Protein AF-0000000087635641 (afdb_homodimer)

Radius of gyration: 26.28 Å; Cα contacts (8 Å, |Δi|>4): 1038; chains: 2; bounding box: 55×86×61 Å

pLDDT: mean 87.0, std 19.05, range [28.97, 98.88]

Nearest PDB structures (foldseek):
  3lpm-assembly1_B  TM=9.150E-01  e=3.404E-26  Listeria monocytogenes serotype 4b str. CLIP 80459
  7wm6-assembly2_D  TM=8.899E-01  e=1.181E-25  Mycoplasma capricolum subsp. capricolum
  7wm6-assembly1_A  TM=8.771E-01  e=9.778E-25  Mycoplasma capricolum subsp. capricolum
  7wm5-assembly1_A-2  TM=9.073E-01  e=2.182E-21  Mycoplasma capricolum subsp. capricolum
  7wm6-assembly1_B  TM=9.231E-01  e=1.169E-20  Mycoplasma capricolum subsp. capricolum

Solvent-accessible surface area (backbone atoms only — not comparable to full-atom values): 25665 Å² total; per-residue (Å²): 132,81,69,68,71,56,71,42,52,44,82,42,75,67,55,42,81,78,36,56,37,62,36,40,75,89,48,90,63,91,54,69,63,49,59,56,48,48,68,66,64,86,54,45,57,90,41,35,32,34,30,54,62,32,47,47,32,59,50,65,56,48,32,44,78,52,39,36,42,38,35,39,32,29,13,60,51,62,70,35,30,51,43,16,48,51,26,33,51,75,61,70,36,61,87,32,45,45,73,40,75,39,55,68,74,71,65,62,57,84,86,37,44,43,60,20,47,28,37,41,36,58,66,75,83,72,59,70,79,61,63,61,68,68,81,63,80,63,52,65,65,62,68,58,47,71,79,66,46,68,49,48,52,31,40,29,49,46,46,30,29,20,86,67,13,40,38,37,38,43,42,56,30,37,44,44,61,61,50,48,44,24,23,50,74,39,38,27,23,54,43,36,35,34,40,30,16,57,34,83,83,33,47,35,58,29,31,36,37,36,19,22,31,75,47,64,90,49,27,45,35,44,39,66,44,45,47,28,70,45,94,96,32,61,13,73,71,53,44,52,67,45,55,68,109,133,80,70,68,71,55,71,43,50,44,82,41,76,69,55,43,81,79,33,55,38,62,36,38,74,89,47,91,64,92,54,70,62,49,60,55,48,49,68,67,63,86,55,45,56,87,41,37,33,33,30,54,60,32,47,49,33,60,49,64,55,48,30,44,78,51,40,35,41,36,35,39,33,28,13,59,51,61,72,34,31,51,43,16,48,51,25,34,51,74,60,70,36,62,88,31,43,46,72,41,76,40,54,67,74,70,63,62,57,84,85,36,43,42,58,20,48,27,36,41,37,59,67,77,85,74,57,69,79,62,66,61,68,68,80,62,80,64,52,66,65,63,67,58,47,71,79,65,47,69,49,49,51,32,40,29,51,46,46,30,28,20,87,68,12,39,38,37,38,42,43,54,29,39,45,43,62,61,50,48,45,25,23,51,74,40,38,28,24,54,42,36,35,32,40,32,16,57,33,84,82,34,46,37,56,29,30,35,38,35,19,20,30,75,48,65,91,46,26,46,35,44,38,64,43,46,50,26,71,45,93,97,32,60,14,72,72,53,44,50,68,46,56,66,112

Structure (mmCIF, N/CA/C/O backbone):
data_AF-0000000087635641-model_v1
#
loop_
_entity.id
_entity.type
_entity.pdbx_description
1 polymer 'Putative methyltransferase'
#
loop_
_atom_site.group_PDB
_atom_site.id
_atom_site.type_symbol
_atom_site.label_atom_id
_atom_site.label_alt_id
_atom_site.label_comp_id
_atom_site.label_asym_id
_atom_site.label_entity_id
_atom_site.label_seq_id
_atom_site.pdbx_PDB_ins_code
_atom_site.Cartn_x
_atom_site.Cartn_y
_atom_site.Cartn_z
_atom_site.occupancy
_atom_site.B_iso_or_equiv
_atom_site.auth_seq_id
_atom_site.auth_comp_id
_atom_site.auth_asym_id
_atom_site.auth_atom_id
_atom_site.pdbx_PDB_model_num
ATOM 1 N N . MET A 1 1 ? -19.453 -45 -12.141 1 29.52 1 MET A N 1
ATOM 2 C CA . MET A 1 1 ? -18.719 -44.094 -11.273 1 29.52 1 MET A CA 1
ATOM 3 C C . MET A 1 1 ? -17.969 -43.031 -12.102 1 29.52 1 MET A C 1
ATOM 5 O O . MET A 1 1 ? -17.281 -42.188 -11.547 1 29.52 1 MET A O 1
ATOM 9 N N . LYS A 1 2 ? -17.531 -43.344 -13.336 1 42.38 2 LYS A N 1
ATOM 10 C CA . LYS A 1 2 ? -16.812 -42.688 -14.422 1 42.38 2 LYS A CA 1
ATOM 11 C C . LYS A 1 2 ? -17.531 -41.406 -14.859 1 42.38 2 LYS A C 1
ATOM 13 O O . LYS A 1 2 ? -16.922 -40.5 -15.43 1 42.38 2 LYS A O 1
ATOM 18 N N . ASN A 1 3 ? -18.781 -41.281 -14.875 1 43.06 3 ASN A N 1
ATOM 19 C CA . ASN A 1 3 ? -19.75 -40.438 -15.562 1 43.06 3 ASN A CA 1
ATOM 20 C C . ASN A 1 3 ? -19.938 -39.094 -14.844 1 43.06 3 ASN A C 1
ATOM 22 O O . ASN A 1 3 ? -20.578 -38.188 -15.375 1 43.06 3 ASN A O 1
ATOM 26 N N . SER A 1 4 ? -19.984 -39.156 -13.531 1 44.97 4 SER A N 1
ATOM 27 C CA . SER A 1 4 ? -20.297 -38 -12.688 1 44.97 4 SER A CA 1
ATOM 28 C C . SER A 1 4 ? -19.188 -36.969 -12.727 1 44.97 4 SER A C 1
ATOM 30 O O . SER A 1 4 ? -19.344 -35.844 -12.234 1 44.97 4 SER A O 1
ATOM 32 N N . GLU A 1 5 ? -17.938 -37.406 -12.82 1 50.47 5 GLU A N 1
ATOM 33 C CA . GLU A 1 5 ? -16.734 -36.562 -12.844 1 50.47 5 GLU A CA 1
ATOM 34 C C . GLU A 1 5 ? -16.859 -35.469 -13.914 1 50.47 5 GLU A C 1
ATOM 36 O O . GLU A 1 5 ? -16.391 -34.344 -13.727 1 50.47 5 GLU A O 1
ATOM 41 N N . THR A 1 6 ? -17.562 -35.812 -15.031 1 59.66 6 THR A N 1
ATOM 42 C CA . THR A 1 6 ? -17.656 -35.031 -16.25 1 59.66 6 THR A CA 1
ATOM 43 C C . THR A 1 6 ? -18.719 -33.938 -16.094 1 59.66 6 THR A C 1
ATOM 45 O O . THR A 1 6 ? -18.719 -32.938 -16.828 1 59.66 6 THR A O 1
ATOM 48 N N . LEU A 1 7 ? -19.547 -34.156 -15.078 1 60.75 7 LEU A N 1
ATOM 49 C CA . LEU A 1 7 ? -20.719 -33.281 -15.094 1 60.75 7 LEU A CA 1
ATOM 50 C C . LEU A 1 7 ? -20.344 -31.859 -14.773 1 60.75 7 LEU A C 1
ATOM 52 O O . LEU A 1 7 ? -20.969 -30.922 -15.281 1 60.75 7 LEU A O 1
ATOM 56 N N . TYR A 1 8 ? -19.297 -31.688 -14.117 1 76.75 8 TYR A N 1
ATOM 57 C CA . TYR A 1 8 ? -19.016 -30.297 -13.734 1 76.75 8 TYR A CA 1
ATOM 58 C C . TYR A 1 8 ? -17.781 -29.766 -14.461 1 76.75 8 TYR A C 1
ATOM 60 O O . TYR A 1 8 ? -17.281 -28.688 -14.133 1 76.75 8 TYR A O 1
ATOM 68 N N . GLU A 1 9 ? -17.375 -30.625 -15.445 1 83 9 GLU A N 1
ATOM 69 C CA . GLU A 1 9 ? -16.125 -30.188 -16.078 1 83 9 GLU A CA 1
ATOM 70 C C . GLU A 1 9 ? -16.391 -29.406 -17.359 1 83 9 GLU A C 1
ATOM 72 O O . GLU A 1 9 ? -17.312 -29.734 -18.109 1 83 9 GLU A O 1
ATOM 77 N N . ARG A 1 10 ? -15.766 -28.25 -17.469 1 83 10 ARG A N 1
ATOM 78 C CA . ARG A 1 10 ? -15.812 -27.391 -18.641 1 83 10 ARG A CA 1
ATOM 79 C C . ARG A 1 10 ? -14.414 -27.109 -19.188 1 83 10 ARG A C 1
ATOM 81 O O . ARG A 1 10 ? -13.484 -26.891 -18.406 1 83 10 ARG A O 1
ATOM 88 N N . LEU A 1 11 ? -14.266 -27.25 -20.516 1 84.69 11 LEU A N 1
ATOM 89 C CA . LEU A 1 11 ? -13 -26.906 -21.156 1 84.69 11 LEU A CA 1
ATOM 90 C C . LEU A 1 11 ? -12.984 -25.438 -21.594 1 84.69 11 LEU A C 1
ATOM 92 O O . LEU A 1 11 ? -13.812 -25.016 -22.406 1 84.69 11 LEU A O 1
ATOM 96 N N . ASP A 1 12 ? -12.055 -24.656 -21 1 83.5 12 ASP A N 1
ATOM 97 C CA . ASP A 1 12 ? -11.938 -23.234 -21.312 1 83.5 12 ASP A CA 1
ATOM 98 C C . ASP A 1 12 ? -10.656 -22.953 -22.109 1 83.5 12 ASP A C 1
ATOM 100 O O . ASP A 1 12 ? -9.656 -23.656 -21.938 1 83.5 12 ASP A O 1
ATOM 104 N N . ASP A 1 13 ? -10.758 -21.938 -23.031 1 81.12 13 ASP A N 1
ATOM 105 C CA . 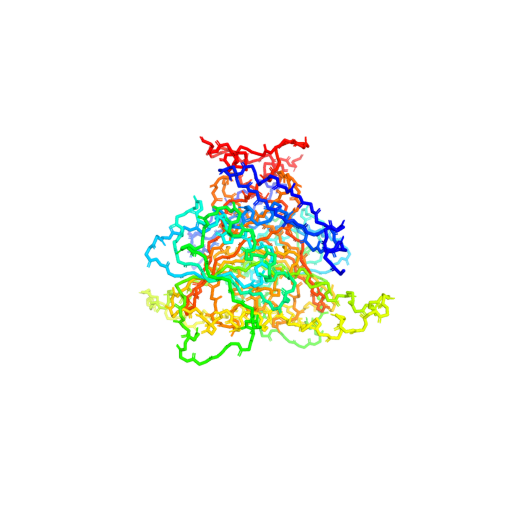ASP A 1 13 ? -9.594 -21.406 -23.719 1 81.12 13 ASP A CA 1
ATOM 106 C C . ASP A 1 13 ? -8.938 -20.281 -22.938 1 81.12 13 ASP A C 1
ATOM 108 O O . ASP A 1 13 ? -9.594 -19.297 -22.578 1 81.12 13 ASP A O 1
ATOM 112 N N . LEU A 1 14 ? -7.66 -20.438 -22.609 1 78.25 14 LEU A N 1
ATOM 113 C CA . LEU A 1 14 ? -6.934 -19.422 -21.875 1 78.25 14 LEU A CA 1
ATOM 114 C C . LEU A 1 14 ? -6.574 -18.25 -22.797 1 78.25 14 LEU A C 1
ATOM 116 O O . LEU A 1 14 ? -6.23 -17.156 -22.312 1 78.25 14 LEU A O 1
ATOM 120 N N . LEU A 1 15 ? -6.707 -18.391 -24.047 1 71.19 15 LEU A N 1
ATOM 121 C CA . LEU A 1 15 ? -6.457 -17.391 -25.078 1 71.19 15 LEU A CA 1
ATOM 122 C C . LEU A 1 15 ? -4.988 -17 -25.109 1 71.19 15 LEU A C 1
ATOM 124 O O . LEU A 1 15 ? -4.629 -15.977 -25.703 1 71.19 15 LEU A O 1
ATOM 128 N N . ILE A 1 16 ? -4.195 -17.703 -24.344 1 80.44 16 ILE A N 1
ATOM 129 C CA . ILE A 1 16 ? -2.758 -17.453 -24.328 1 80.44 16 ILE A CA 1
ATOM 130 C C . ILE A 1 16 ? -2.023 -18.672 -24.906 1 80.44 16 ILE A C 1
ATOM 132 O O . ILE A 1 16 ? -2.082 -19.766 -24.344 1 80.44 16 ILE A O 1
ATOM 136 N N . GLU A 1 17 ? -1.417 -18.531 -26 1 79.44 17 GLU A N 1
ATOM 137 C CA . GLU A 1 17 ? -0.626 -19.547 -26.703 1 79.44 17 GLU A CA 1
ATOM 138 C C . GLU A 1 17 ? -1.446 -20.797 -26.953 1 79.44 17 GLU A C 1
ATOM 140 O O . GLU A 1 17 ? -0.938 -21.922 -26.828 1 79.44 17 GLU A O 1
ATOM 145 N N . GLY A 1 18 ? -2.736 -20.656 -27.078 1 80.38 18 GLY A N 1
ATOM 146 C CA . GLY A 1 18 ? -3.602 -21.766 -27.438 1 80.38 18 GLY A CA 1
ATOM 147 C C . GLY A 1 18 ? -3.82 -22.75 -26.297 1 80.38 18 GLY A C 1
ATOM 148 O O . GLY A 1 18 ? -4.258 -23.875 -26.531 1 80.38 18 GLY A O 1
ATOM 149 N N . MET A 1 19 ? -3.578 -22.375 -25.172 1 87.75 19 MET A N 1
ATOM 150 C CA . MET A 1 19 ? -3.709 -23.281 -24.047 1 87.75 19 MET A CA 1
ATOM 151 C C . MET A 1 19 ? -5.176 -23.469 -23.672 1 87.75 19 MET A C 1
ATOM 153 O O . MET A 1 19 ? -5.992 -22.578 -23.859 1 87.75 19 MET A O 1
ATOM 157 N N . GLN A 1 20 ? -5.418 -24.641 -23.188 1 89.31 20 GLN A N 1
ATOM 158 C CA . GLN A 1 20 ? -6.758 -25 -22.734 1 89.31 20 GLN A CA 1
ATOM 159 C C . GLN A 1 20 ? -6.738 -25.484 -21.297 1 89.31 20 GLN A C 1
ATOM 161 O O . GLN A 1 20 ? -5.711 -25.953 -20.797 1 89.31 20 GLN A O 1
ATOM 166 N N . LEU A 1 21 ? -7.867 -25.297 -20.656 1 90.06 21 LEU A N 1
ATOM 167 C CA . LEU A 1 21 ? -7.922 -25.609 -19.234 1 90.06 21 LEU A CA 1
ATOM 168 C C . LEU A 1 21 ? -9.234 -26.312 -18.891 1 90.06 21 LEU A C 1
ATOM 170 O O . LEU A 1 21 ? -10.312 -25.75 -19.125 1 90.06 21 LEU A O 1
ATOM 174 N N . TRP A 1 22 ? -9.094 -27.5 -18.406 1 88.44 22 TRP A N 1
ATOM 175 C CA . TRP A 1 22 ? -10.25 -28.125 -17.766 1 88.44 22 TRP A CA 1
ATOM 176 C C . TRP A 1 22 ? -10.57 -27.438 -16.438 1 88.44 22 TRP A C 1
ATOM 178 O O . TRP A 1 22 ? -9.68 -27.188 -15.633 1 88.44 22 TRP A O 1
ATOM 188 N N . GLN A 1 23 ? -11.789 -27.031 -16.312 1 85.94 23 GLN A N 1
ATOM 189 C CA . GLN A 1 23 ? -12.234 -26.422 -15.07 1 85.94 23 GLN A CA 1
ATOM 190 C C . GLN A 1 23 ? -13.453 -27.156 -14.516 1 85.94 23 GLN A C 1
ATOM 192 O O . GLN A 1 23 ? -14.125 -27.906 -15.234 1 85.94 23 GLN A O 1
ATOM 197 N N . ARG A 1 24 ? -13.578 -27.031 -13.289 1 77.06 24 ARG A N 1
ATOM 198 C CA . ARG A 1 24 ? -14.789 -27.516 -12.625 1 77.06 24 ARG A CA 1
ATOM 199 C C . ARG A 1 24 ? -15.664 -26.344 -12.188 1 77.06 24 ARG A C 1
ATOM 201 O O . ARG A 1 24 ? -15.227 -25.484 -11.422 1 77.06 24 ARG A O 1
ATOM 208 N N . THR A 1 25 ? -16.891 -26.359 -12.57 1 74.25 25 THR A N 1
ATOM 209 C CA . THR A 1 25 ? -17.781 -25.219 -12.32 1 74.25 25 THR A CA 1
ATOM 210 C C . THR A 1 25 ? -18.203 -25.172 -10.859 1 74.25 25 THR A C 1
ATOM 212 O O . THR A 1 25 ? -18.703 -24.141 -10.383 1 74.25 25 THR A O 1
ATOM 215 N N . ASP A 1 26 ? -17.969 -26.281 -10.125 1 71.56 26 ASP A N 1
ATOM 216 C CA . ASP A 1 26 ? -18.328 -26.312 -8.711 1 71.56 26 ASP A CA 1
ATOM 217 C C . ASP A 1 26 ? -17.141 -25.906 -7.84 1 71.56 26 ASP A C 1
ATOM 219 O O . ASP A 1 26 ? -17.219 -25.969 -6.609 1 71.56 26 ASP A O 1
ATOM 223 N N . GLN A 1 27 ? -16.031 -25.641 -8.578 1 69.81 27 GLN A N 1
ATOM 224 C CA . GLN A 1 27 ? -14.836 -25.172 -7.895 1 69.81 27 GLN A CA 1
ATOM 225 C C . GLN A 1 27 ? -14.406 -23.797 -8.398 1 69.81 27 GLN A C 1
ATOM 227 O O . GLN A 1 27 ? -15.062 -23.219 -9.266 1 69.81 27 GLN A O 1
ATOM 232 N N . PHE A 1 28 ? -13.414 -23.219 -7.793 1 63.78 28 PHE A N 1
ATOM 233 C CA . PHE A 1 28 ? -12.922 -21.922 -8.219 1 63.78 28 PHE A CA 1
ATOM 234 C C . PHE A 1 28 ? -12.359 -21.984 -9.633 1 63.78 28 PHE A C 1
ATOM 236 O O . PHE A 1 28 ? -11.523 -22.844 -9.938 1 63.78 28 PHE A O 1
ATOM 243 N N . CYS A 1 29 ? -12.961 -21.156 -10.5 1 71.12 29 CYS A N 1
ATOM 244 C CA . CYS A 1 29 ? -12.531 -21.094 -11.891 1 71.12 29 CYS A CA 1
ATOM 245 C C . CYS A 1 29 ? -11.492 -19.984 -12.086 1 71.12 29 CYS A C 1
ATOM 247 O O . CYS A 1 29 ? -11.414 -19.062 -11.281 1 71.12 29 CYS A O 1
ATOM 249 N N . PHE A 1 30 ? -10.719 -20.25 -13.094 1 68.88 30 PHE A N 1
ATOM 250 C CA . PHE A 1 30 ? -9.656 -19.328 -13.461 1 68.88 30 PHE A CA 1
ATOM 251 C C . PHE A 1 30 ? -10.219 -17.922 -13.719 1 68.88 30 PHE A C 1
ATOM 253 O O . PHE A 1 30 ? -11.312 -17.781 -14.266 1 68.88 30 PHE A O 1
ATOM 260 N N . SER A 1 31 ? -9.492 -16.953 -13.234 1 78.19 31 SER A N 1
ATOM 261 C CA . SER A 1 31 ? -9.836 -15.547 -13.414 1 78.19 31 SER A CA 1
ATOM 262 C C . SER A 1 31 ? -8.664 -14.766 -14 1 78.19 31 SER A C 1
ATOM 264 O O . SER A 1 31 ? -7.574 -15.312 -14.18 1 78.19 31 SER A O 1
ATOM 266 N N . ILE A 1 32 ? -8.891 -13.633 -14.398 1 86.56 32 ILE A N 1
ATOM 267 C CA . ILE A 1 32 ? -7.879 -12.734 -14.945 1 86.56 32 ILE A CA 1
ATOM 268 C C . ILE A 1 32 ? -6.766 -12.523 -13.922 1 86.56 32 ILE A C 1
ATOM 270 O O . ILE A 1 32 ? -5.664 -12.086 -14.273 1 86.56 32 ILE A O 1
ATOM 274 N N . ASP A 1 33 ? -6.996 -12.898 -12.664 1 91.56 33 ASP A N 1
ATOM 275 C CA . ASP A 1 33 ? -6.004 -12.734 -11.602 1 91.56 33 ASP A CA 1
ATOM 276 C C . ASP A 1 33 ? -4.742 -13.539 -11.906 1 91.56 33 ASP A C 1
ATOM 278 O O . ASP A 1 33 ? -3.627 -13.055 -11.711 1 91.56 33 ASP A O 1
ATOM 282 N N . ALA A 1 34 ? -4.973 -14.734 -12.391 1 92.44 34 ALA A N 1
ATOM 283 C CA . ALA A 1 34 ? -3.844 -15.609 -12.711 1 92.44 34 ALA A CA 1
ATOM 284 C C . ALA A 1 34 ? -3.002 -15.023 -13.836 1 92.44 34 ALA A C 1
ATOM 286 O O . ALA A 1 34 ? -1.771 -15.078 -13.797 1 92.44 34 ALA A O 1
ATOM 287 N N . VAL A 1 35 ? -3.693 -14.461 -14.828 1 92.69 35 VAL A N 1
ATOM 288 C CA . VAL A 1 35 ? -3 -13.883 -15.977 1 92.69 35 VAL A CA 1
ATOM 289 C C . VAL A 1 35 ? -2.191 -12.664 -15.531 1 92.69 35 VAL A C 1
ATOM 291 O O . VAL A 1 35 ? -1.021 -12.523 -15.891 1 92.69 35 VAL A O 1
ATOM 294 N N . ILE A 1 36 ? -2.816 -11.844 -14.695 1 95.75 36 ILE A N 1
ATOM 295 C CA . ILE A 1 36 ? -2.166 -10.641 -14.172 1 95.75 36 ILE A CA 1
ATOM 296 C C . ILE A 1 36 ? -0.928 -11.039 -13.367 1 95.75 36 ILE A C 1
ATOM 298 O O . ILE A 1 36 ? 0.158 -10.492 -13.586 1 95.75 36 ILE A O 1
ATOM 302 N N . LEU A 1 37 ? -1.091 -12.008 -12.516 1 97.44 37 LEU A N 1
ATOM 303 C CA . LEU A 1 37 ? -0 -12.422 -11.641 1 97.44 37 LEU A CA 1
ATOM 304 C C . LEU A 1 37 ? 1.14 -13.031 -12.445 1 97.44 37 LEU A C 1
ATOM 306 O O . LEU A 1 37 ? 2.312 -12.773 -12.164 1 97.44 37 LEU A O 1
ATOM 310 N N . ALA A 1 38 ? 0.863 -13.812 -13.461 1 96.31 38 ALA A N 1
ATOM 311 C CA . ALA A 1 38 ? 1.873 -14.492 -14.258 1 96.31 38 ALA A CA 1
ATOM 312 C C . ALA A 1 38 ? 2.75 -13.492 -15.008 1 96.31 38 ALA A C 1
ATOM 314 O O . ALA A 1 38 ? 3.891 -13.805 -15.359 1 96.31 38 ALA A O 1
ATOM 315 N N . HIS A 1 39 ? 2.271 -12.297 -15.289 1 96.31 39 HIS A N 1
ATOM 316 C CA . HIS A 1 39 ? 2.992 -11.305 -16.078 1 96.31 39 HIS A CA 1
ATOM 317 C C . HIS A 1 39 ? 3.766 -10.344 -15.188 1 96.31 39 HIS A C 1
ATOM 319 O O . HIS A 1 39 ? 4.453 -9.445 -15.68 1 96.31 39 HIS A O 1
ATOM 325 N N . PHE A 1 40 ? 3.682 -10.523 -13.922 1 98 40 PHE A N 1
ATOM 326 C CA . PHE A 1 40 ? 4.305 -9.625 -12.953 1 98 40 PHE A CA 1
ATOM 327 C C . PHE A 1 40 ? 5.762 -10.008 -12.727 1 98 40 PHE A C 1
ATOM 329 O O . PHE A 1 40 ? 6.648 -9.148 -12.781 1 98 40 PHE A O 1
ATOM 336 N N . PRO A 1 41 ? 6.09 -11.312 -12.539 1 98.06 41 PRO A N 1
ATOM 337 C CA . PRO A 1 41 ? 7.488 -11.719 -12.359 1 98.06 41 PRO A CA 1
ATOM 338 C C . PRO A 1 41 ? 8.25 -11.789 -13.68 1 98.06 41 PRO A C 1
ATOM 340 O O . PRO A 1 41 ? 7.637 -11.867 -14.75 1 98.06 41 PRO A O 1
ATOM 343 N N . LYS A 1 42 ? 9.578 -11.727 -13.539 1 96.44 42 LYS A N 1
ATOM 344 C CA . LYS A 1 42 ? 10.477 -12.133 -14.617 1 96.44 42 LYS A CA 1
ATOM 345 C C . LYS A 1 42 ? 11.047 -13.531 -14.352 1 96.44 42 LYS A C 1
ATOM 347 O O . LYS A 1 42 ? 12 -13.68 -13.594 1 96.44 42 LYS A O 1
ATOM 352 N N . PHE A 1 43 ? 10.531 -14.484 -15.125 1 97.5 43 PHE A N 1
ATOM 353 C CA . PHE A 1 43 ? 10.953 -15.867 -14.914 1 97.5 43 PHE A CA 1
ATOM 354 C C . PHE A 1 43 ? 12.203 -16.172 -15.719 1 97.5 43 PHE A C 1
ATOM 356 O O . PHE A 1 43 ? 12.43 -15.586 -16.781 1 97.5 43 PHE A O 1
ATOM 363 N N . HIS A 1 44 ? 12.969 -17.062 -15.164 1 96.94 44 HIS A N 1
ATOM 364 C CA . HIS A 1 44 ? 14.188 -17.531 -15.812 1 96.94 44 HIS A CA 1
ATOM 365 C C . HIS A 1 44 ? 14.172 -19.047 -15.977 1 96.94 44 HIS A C 1
ATOM 367 O O . HIS A 1 44 ? 13.75 -19.766 -15.07 1 96.94 44 HIS A O 1
ATOM 373 N N . GLU A 1 45 ? 14.672 -19.516 -17.109 1 96.69 45 GLU A N 1
ATOM 374 C CA . GLU A 1 45 ? 14.562 -20.922 -17.469 1 96.69 45 GLU A CA 1
ATOM 375 C C . GLU A 1 45 ? 15.406 -21.797 -16.547 1 96.69 45 GLU A C 1
ATOM 377 O O . GLU A 1 45 ? 15.109 -22.969 -16.359 1 96.69 45 GLU A O 1
ATOM 382 N N . LYS A 1 46 ? 16.391 -21.141 -15.906 1 97.62 46 LYS A N 1
ATOM 383 C CA . LYS A 1 46 ? 17.328 -21.938 -15.117 1 97.62 46 LYS A CA 1
ATOM 384 C C . LYS A 1 46 ? 16.938 -21.938 -13.641 1 97.62 46 LYS A C 1
ATOM 386 O O . LYS A 1 46 ? 17.594 -22.562 -12.812 1 97.62 46 LYS A O 1
ATOM 391 N N . ARG A 1 47 ? 15.898 -21.25 -13.352 1 98.31 47 ARG A N 1
ATOM 392 C CA . ARG A 1 47 ? 15.484 -21.141 -11.953 1 98.31 47 ARG A CA 1
ATOM 393 C C . ARG A 1 47 ? 14.32 -22.078 -11.656 1 98.31 47 ARG A C 1
ATOM 395 O O . ARG A 1 47 ? 13.594 -22.484 -12.562 1 98.31 47 ARG A O 1
ATOM 402 N N . THR A 1 48 ? 14.258 -22.406 -10.352 1 98.81 48 THR A N 1
ATOM 403 C CA . THR A 1 48 ? 13.195 -23.281 -9.891 1 98.81 48 THR A CA 1
ATOM 404 C C . THR A 1 48 ? 12.07 -22.484 -9.234 1 98.81 48 THR A C 1
ATOM 406 O O . THR A 1 48 ? 12.336 -21.547 -8.469 1 98.81 48 THR A O 1
ATOM 409 N N . TYR A 1 49 ? 10.836 -22.891 -9.57 1 98.88 49 TYR A N 1
ATOM 410 C CA . TYR A 1 49 ? 9.688 -22.141 -9.07 1 98.88 49 TYR A CA 1
ATOM 411 C C . TYR A 1 49 ? 8.664 -23.078 -8.438 1 98.88 49 TYR A C 1
ATOM 413 O O . TYR A 1 49 ? 8.633 -24.266 -8.742 1 98.88 49 TYR A O 1
ATOM 421 N N . ALA A 1 50 ? 7.844 -22.562 -7.547 1 98.81 50 ALA A N 1
ATOM 422 C CA . ALA A 1 50 ? 6.68 -23.266 -7.016 1 98.81 50 ALA A CA 1
ATOM 423 C C . 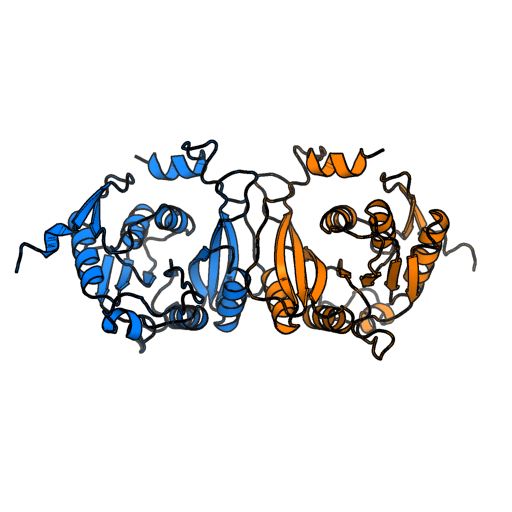ALA A 1 50 ? 5.426 -22.406 -7.109 1 98.81 50 ALA A C 1
ATOM 425 O O . ALA A 1 50 ? 5.5 -21.172 -7.004 1 98.81 50 ALA A O 1
ATOM 426 N N . ASP A 1 51 ? 4.344 -23.031 -7.406 1 98.56 51 ASP A N 1
ATOM 427 C CA . ASP A 1 51 ? 3 -22.484 -7.266 1 98.56 51 ASP A CA 1
ATOM 428 C C . ASP A 1 51 ? 2.27 -23.109 -6.082 1 98.56 51 ASP A C 1
ATOM 430 O O . ASP A 1 51 ? 1.93 -24.297 -6.117 1 98.56 51 ASP A O 1
ATOM 434 N N . LEU A 1 52 ? 2.012 -22.297 -5.039 1 97.31 52 LEU A N 1
ATOM 435 C CA . LEU A 1 52 ? 1.349 -22.812 -3.844 1 97.31 52 LEU A CA 1
ATOM 436 C C . LEU A 1 52 ? -0.166 -22.688 -3.969 1 97.31 52 LEU A C 1
ATOM 438 O O . LEU A 1 52 ? -0.696 -21.578 -4.086 1 97.31 52 LEU A O 1
ATOM 442 N N . GLY A 1 53 ? -0.861 -23.781 -3.867 1 94.31 53 GLY A N 1
ATOM 443 C CA . GLY A 1 53 ? -2.289 -23.781 -4.145 1 94.31 53 GLY A CA 1
ATOM 444 C C . GLY A 1 53 ? -2.611 -23.594 -5.617 1 94.31 53 GLY A C 1
ATOM 445 O O . GLY A 1 53 ? -3.326 -22.672 -5.992 1 94.31 53 GLY A O 1
ATOM 446 N N . THR A 1 54 ? -2.18 -24.609 -6.387 1 95.31 54 THR A N 1
ATOM 447 C CA . THR A 1 54 ? -2.166 -24.422 -7.832 1 95.31 54 THR A CA 1
ATOM 448 C C . THR A 1 54 ? -3.572 -24.547 -8.406 1 95.31 54 THR A C 1
ATOM 450 O O . THR A 1 54 ? -3.842 -24.078 -9.516 1 95.31 54 THR A O 1
ATOM 453 N N . GLY A 1 55 ? -4.516 -25.203 -7.668 1 91.38 55 GLY A N 1
ATOM 454 C CA . GLY A 1 55 ? -5.852 -25.422 -8.195 1 91.38 55 GLY A CA 1
ATOM 455 C C . GLY A 1 55 ? -5.859 -26.219 -9.484 1 91.38 55 GLY A C 1
ATOM 456 O O . GLY A 1 55 ? -5.371 -27.359 -9.523 1 91.38 55 GLY A O 1
ATOM 457 N N . THR A 1 56 ? -6.246 -25.625 -10.57 1 91.38 56 THR A N 1
ATOM 458 C CA . THR A 1 56 ? -6.359 -26.312 -11.852 1 91.38 56 THR A CA 1
ATOM 459 C C . THR A 1 56 ? -5.012 -26.344 -12.562 1 91.38 56 THR A C 1
ATOM 461 O O . THR A 1 56 ? -4.875 -26.984 -13.609 1 91.38 56 THR A O 1
ATOM 464 N N . GLY A 1 57 ? -4.008 -25.672 -12.078 1 95.06 57 GLY A N 1
ATOM 465 C CA . GLY A 1 57 ? -2.697 -25.625 -12.711 1 95.06 57 GLY A CA 1
ATOM 466 C C . GLY A 1 57 ? -2.545 -24.5 -13.703 1 95.06 57 GLY A C 1
ATOM 467 O O . GLY A 1 57 ? -1.615 -24.5 -14.516 1 95.06 57 GLY A O 1
ATOM 468 N N . VAL A 1 58 ? -3.428 -23.516 -13.602 1 93.44 58 VAL A N 1
ATOM 469 C CA . VAL A 1 58 ? -3.438 -22.453 -14.602 1 93.44 58 VAL A CA 1
ATOM 470 C C . VAL A 1 58 ? -2.172 -21.609 -14.477 1 93.44 58 VAL A C 1
ATOM 472 O O . VAL A 1 58 ? -1.549 -21.266 -15.477 1 93.44 58 VAL A O 1
ATOM 475 N N . LEU A 1 59 ? -1.725 -21.328 -13.281 1 96.31 59 LEU A N 1
ATOM 476 C CA . LEU A 1 59 ? -0.586 -20.438 -13.094 1 96.31 59 LEU A CA 1
ATOM 477 C C . LEU A 1 59 ? 0.701 -21.094 -13.594 1 96.31 59 LEU A C 1
ATOM 479 O O . LEU A 1 59 ? 1.452 -20.484 -14.359 1 96.31 59 LEU A O 1
ATOM 483 N N . PRO A 1 60 ? 0.976 -22.312 -13.211 1 97.81 60 PRO A N 1
ATOM 484 C CA . PRO A 1 60 ? 2.15 -22.984 -13.773 1 97.81 60 PRO A CA 1
ATOM 485 C C . PRO A 1 60 ? 2.146 -23 -15.305 1 97.81 60 PRO A C 1
ATOM 487 O O . PRO A 1 60 ? 3.186 -22.766 -15.93 1 97.81 60 PRO A O 1
ATOM 490 N N . LEU A 1 61 ? 0.989 -23.266 -15.883 1 96.19 61 LEU A N 1
ATOM 491 C CA . LEU A 1 61 ? 0.893 -23.266 -17.328 1 96.19 61 LEU A CA 1
ATOM 492 C C . LEU A 1 61 ? 1.255 -21.891 -17.906 1 96.19 61 LEU A C 1
ATOM 494 O O . LEU A 1 61 ? 2.033 -21.797 -18.859 1 96.19 61 LEU A O 1
ATOM 498 N N . LEU A 1 62 ? 0.738 -20.859 -17.328 1 94.81 62 LEU A N 1
ATOM 499 C CA . LEU A 1 62 ? 1.04 -19.5 -17.781 1 94.81 62 LEU A CA 1
ATOM 500 C C . LEU A 1 62 ? 2.518 -19.188 -17.578 1 94.81 62 LEU A C 1
ATOM 502 O O . LEU A 1 62 ? 3.133 -18.516 -18.422 1 94.81 62 LEU A O 1
ATOM 506 N N . MET A 1 63 ? 3.062 -19.688 -16.484 1 97.5 63 MET A N 1
ATOM 507 C CA . MET A 1 63 ? 4.473 -19.453 -16.188 1 97.5 63 MET A CA 1
ATOM 508 C C . MET A 1 63 ? 5.363 -20 -17.297 1 97.5 63 MET A C 1
ATOM 510 O O . MET A 1 63 ? 6.383 -19.406 -17.625 1 97.5 63 MET A O 1
ATOM 514 N N . THR A 1 64 ? 4.988 -21.094 -17.828 1 96.94 64 THR A N 1
ATOM 515 C CA . THR A 1 64 ? 5.797 -21.688 -18.891 1 96.94 64 THR A CA 1
ATOM 516 C C . THR A 1 64 ? 5.836 -20.781 -20.125 1 96.94 64 THR A C 1
ATOM 518 O O . THR A 1 64 ? 6.844 -20.734 -20.828 1 96.94 64 THR A O 1
ATOM 521 N N . THR A 1 65 ? 4.758 -20.062 -20.375 1 93.5 65 THR A N 1
ATOM 522 C CA . THR A 1 65 ? 4.711 -19.141 -21.516 1 93.5 65 THR A CA 1
ATOM 523 C C . THR A 1 65 ? 5.566 -17.906 -21.25 1 93.5 65 THR A C 1
ATOM 525 O O . THR A 1 65 ? 5.871 -17.156 -22.172 1 93.5 65 THR A O 1
ATOM 528 N N . ARG A 1 66 ? 5.961 -17.781 -20 1 95.25 66 ARG A N 1
ATOM 529 C CA . ARG A 1 66 ? 6.727 -16.609 -19.594 1 95.25 66 ARG A CA 1
ATOM 530 C C . ARG A 1 66 ? 8.195 -16.969 -19.375 1 95.25 66 ARG A C 1
ATOM 532 O O . ARG A 1 66 ? 8.977 -16.141 -18.906 1 95.25 66 ARG A O 1
ATOM 539 N N . GLY A 1 67 ? 8.562 -18.266 -19.562 1 95.81 67 GLY A N 1
ATOM 540 C CA . GLY A 1 67 ? 9.977 -18.594 -19.578 1 95.81 67 GLY A CA 1
ATOM 541 C C . GLY A 1 67 ? 10.375 -19.562 -18.484 1 95.81 67 GLY A C 1
ATOM 542 O O . GLY A 1 67 ? 11.5 -20.078 -18.484 1 95.81 67 GLY A O 1
ATOM 543 N N . ALA A 1 68 ? 9.508 -19.906 -17.609 1 97.94 68 ALA A N 1
ATOM 544 C CA . ALA A 1 68 ? 9.82 -20.859 -16.547 1 97.94 68 ALA A CA 1
ATOM 545 C C . ALA A 1 68 ? 9.867 -22.281 -17.109 1 97.94 68 ALA A C 1
ATOM 547 O O . ALA A 1 68 ? 9.039 -22.672 -17.938 1 97.94 68 ALA A O 1
ATOM 548 N N . LYS A 1 69 ? 10.82 -23.078 -16.547 1 98.31 69 LYS A N 1
ATOM 549 C CA . LYS A 1 69 ? 10.961 -24.422 -17.094 1 98.31 69 LYS A CA 1
ATOM 550 C C . LYS A 1 69 ? 11 -25.469 -15.992 1 98.31 69 LYS A C 1
ATOM 552 O O . LYS A 1 69 ? 10.984 -26.672 -16.266 1 98.31 69 LYS A O 1
ATOM 557 N N . GLN A 1 70 ? 11.125 -25 -14.805 1 98.69 70 GLN A N 1
ATOM 558 C CA . GLN A 1 70 ? 11.133 -25.891 -13.648 1 98.69 70 GLN A CA 1
ATOM 559 C C . GLN A 1 70 ? 10.133 -25.438 -12.594 1 98.69 70 GLN A C 1
ATOM 561 O O . GLN A 1 70 ? 10.445 -24.594 -11.742 1 98.69 70 GLN A O 1
ATOM 566 N N . ILE A 1 71 ? 8.961 -26.062 -12.664 1 98.88 71 ILE A N 1
ATOM 567 C CA . ILE A 1 71 ? 7.871 -25.578 -11.82 1 98.88 71 ILE A CA 1
ATOM 568 C C . ILE A 1 71 ? 7.297 -26.734 -11.008 1 98.88 71 ILE A C 1
ATOM 570 O O . ILE A 1 71 ? 6.984 -27.797 -11.555 1 98.88 71 ILE A O 1
ATOM 574 N N . THR A 1 72 ? 7.234 -26.578 -9.727 1 98.88 72 THR A N 1
ATOM 575 C CA . THR A 1 72 ? 6.492 -27.469 -8.844 1 98.88 72 THR A CA 1
ATOM 576 C C . THR A 1 72 ? 5.152 -26.859 -8.453 1 98.88 72 THR A C 1
ATOM 578 O O . THR A 1 72 ? 5.105 -25.797 -7.848 1 98.88 72 THR A O 1
ATOM 581 N N . ALA A 1 73 ? 4.098 -27.531 -8.859 1 98.69 73 ALA A N 1
ATOM 582 C CA . ALA A 1 73 ? 2.746 -27.094 -8.547 1 98.69 73 ALA A CA 1
ATOM 583 C C . ALA A 1 73 ? 2.164 -27.875 -7.375 1 98.69 73 ALA A C 1
ATOM 585 O O . ALA A 1 73 ? 1.92 -29.078 -7.496 1 98.69 73 ALA A O 1
ATOM 586 N N . ILE A 1 74 ? 1.838 -27.203 -6.293 1 98 74 ILE A N 1
ATOM 587 C CA . ILE A 1 74 ? 1.439 -27.906 -5.082 1 98 74 ILE A CA 1
ATOM 588 C C . ILE A 1 74 ? -0.044 -27.672 -4.809 1 98 74 ILE A C 1
ATOM 590 O O . ILE A 1 74 ? -0.51 -26.531 -4.824 1 98 74 ILE A O 1
ATOM 594 N N . GLU A 1 75 ? -0.765 -28.719 -4.59 1 95.19 75 GLU A N 1
ATOM 595 C CA . GLU A 1 75 ? -2.203 -28.641 -4.344 1 95.19 75 GLU A CA 1
ATOM 596 C C . GLU A 1 75 ? -2.633 -29.688 -3.309 1 95.19 75 GLU A C 1
ATOM 598 O O . GLU A 1 75 ? -2.305 -30.859 -3.434 1 95.19 75 GLU A O 1
ATOM 603 N N . VAL A 1 76 ? -3.354 -29.156 -2.33 1 93.56 76 VAL A N 1
ATOM 604 C CA . VAL A 1 76 ? -3.717 -30.016 -1.208 1 93.56 76 VAL A CA 1
ATOM 605 C C . VAL A 1 76 ? -4.953 -30.828 -1.565 1 93.56 76 VAL A C 1
ATOM 607 O O . VAL A 1 76 ? -5.105 -31.969 -1.109 1 93.56 76 VAL A O 1
ATOM 610 N N . ASN A 1 77 ? -5.914 -30.281 -2.293 1 90.06 77 ASN A N 1
ATOM 611 C CA . ASN A 1 77 ? -7.129 -30.969 -2.705 1 90.06 77 ASN A CA 1
ATOM 612 C C . ASN A 1 77 ? -6.848 -32 -3.787 1 90.06 77 ASN A C 1
ATOM 614 O O . ASN A 1 77 ? -6.434 -31.656 -4.895 1 90.06 77 ASN A O 1
ATOM 618 N N . PRO A 1 78 ? -7.109 -33.219 -3.516 1 93.88 78 PRO A N 1
ATOM 619 C CA . PRO A 1 78 ? -6.754 -34.281 -4.473 1 93.88 78 PRO A CA 1
ATOM 620 C C . PRO A 1 78 ? -7.496 -34.156 -5.801 1 93.88 78 PRO A C 1
ATOM 622 O O . PRO A 1 78 ? -6.938 -34.469 -6.855 1 93.88 78 PRO A O 1
ATOM 625 N N . LEU A 1 79 ? -8.711 -33.719 -5.668 1 89.38 79 LEU A N 1
ATOM 626 C CA . LEU A 1 79 ? -9.492 -33.562 -6.887 1 89.38 79 LEU A CA 1
ATOM 627 C C . LEU A 1 79 ? -8.883 -32.469 -7.773 1 89.38 79 LEU A C 1
ATOM 629 O O . LEU A 1 79 ? -8.75 -32.656 -8.984 1 89.38 79 LEU A O 1
ATOM 633 N N . MET A 1 80 ? -8.453 -31.453 -7.199 1 90.81 80 MET A N 1
ATOM 634 C CA . MET A 1 80 ? -7.852 -30.344 -7.941 1 90.81 80 MET A CA 1
ATOM 635 C C . MET A 1 80 ? -6.449 -30.703 -8.414 1 90.81 80 MET A C 1
ATOM 637 O O . MET A 1 80 ? -6.039 -30.312 -9.516 1 90.81 80 MET A O 1
ATOM 641 N N . ALA A 1 81 ? -5.738 -31.422 -7.613 1 95.5 81 ALA A N 1
ATOM 642 C CA . ALA A 1 81 ? -4.41 -31.875 -8.016 1 95.5 81 ALA A CA 1
ATOM 643 C C . ALA A 1 81 ? -4.492 -32.75 -9.266 1 95.5 81 ALA A C 1
ATOM 645 O O . ALA A 1 81 ? -3.691 -32.594 -10.195 1 95.5 81 ALA A O 1
ATOM 646 N N . GLU A 1 82 ? -5.441 -33.625 -9.242 1 95.56 82 GLU A N 1
ATOM 647 C CA . GLU A 1 82 ? -5.633 -34.5 -10.398 1 95.56 82 GLU A CA 1
ATOM 648 C C . GLU A 1 82 ? -5.996 -33.688 -11.641 1 95.56 82 GLU A C 1
ATOM 650 O O . GLU A 1 82 ? -5.496 -33.938 -12.734 1 95.56 82 GLU A O 1
ATOM 655 N N . LEU A 1 83 ? -6.895 -32.75 -11.414 1 93.19 83 LEU A N 1
ATOM 656 C CA . LEU A 1 83 ? -7.281 -31.859 -12.516 1 93.19 83 LEU A CA 1
ATOM 657 C C . LEU A 1 83 ? -6.07 -31.109 -13.047 1 93.19 83 LEU A C 1
ATOM 659 O O . LEU A 1 83 ? -5.93 -30.922 -14.258 1 93.19 83 LEU A O 1
ATOM 663 N N . ALA A 1 84 ? -5.215 -30.672 -12.188 1 96.12 84 ALA A N 1
ATOM 664 C CA . ALA A 1 84 ? -3.998 -29.969 -12.586 1 96.12 84 ALA A CA 1
ATOM 665 C C . ALA A 1 84 ? -3.098 -30.859 -13.43 1 96.12 84 ALA A C 1
ATOM 667 O O . ALA A 1 84 ? -2.553 -30.422 -14.445 1 96.12 84 ALA A O 1
ATOM 668 N N . VAL A 1 85 ? -2.982 -32.094 -13.039 1 98 85 VAL A N 1
ATOM 669 C CA . VAL A 1 85 ? -2.184 -33.062 -13.797 1 98 85 VAL A CA 1
ATOM 670 C C . VAL A 1 85 ? -2.758 -33.219 -15.203 1 98 85 VAL A C 1
ATOM 672 O O . VAL A 1 85 ? -2.016 -33.188 -16.188 1 98 85 VAL A O 1
ATOM 675 N N . ARG A 1 86 ? -4.043 -33.312 -15.281 1 96.69 86 ARG A N 1
ATOM 676 C CA . ARG A 1 86 ? -4.711 -33.469 -16.578 1 96.69 86 ARG A CA 1
ATOM 677 C C . ARG A 1 86 ? -4.48 -32.25 -17.453 1 96.69 86 ARG A C 1
ATOM 679 O O . ARG A 1 86 ? -4.25 -32.375 -18.656 1 96.69 86 ARG A O 1
ATOM 686 N N . ASN A 1 87 ? -4.559 -31.109 -16.844 1 95.31 87 ASN A N 1
ATOM 687 C CA . ASN A 1 87 ? -4.363 -29.875 -17.594 1 95.31 87 ASN A CA 1
ATOM 688 C C . ASN A 1 87 ? -2.924 -29.734 -18.078 1 95.31 87 ASN A C 1
ATOM 690 O O . ASN A 1 87 ? -2.686 -29.281 -19.203 1 95.31 87 ASN A O 1
ATOM 694 N N . VAL A 1 88 ? -1.972 -30.125 -17.25 1 97.75 88 VAL A N 1
ATOM 695 C CA . VAL A 1 88 ? -0.565 -30.094 -17.641 1 97.75 88 VAL A CA 1
ATOM 696 C C . VAL A 1 88 ? -0.339 -31.016 -18.828 1 97.75 88 VAL A C 1
ATOM 698 O O . VAL A 1 88 ? 0.33 -30.641 -19.797 1 97.75 88 VAL A O 1
ATOM 701 N N . LYS A 1 89 ? -0.925 -32.188 -18.781 1 97.75 89 LYS A N 1
ATOM 702 C CA . LYS A 1 89 ? -0.809 -33.156 -19.859 1 97.75 89 LYS A CA 1
ATOM 703 C C . LYS A 1 89 ? -1.492 -32.656 -21.125 1 97.75 89 LYS A C 1
ATOM 705 O O . LYS A 1 89 ? -0.934 -32.781 -22.219 1 97.75 89 LYS A O 1
ATOM 710 N N . LEU A 1 90 ? -2.699 -32.125 -20.922 1 95.19 90 LEU A N 1
ATOM 711 C CA . LEU A 1 90 ? -3.484 -31.594 -22.031 1 95.19 90 LEU A CA 1
ATOM 712 C C . LEU A 1 90 ? -2.678 -30.594 -22.844 1 95.19 90 LEU A C 1
ATOM 714 O O . LEU A 1 90 ? -2.812 -30.516 -24.062 1 95.19 90 LEU A O 1
ATOM 718 N N . ASN A 1 91 ? -1.812 -29.891 -22.188 1 96.25 91 ASN A N 1
ATOM 719 C CA . ASN A 1 91 ? -1.049 -28.828 -22.844 1 96.25 91 ASN A CA 1
ATOM 720 C C . ASN A 1 91 ? 0.391 -29.25 -23.109 1 96.25 91 ASN A C 1
ATOM 722 O O . ASN A 1 91 ? 1.237 -28.422 -23.453 1 96.25 91 ASN A O 1
ATOM 726 N N . GLN A 1 92 ? 0.735 -30.531 -22.828 1 96.75 92 GLN A N 1
ATOM 727 C CA . GLN A 1 92 ? 2.027 -31.141 -23.125 1 96.75 92 GLN A CA 1
ATOM 728 C C . GLN A 1 92 ? 3.152 -30.438 -22.375 1 96.75 92 GLN A C 1
ATOM 730 O O . GLN A 1 92 ? 4.184 -30.109 -22.953 1 96.75 92 GLN A O 1
ATOM 735 N N . LYS A 1 93 ? 2.926 -30.141 -21.078 1 97.81 93 LYS A N 1
ATOM 736 C CA . LYS A 1 93 ? 3.91 -29.438 -20.266 1 97.81 93 LYS A CA 1
ATOM 737 C C . LYS A 1 93 ? 4.41 -30.312 -19.125 1 97.81 93 LYS A C 1
ATOM 739 O O . LYS A 1 93 ? 4.883 -29.812 -18.109 1 97.81 93 LYS A O 1
ATOM 744 N N . GLU A 1 94 ? 4.398 -31.641 -19.281 1 97.81 94 GLU A N 1
ATOM 745 C CA . GLU A 1 94 ? 4.758 -32.594 -18.234 1 97.81 94 GLU A CA 1
ATOM 746 C C . GLU A 1 94 ? 6.25 -32.5 -17.906 1 97.81 94 GLU A C 1
ATOM 748 O O . GLU A 1 94 ? 6.668 -32.844 -16.797 1 97.81 94 GLU A O 1
ATOM 753 N N . SER A 1 95 ? 7.023 -32.094 -18.859 1 98.19 95 SER A N 1
ATOM 754 C CA . SER A 1 95 ? 8.461 -32 -18.641 1 98.19 95 SER A CA 1
ATOM 755 C C . SER A 1 95 ? 8.828 -30.766 -17.859 1 98.19 95 SER A C 1
ATOM 757 O O . SER A 1 95 ? 9.938 -30.656 -17.312 1 98.19 95 SER A O 1
ATOM 759 N N . LEU A 1 96 ? 7.934 -29.797 -17.766 1 98.5 96 LEU A N 1
ATOM 760 C CA . LEU A 1 96 ? 8.234 -28.5 -17.172 1 98.5 96 LEU A CA 1
ATOM 761 C C . LEU A 1 96 ? 7.539 -28.344 -15.82 1 98.5 96 LEU A C 1
ATOM 763 O O . LEU A 1 96 ? 8 -27.594 -14.961 1 98.5 96 LEU A O 1
ATOM 767 N N . ILE A 1 97 ? 6.434 -29 -15.633 1 98.75 97 ILE A N 1
ATOM 768 C CA . ILE A 1 97 ? 5.594 -28.812 -14.453 1 98.75 97 ILE A CA 1
ATOM 769 C C . ILE A 1 97 ? 5.414 -30.141 -13.727 1 98.75 97 ILE A C 1
ATOM 771 O O . ILE A 1 97 ? 4.957 -31.125 -14.312 1 98.75 97 ILE A O 1
ATOM 775 N N . ASP A 1 98 ? 5.762 -30.188 -12.516 1 98.75 98 ASP A N 1
ATOM 776 C CA . ASP A 1 98 ? 5.492 -31.312 -11.633 1 98.75 98 ASP A CA 1
ATOM 777 C C . ASP A 1 98 ? 4.383 -30.984 -10.641 1 98.75 98 ASP A C 1
ATOM 779 O O . ASP A 1 98 ? 4.516 -30.062 -9.836 1 98.75 98 ASP A O 1
ATOM 783 N N . VAL A 1 99 ? 3.297 -31.719 -10.672 1 98.75 99 VAL A N 1
ATOM 784 C CA . VAL A 1 99 ? 2.197 -31.5 -9.742 1 98.75 99 VAL A CA 1
ATOM 785 C C . VAL A 1 99 ? 2.375 -32.375 -8.516 1 98.75 99 VAL A C 1
ATOM 787 O O . VAL A 1 99 ? 2.582 -33.594 -8.641 1 98.75 99 VAL A O 1
ATOM 790 N N . VAL A 1 100 ? 2.307 -31.781 -7.383 1 98.31 100 VAL A N 1
ATOM 791 C CA . VAL A 1 100 ? 2.477 -32.5 -6.121 1 98.31 100 VAL A CA 1
ATOM 792 C C . VAL A 1 100 ? 1.239 -32.312 -5.25 1 98.31 100 VAL A C 1
ATOM 794 O O . VAL A 1 100 ? 0.858 -31.188 -4.934 1 98.31 100 VAL A O 1
ATOM 797 N N . GLU A 1 101 ? 0.566 -33.406 -4.902 1 97.69 101 GLU A N 1
ATOM 798 C CA . GLU A 1 101 ? -0.529 -33.344 -3.939 1 97.69 101 GLU A CA 1
ATOM 799 C C . GLU A 1 101 ? -0.002 -33.281 -2.51 1 97.69 101 GLU A C 1
ATOM 801 O O . GLU A 1 101 ? 0.482 -34.281 -1.968 1 97.69 101 GLU A O 1
ATOM 806 N N . ALA A 1 102 ? -0.071 -32.094 -1.929 1 96.69 102 ALA A N 1
ATOM 807 C CA . ALA A 1 102 ? 0.447 -31.891 -0.578 1 96.69 102 ALA A CA 1
ATOM 808 C C . ALA A 1 102 ? -0.101 -30.609 0.037 1 96.69 102 ALA A C 1
ATOM 810 O O . ALA A 1 102 ? -0.604 -29.734 -0.676 1 96.69 102 ALA A O 1
ATOM 811 N N . ASP A 1 103 ? -0.058 -30.562 1.303 1 95.5 103 ASP A N 1
ATOM 812 C CA . ASP A 1 103 ? -0.281 -29.328 2.059 1 95.5 103 ASP A CA 1
ATOM 813 C C . ASP A 1 103 ? 1.016 -28.547 2.219 1 95.5 103 ASP A C 1
ATOM 815 O O . ASP A 1 103 ? 1.866 -28.891 3.039 1 95.5 103 ASP A O 1
ATOM 819 N N . TYR A 1 104 ? 1.093 -27.469 1.428 1 95.44 104 TYR A N 1
ATOM 820 C CA . TYR A 1 104 ? 2.359 -26.75 1.412 1 95.44 104 TYR A CA 1
ATOM 821 C C . TYR A 1 104 ? 2.668 -26.156 2.783 1 95.44 104 TYR A C 1
ATOM 823 O O . TYR A 1 104 ? 3.816 -25.812 3.074 1 95.44 104 TYR A O 1
ATOM 831 N N . CYS A 1 105 ? 1.714 -25.938 3.658 1 94.19 105 CYS A N 1
ATOM 832 C CA . CYS A 1 105 ? 1.954 -25.375 4.984 1 94.19 105 CYS A CA 1
ATOM 833 C C . CYS A 1 105 ? 2.658 -26.391 5.883 1 94.19 105 CYS A C 1
ATOM 835 O O . CYS A 1 105 ? 3.23 -26.016 6.91 1 94.19 105 CYS A O 1
ATOM 837 N N . THR A 1 106 ? 2.631 -27.625 5.496 1 94.31 106 THR A N 1
ATOM 838 C CA . THR A 1 106 ? 3.195 -28.656 6.352 1 94.31 106 THR A CA 1
ATOM 839 C C . THR A 1 106 ? 4.488 -29.203 5.75 1 94.31 106 THR A C 1
ATOM 841 O O . THR A 1 106 ? 5.176 -30.016 6.379 1 94.31 106 THR A O 1
ATOM 844 N N . LEU A 1 107 ? 4.785 -28.797 4.562 1 95.06 107 LEU A N 1
ATOM 845 C CA . LEU A 1 107 ? 5.996 -29.297 3.916 1 95.06 107 LEU A CA 1
ATOM 846 C C . LEU A 1 107 ? 7.238 -28.844 4.684 1 95.06 107 LEU A C 1
ATOM 848 O O . LEU A 1 107 ? 7.402 -27.656 4.969 1 95.06 107 LEU A O 1
ATOM 852 N N . ARG A 1 108 ? 8.023 -29.812 4.949 1 93.44 108 ARG A N 1
ATOM 853 C CA . ARG A 1 108 ? 9.25 -29.594 5.699 1 93.44 108 ARG A CA 1
ATOM 854 C C . ARG A 1 108 ? 10.344 -30.562 5.242 1 93.44 108 ARG A C 1
ATOM 856 O O . ARG A 1 108 ? 10.094 -31.453 4.438 1 93.44 108 ARG A O 1
ATOM 863 N N . GLY A 1 109 ? 11.539 -30.281 5.824 1 92.56 109 GLY A N 1
ATOM 864 C CA . GLY A 1 109 ? 12.648 -31.172 5.527 1 92.56 109 GLY A CA 1
ATOM 865 C C . GLY A 1 109 ? 13.57 -30.641 4.445 1 92.56 109 GLY A C 1
ATOM 866 O O . GLY A 1 109 ? 13.281 -29.625 3.822 1 92.56 109 GLY A O 1
ATOM 867 N N . SER A 1 110 ? 14.641 -31.328 4.176 1 92.88 110 SER A N 1
ATOM 868 C CA . SER A 1 110 ? 15.719 -30.859 3.299 1 92.88 110 SER A CA 1
ATOM 869 C C . SER A 1 110 ? 15.258 -30.797 1.848 1 92.88 110 SER A C 1
ATOM 871 O O . SER A 1 110 ? 15.773 -30 1.06 1 92.88 110 SER A O 1
ATOM 873 N N . ASP A 1 111 ? 14.219 -31.578 1.545 1 94.44 111 ASP A N 1
ATOM 874 C CA . ASP A 1 111 ? 13.75 -31.641 0.163 1 94.44 111 ASP A CA 1
ATOM 875 C C . ASP A 1 111 ? 12.914 -30.422 -0.195 1 94.44 111 ASP A C 1
ATOM 877 O O . ASP A 1 111 ? 12.703 -30.125 -1.374 1 94.44 111 ASP A O 1
ATOM 881 N N . TRP A 1 112 ? 12.477 -29.75 0.882 1 97.38 112 TRP A N 1
ATOM 882 C CA . TRP A 1 112 ? 11.5 -28.688 0.609 1 97.38 112 TRP A CA 1
ATOM 883 C C . TRP A 1 112 ? 12.016 -27.344 1.084 1 97.38 112 TRP A C 1
ATOM 885 O O . TRP A 1 112 ? 11.758 -26.312 0.449 1 97.38 112 TRP A O 1
ATOM 895 N N . THR A 1 113 ? 12.75 -27.328 2.168 1 97.38 113 THR A N 1
ATOM 896 C CA . THR A 1 113 ? 13.188 -26.078 2.781 1 97.38 113 THR A CA 1
ATOM 897 C C . THR A 1 113 ? 14.203 -25.375 1.891 1 97.38 113 THR A C 1
ATOM 899 O O . THR A 1 113 ? 15.227 -25.953 1.519 1 97.38 113 THR A O 1
ATOM 902 N N . GLY A 1 114 ? 13.883 -24.172 1.563 1 98 114 GLY A N 1
ATOM 903 C CA . GLY A 1 114 ? 14.781 -23.406 0.727 1 98 114 GLY A CA 1
ATOM 904 C C . GLY A 1 114 ? 15.008 -24.016 -0.64 1 98 114 GLY A C 1
ATOM 905 O O . GLY A 1 114 ? 16.125 -23.984 -1.164 1 98 114 GLY A O 1
ATOM 906 N N . ARG A 1 115 ? 14.047 -24.547 -1.21 1 97.94 115 ARG A N 1
ATOM 907 C CA . ARG A 1 115 ? 14.188 -25.312 -2.443 1 97.94 115 ARG A CA 1
ATOM 908 C C . ARG A 1 115 ? 14.031 -24.422 -3.666 1 97.94 115 ARG A C 1
ATOM 910 O O . ARG A 1 115 ? 14.688 -24.625 -4.688 1 97.94 115 ARG A O 1
ATOM 917 N N . PHE A 1 116 ? 13.227 -23.438 -3.584 1 98.81 116 PHE A N 1
ATOM 918 C CA . PHE A 1 116 ? 12.781 -22.75 -4.789 1 98.81 116 PHE A CA 1
ATOM 919 C C . PHE A 1 116 ? 13.445 -21.375 -4.895 1 98.81 116 PHE A C 1
ATOM 921 O O . PHE A 1 116 ? 13.594 -20.688 -3.889 1 98.81 116 PHE A O 1
ATOM 928 N N . ASP A 1 117 ? 13.797 -20.969 -6.109 1 98.81 117 ASP A N 1
ATOM 929 C CA . ASP A 1 117 ? 14.266 -19.609 -6.375 1 98.81 117 ASP A CA 1
ATOM 930 C C . ASP A 1 117 ? 13.125 -18.609 -6.266 1 98.81 117 ASP A C 1
ATOM 932 O O . ASP A 1 117 ? 13.344 -17.453 -5.906 1 98.81 117 ASP A O 1
ATOM 936 N N . GLY A 1 118 ? 11.961 -19.047 -6.605 1 98.81 118 GLY A N 1
ATOM 937 C CA . GLY A 1 118 ? 10.789 -18.188 -6.566 1 98.81 118 GLY A CA 1
ATOM 938 C C . GLY A 1 118 ? 9.5 -18.953 -6.293 1 98.81 118 GLY A C 1
ATOM 939 O O . GLY A 1 118 ? 9.375 -20.125 -6.656 1 98.81 118 GLY A O 1
ATOM 940 N N . ILE A 1 119 ? 8.555 -18.266 -5.668 1 98.88 119 ILE A N 1
ATOM 941 C CA . ILE A 1 119 ? 7.25 -18.844 -5.359 1 98.88 119 ILE A CA 1
ATOM 942 C C . ILE A 1 119 ? 6.148 -17.875 -5.777 1 98.88 119 ILE A C 1
ATOM 944 O O . ILE A 1 119 ? 6.27 -16.672 -5.574 1 98.88 119 ILE A O 1
ATOM 948 N N . ILE A 1 120 ? 5.137 -18.375 -6.387 1 98.56 120 ILE A N 1
ATOM 949 C CA . ILE A 1 120 ? 3.988 -17.562 -6.793 1 98.56 120 ILE A CA 1
ATOM 950 C C . ILE A 1 120 ? 2.744 -18.031 -6.039 1 98.56 120 ILE A C 1
ATOM 952 O O . ILE A 1 120 ? 2.531 -19.234 -5.863 1 98.56 120 ILE A O 1
ATOM 956 N N . ILE A 1 121 ? 1.983 -17.062 -5.531 1 96.69 121 ILE A N 1
ATOM 957 C CA . ILE A 1 121 ? 0.847 -17.391 -4.68 1 96.69 121 ILE A CA 1
ATOM 958 C C . ILE A 1 121 ? -0.364 -16.562 -5.086 1 96.69 121 ILE A C 1
ATOM 960 O O . ILE A 1 121 ? -0.277 -15.328 -5.176 1 96.69 121 ILE A O 1
ATOM 964 N N . ASN A 1 122 ? -1.449 -17.109 -5.367 1 93 122 ASN A N 1
ATOM 965 C CA . ASN A 1 122 ? -2.791 -16.547 -5.48 1 93 122 ASN A CA 1
ATOM 966 C C . ASN A 1 122 ? -3.748 -17.172 -4.469 1 93 122 ASN A C 1
ATOM 968 O O . ASN A 1 122 ? -4.527 -18.062 -4.812 1 93 122 ASN A O 1
ATOM 972 N N . PRO A 1 123 ? -3.615 -16.688 -3.227 1 83.12 123 PRO A N 1
ATOM 973 C CA . PRO A 1 123 ? -4.359 -17.359 -2.156 1 83.12 123 PRO A CA 1
ATOM 974 C C . PRO A 1 123 ? -5.875 -17.266 -2.344 1 83.12 123 PRO A C 1
ATOM 976 O O . PRO A 1 123 ? -6.359 -16.344 -3.014 1 83.12 123 PRO A O 1
ATOM 979 N N . PRO A 1 124 ? -6.508 -18.281 -1.837 1 68.62 124 PRO A N 1
ATOM 980 C CA . PRO A 1 124 ? -7.969 -18.188 -1.892 1 68.62 124 PRO A CA 1
ATOM 981 C C . PRO A 1 124 ? -8.523 -17.031 -1.051 1 68.62 124 PRO A C 1
ATOM 983 O O . PRO A 1 124 ? -7.887 -16.609 -0.081 1 68.62 124 PRO A O 1
ATOM 986 N N . TYR A 1 125 ? -9.289 -16.125 -1.534 1 56.53 125 TYR A N 1
ATOM 987 C CA . TYR A 1 125 ? -9.828 -14.984 -0.79 1 56.53 125 TYR A CA 1
ATOM 988 C C . TYR A 1 125 ? -10.492 -15.453 0.501 1 56.53 125 TYR A C 1
ATOM 990 O O . TYR A 1 125 ? -11.375 -16.312 0.477 1 56.53 125 TYR A O 1
ATOM 998 N N . PHE A 1 126 ? -9.688 -15.531 1.567 1 47.59 126 PHE A N 1
ATOM 999 C CA . PHE A 1 126 ? -10.188 -15.945 2.875 1 47.59 126 PHE A CA 1
ATOM 1000 C C . PHE A 1 126 ? -11.305 -15.031 3.348 1 47.59 126 PHE A C 1
ATOM 1002 O O . PHE A 1 126 ? -11.172 -13.805 3.305 1 47.59 126 PHE A O 1
ATOM 1009 N N . ASN A 1 127 ? -12.523 -15.07 3.016 1 41.03 127 ASN A N 1
ATOM 1010 C CA . ASN A 1 127 ? -13.531 -14.312 3.756 1 41.03 127 ASN A CA 1
ATOM 1011 C C . ASN A 1 127 ? -13.43 -14.562 5.258 1 41.03 127 ASN A C 1
ATOM 1013 O O . ASN A 1 127 ? -13.711 -15.664 5.73 1 41.03 1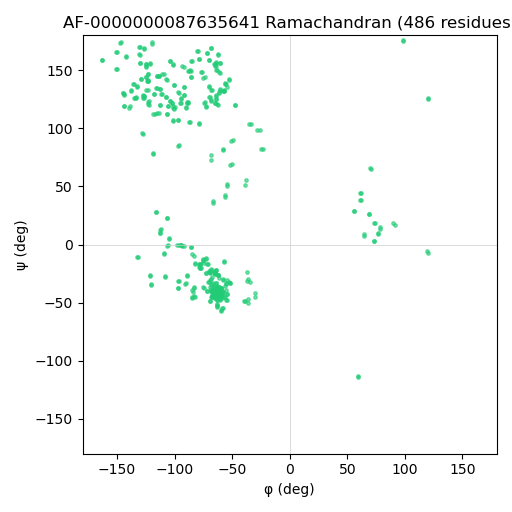27 ASN A O 1
ATOM 1017 N N . GLU A 1 128 ? -12.477 -14.141 5.898 1 39.62 128 GLU A N 1
ATOM 1018 C CA . GLU A 1 128 ? -12.547 -14.336 7.34 1 39.62 128 GLU A CA 1
ATOM 1019 C C . GLU A 1 128 ? -13.961 -14.102 7.859 1 39.62 128 GLU A C 1
ATOM 1021 O O . GLU A 1 128 ? -14.359 -14.68 8.875 1 39.62 128 GLU A O 1
ATOM 1026 N N . GLN A 1 129 ? -14.602 -12.984 7.477 1 36.5 129 GLN A N 1
ATOM 1027 C CA . GLN A 1 129 ? -15.906 -12.766 8.086 1 36.5 129 GLN A CA 1
ATOM 1028 C C . GLN A 1 129 ? -16.875 -13.891 7.727 1 36.5 129 GLN A C 1
ATOM 1030 O O . GLN A 1 129 ? -18.016 -13.898 8.18 1 36.5 129 GLN A O 1
ATOM 1035 N N . GLN A 1 130 ? -16.703 -14.477 6.617 1 34.84 130 GLN A N 1
ATOM 1036 C CA . GLN A 1 130 ? -17.719 -15.523 6.52 1 34.84 130 GLN A CA 1
ATOM 1037 C C . GLN A 1 130 ? -17.484 -16.609 7.566 1 34.84 130 GLN A C 1
ATOM 1039 O O . GLN A 1 130 ? -16.766 -17.578 7.316 1 34.84 130 GLN A O 1
ATOM 1044 N N . GLY A 1 131 ? -17.078 -16.344 8.641 1 33 131 GLY A N 1
ATOM 1045 C CA . GLY A 1 131 ? -17.391 -17.219 9.766 1 33 131 GLY A CA 1
ATOM 1046 C C . GLY A 1 131 ? -18.797 -17.797 9.703 1 33 131 GLY A C 1
ATOM 1047 O O . GLY A 1 131 ? -19.312 -18.297 10.703 1 33 131 GLY A O 1
ATOM 1048 N N . LYS A 1 132 ? -19.719 -17.156 9.016 1 33.56 132 LYS A N 1
ATOM 1049 C CA . LYS A 1 132 ? -20.938 -17.953 9.125 1 33.56 132 LYS A CA 1
ATOM 1050 C C . LYS A 1 132 ? -20.703 -19.391 8.688 1 33.56 132 LYS A C 1
ATOM 1052 O O . LYS A 1 132 ? -19.891 -19.641 7.789 1 33.56 132 LYS A O 1
ATOM 1057 N N . GLN A 1 133 ? -21.203 -20.297 9.438 1 31.55 133 GLN A N 1
ATOM 1058 C CA . GLN A 1 133 ? -21.297 -21.734 9.234 1 31.55 133 GLN A CA 1
ATOM 1059 C C . GLN A 1 133 ? -21.484 -22.062 7.758 1 31.55 133 GLN A C 1
ATOM 1061 O O . GLN A 1 133 ? -22.328 -21.469 7.078 1 31.55 133 GLN A O 1
ATOM 1066 N N . PRO A 1 134 ? -20.547 -22.5 7.043 1 32.81 134 PRO A N 1
ATOM 1067 C CA . PRO A 1 134 ? -21.016 -23.047 5.762 1 32.81 134 PRO A CA 1
ATOM 1068 C C . PRO A 1 134 ? -22.453 -23.547 5.816 1 32.81 134 PRO A C 1
ATOM 1070 O O . PRO A 1 134 ? -22.828 -24.234 6.77 1 32.81 134 PRO A O 1
ATOM 1073 N N . LYS A 1 135 ? -23.375 -22.781 5.383 1 34.31 135 LYS A N 1
ATOM 1074 C CA . LYS A 1 135 ? -24.703 -23.391 5.352 1 34.31 135 LYS A CA 1
ATOM 1075 C C . LYS A 1 135 ? -24.625 -24.859 4.965 1 34.31 135 LYS A C 1
ATOM 1077 O O . LYS A 1 135 ? -25.656 -25.562 4.957 1 34.31 135 LYS A O 1
ATOM 1082 N N . THR A 1 136 ? -23.891 -25.172 3.828 1 32.69 136 THR A N 1
ATOM 1083 C CA . THR A 1 136 ? -24.078 -26.578 3.506 1 32.69 136 THR A CA 1
ATOM 1084 C C . THR A 1 136 ? -23.438 -27.469 4.578 1 32.69 136 THR A C 1
ATOM 1086 O O . THR A 1 136 ? -22.469 -27.078 5.223 1 32.69 136 THR A O 1
ATOM 1089 N N . ASP A 1 137 ? -24.109 -28.469 5.051 1 35.38 137 ASP A N 1
ATOM 1090 C CA . ASP A 1 137 ? -23.875 -29.656 5.871 1 35.38 137 ASP A CA 1
ATOM 1091 C C . ASP A 1 137 ? -22.484 -30.234 5.598 1 35.38 137 ASP A C 1
ATOM 1093 O O . ASP A 1 137 ? -22.109 -31.25 6.184 1 35.38 137 ASP A O 1
ATOM 1097 N N . ASP A 1 138 ? -21.969 -30.109 4.332 1 32.97 138 ASP A N 1
ATOM 1098 C CA . ASP A 1 138 ? -20.734 -30.875 4.215 1 32.97 138 ASP A CA 1
ATOM 1099 C C . ASP A 1 138 ? -19.625 -30.266 5.055 1 32.97 138 ASP A C 1
ATOM 1101 O O . ASP A 1 138 ? -19.016 -29.266 4.664 1 32.97 138 ASP A O 1
ATOM 1105 N N . VAL A 1 139 ? -19.625 -30.344 6.344 1 37.22 139 VAL A N 1
ATOM 1106 C CA . VAL A 1 139 ? -18.734 -30.156 7.496 1 37.22 139 VAL A CA 1
ATOM 1107 C C . VAL A 1 139 ? -17.297 -30.469 7.102 1 37.22 139 VAL A C 1
ATOM 1109 O O . VAL A 1 139 ? -16.359 -29.938 7.699 1 37.22 139 VAL A O 1
ATOM 1112 N N . SER A 1 140 ? -17.062 -31.547 6.316 1 35.5 140 SER A N 1
ATOM 1113 C CA . SER A 1 140 ? -15.719 -32.031 5.996 1 35.5 140 SER A CA 1
ATOM 1114 C C . SER A 1 140 ? -14.906 -30.938 5.297 1 35.5 140 SER A C 1
ATOM 1116 O O . SER A 1 140 ? -13.711 -30.781 5.57 1 35.5 140 SER A O 1
ATOM 1118 N N . LEU A 1 141 ? -15.453 -30.406 4.195 1 36.41 141 LEU A N 1
ATOM 1119 C CA . LEU A 1 141 ? -14.703 -29.391 3.461 1 36.41 141 LEU A CA 1
ATOM 1120 C C . LEU A 1 141 ? -14.586 -28.109 4.277 1 36.41 141 LEU A C 1
ATOM 1122 O O . LEU A 1 141 ? -13.641 -27.344 4.102 1 36.41 141 LEU A O 1
ATOM 1126 N N . ALA A 1 142 ? -15.625 -27.766 5.09 1 38.22 142 ALA A N 1
ATOM 1127 C CA . ALA A 1 142 ? -15.68 -26.609 5.992 1 38.22 142 ALA A CA 1
ATOM 1128 C C . ALA A 1 142 ? -14.617 -26.719 7.082 1 38.22 142 ALA A C 1
ATOM 1130 O O . ALA A 1 142 ? -13.992 -25.719 7.445 1 38.22 142 ALA A O 1
ATOM 1131 N N . ARG A 1 143 ? -14.602 -27.875 7.793 1 37.44 143 ARG A N 1
ATOM 1132 C CA . ARG A 1 143 ? -13.672 -28.219 8.867 1 37.44 143 ARG A CA 1
ATOM 1133 C C . ARG A 1 143 ? -12.234 -28.219 8.367 1 37.44 143 ARG A C 1
ATOM 1135 O O . ARG A 1 143 ? -11.312 -27.875 9.109 1 37.44 143 ARG A O 1
ATOM 1142 N N . HIS A 1 144 ? -11.953 -29.094 7.219 1 37.31 144 HIS A N 1
ATOM 1143 C CA . HIS A 1 144 ? -10.586 -29.172 6.707 1 37.31 144 HIS A CA 1
ATOM 1144 C C . HIS A 1 144 ? -10.172 -27.859 6.043 1 37.31 144 HIS A C 1
ATOM 1146 O O . HIS A 1 144 ? -9.133 -27.797 5.383 1 37.31 144 HIS A O 1
ATOM 1152 N N . GLU A 1 145 ? -11.016 -27.203 5.52 1 42.78 145 GLU A N 1
ATOM 1153 C CA . GLU A 1 145 ? -10.586 -25.938 4.934 1 42.78 145 GLU A CA 1
ATOM 1154 C C . GLU A 1 145 ? -9.531 -25.266 5.805 1 42.78 145 GLU A C 1
ATOM 1156 O O . GLU A 1 145 ? -9.836 -24.797 6.902 1 42.78 145 GLU A O 1
ATOM 1161 N N . MET A 1 146 ? -8.484 -26.094 6.023 1 47.81 146 MET A N 1
ATOM 1162 C CA . MET A 1 146 ? -7.301 -25.641 6.746 1 47.81 146 MET A CA 1
ATOM 1163 C C . MET A 1 146 ? -7.184 -24.125 6.68 1 47.81 146 MET A C 1
ATOM 1165 O O . MET A 1 146 ? -7.16 -23.547 5.594 1 47.81 146 MET A O 1
ATOM 1169 N N . CYS A 1 147 ? -7.914 -23.391 7.555 1 61.75 147 CYS A N 1
ATOM 1170 C CA . CYS A 1 147 ? -8.047 -21.953 7.727 1 61.75 147 CYS A CA 1
ATOM 1171 C C . CYS A 1 147 ? -6.684 -21.297 7.914 1 61.75 147 CYS A C 1
ATOM 1173 O O . CYS A 1 147 ? -6.285 -21 9.039 1 61.75 147 CYS A O 1
ATOM 1175 N N . TYR A 1 148 ? -5.777 -21.625 6.996 1 80.81 148 TYR A N 1
ATOM 1176 C CA . TYR A 1 148 ? -4.512 -20.906 7.098 1 80.81 148 TYR A CA 1
ATOM 1177 C C . TYR A 1 148 ? -4.73 -19.406 6.996 1 80.81 148 TYR A C 1
ATOM 1179 O O . TYR A 1 148 ? -5.57 -18.953 6.219 1 80.81 148 TYR A O 1
ATOM 1187 N N . THR A 1 149 ? -4.109 -18.812 7.906 1 87.88 149 THR A N 1
ATOM 1188 C CA . THR A 1 149 ? -4.09 -17.359 7.859 1 87.88 149 THR A CA 1
ATOM 1189 C C . THR A 1 149 ? -3.049 -16.859 6.859 1 87.88 149 THR A C 1
ATOM 1191 O O . THR A 1 149 ? -2.248 -17.641 6.352 1 87.88 149 THR A O 1
ATOM 1194 N N . LEU A 1 150 ? -3.154 -15.68 6.574 1 92.31 150 LEU A N 1
ATOM 1195 C CA . LEU A 1 150 ? -2.139 -15.055 5.738 1 92.31 150 LEU A CA 1
ATOM 1196 C C . LEU A 1 150 ? -0.749 -15.242 6.336 1 92.31 150 LEU A C 1
ATOM 1198 O O . LEU A 1 150 ? 0.223 -15.453 5.609 1 92.31 150 LEU A O 1
ATOM 1202 N N . THR A 1 151 ? -0.682 -15.242 7.629 1 93.25 151 THR A N 1
ATOM 1203 C CA . THR A 1 151 ? 0.581 -15.422 8.336 1 93.25 151 THR A CA 1
ATOM 1204 C C . THR A 1 151 ? 1.127 -16.828 8.117 1 93.25 151 THR A C 1
ATOM 1206 O O . THR A 1 151 ? 2.326 -17.016 7.898 1 93.25 151 THR A O 1
ATOM 1209 N N . ASP A 1 152 ? 0.239 -17.781 8.133 1 94.19 152 ASP A N 1
ATOM 1210 C CA . ASP A 1 152 ? 0.645 -19.172 7.906 1 94.19 152 ASP A CA 1
ATOM 1211 C C . ASP A 1 152 ? 1.192 -19.359 6.492 1 94.19 152 ASP A C 1
ATOM 1213 O O . ASP A 1 152 ? 2.217 -20.016 6.301 1 94.19 152 ASP A O 1
ATOM 1217 N N . ILE A 1 153 ? 0.493 -18.797 5.594 1 95.5 153 ILE A N 1
ATOM 1218 C CA . ILE A 1 153 ? 0.881 -18.922 4.195 1 95.5 153 ILE A CA 1
ATOM 1219 C C . ILE A 1 153 ? 2.225 -18.25 3.961 1 95.5 153 ILE A C 1
ATOM 1221 O O . ILE A 1 153 ? 3.111 -18.797 3.312 1 95.5 153 ILE A O 1
ATOM 1225 N N . ALA A 1 154 ? 2.371 -17.062 4.52 1 97.25 154 ALA A N 1
ATOM 1226 C CA . ALA A 1 154 ? 3.631 -16.328 4.406 1 97.25 154 ALA A CA 1
ATOM 1227 C C . ALA A 1 154 ? 4.781 -17.125 5.031 1 97.25 154 ALA A C 1
ATOM 1229 O O . ALA A 1 154 ? 5.875 -17.188 4.465 1 97.25 154 ALA A O 1
ATOM 1230 N N . ALA A 1 155 ? 4.531 -17.734 6.121 1 97.38 155 ALA A N 1
ATOM 1231 C CA . ALA A 1 155 ? 5.551 -18.547 6.797 1 97.38 155 ALA A CA 1
ATOM 1232 C C . ALA A 1 155 ? 5.945 -19.75 5.953 1 97.38 155 ALA A C 1
ATOM 1234 O O . ALA A 1 155 ? 7.125 -20.094 5.863 1 97.38 155 ALA A O 1
ATOM 1235 N N . ALA A 1 156 ? 4.945 -20.359 5.398 1 97.38 156 ALA A N 1
ATOM 1236 C CA . ALA A 1 156 ? 5.219 -21.516 4.539 1 97.38 156 ALA A CA 1
ATOM 1237 C C . ALA A 1 156 ? 6.062 -21.109 3.334 1 97.38 156 ALA A C 1
ATOM 1239 O O . ALA A 1 156 ? 7.043 -21.781 3.002 1 97.38 156 ALA A O 1
ATOM 1240 N N . ALA A 1 157 ? 5.676 -20 2.699 1 98.31 157 ALA A N 1
ATOM 1241 C CA . ALA A 1 157 ? 6.438 -19.484 1.558 1 98.31 157 ALA A CA 1
ATOM 1242 C C . ALA A 1 157 ? 7.879 -19.188 1.949 1 98.31 157 ALA A C 1
ATOM 1244 O O . ALA A 1 157 ? 8.812 -19.547 1.225 1 98.31 157 ALA A O 1
ATOM 1245 N N . ALA A 1 158 ? 8.023 -18.578 3.104 1 98.62 158 ALA A N 1
ATOM 1246 C CA . ALA A 1 1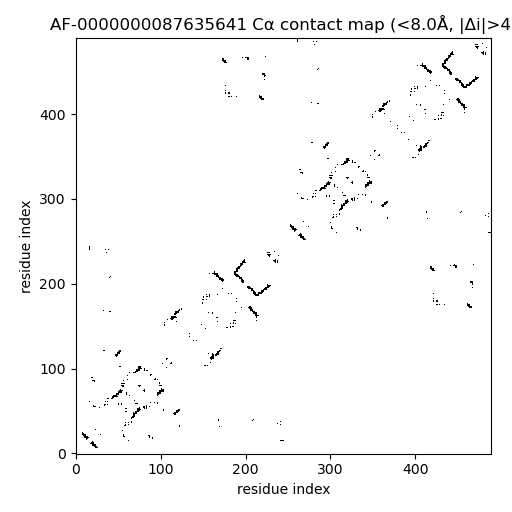58 ? 9.352 -18.234 3.592 1 98.62 158 ALA A CA 1
ATOM 1247 C C . ALA A 1 158 ? 10.195 -19.5 3.82 1 98.62 158 ALA A C 1
ATOM 1249 O O . ALA A 1 158 ? 11.398 -19.5 3.557 1 98.62 158 ALA A O 1
ATOM 1250 N N . ARG A 1 159 ? 9.602 -20.5 4.309 1 98.31 159 ARG A N 1
ATOM 1251 C CA . ARG A 1 159 ? 10.297 -21.766 4.566 1 98.31 159 ARG A CA 1
ATOM 1252 C C . ARG A 1 159 ? 10.75 -22.406 3.268 1 98.31 159 ARG A C 1
ATOM 1254 O O . ARG A 1 159 ? 11.859 -22.953 3.195 1 98.31 159 ARG A O 1
ATOM 1261 N N . LEU A 1 160 ? 9.977 -22.312 2.236 1 98.69 160 LEU A N 1
ATOM 1262 C CA . LEU A 1 160 ? 10.18 -23.094 1.017 1 98.69 160 LEU A CA 1
ATOM 1263 C C . LEU A 1 160 ? 11.102 -22.359 0.048 1 98.69 160 LEU A C 1
ATOM 1265 O O . LEU A 1 160 ? 11.766 -22.984 -0.777 1 98.69 160 LEU A O 1
ATOM 1269 N N . VAL A 1 161 ? 11.117 -21.016 0.156 1 98.81 161 VAL A N 1
ATOM 1270 C CA . VAL A 1 161 ? 11.898 -20.219 -0.798 1 98.81 161 VAL A CA 1
ATOM 1271 C C . VAL A 1 161 ? 13.344 -20.109 -0.311 1 98.81 161 VAL A C 1
ATOM 1273 O O . VAL A 1 161 ? 13.594 -20.078 0.895 1 98.81 161 VAL A O 1
ATOM 1276 N N . LYS A 1 162 ? 14.297 -20 -1.229 1 98.5 162 LYS A N 1
ATOM 1277 C CA . LYS A 1 162 ? 15.711 -19.781 -0.906 1 98.5 162 LYS A CA 1
ATOM 1278 C C . LYS A 1 162 ? 15.922 -18.422 -0.258 1 98.5 162 LYS A C 1
ATOM 1280 O O . LYS A 1 162 ? 15.117 -17.5 -0.448 1 98.5 162 LYS A O 1
ATOM 1285 N N . PHE A 1 163 ? 17.016 -18.391 0.493 1 97.94 163 PHE A N 1
ATOM 1286 C CA . PHE A 1 163 ? 17.422 -17.062 0.936 1 97.94 163 PHE A CA 1
ATOM 1287 C C . PHE A 1 163 ? 17.641 -16.141 -0.256 1 97.94 163 PHE A C 1
ATOM 1289 O O . PHE A 1 163 ? 18.219 -16.547 -1.264 1 97.94 163 PHE A O 1
ATOM 1296 N N . ARG A 1 164 ? 17.094 -14.977 -0.192 1 98.06 164 ARG A N 1
ATOM 1297 C CA . ARG A 1 164 ? 17.125 -13.953 -1.236 1 98.06 164 ARG A CA 1
ATOM 1298 C C . ARG A 1 164 ? 16.219 -14.336 -2.402 1 98.06 164 ARG A C 1
ATOM 1300 O O . ARG A 1 164 ? 16.203 -13.672 -3.438 1 98.06 164 ARG A O 1
ATOM 1307 N N . GLY A 1 165 ? 15.531 -15.477 -2.207 1 98.69 165 GLY A N 1
ATOM 1308 C CA . GLY A 1 165 ? 14.523 -15.82 -3.201 1 98.69 165 GLY A CA 1
ATOM 1309 C C . GLY A 1 165 ? 13.336 -14.883 -3.201 1 98.69 165 GLY A C 1
ATOM 1310 O O . GLY A 1 165 ? 13.188 -14.062 -2.295 1 98.69 165 GLY A O 1
ATOM 1311 N N . GLN A 1 166 ? 12.5 -15.008 -4.227 1 98.75 166 GLN A N 1
ATOM 1312 C CA . GLN A 1 166 ? 11.383 -14.078 -4.395 1 98.75 166 GLN A CA 1
ATOM 1313 C C . GLN A 1 166 ? 10.047 -14.797 -4.254 1 98.75 166 GLN A C 1
ATOM 1315 O O . GLN A 1 166 ? 9.914 -15.961 -4.633 1 98.75 166 GLN A O 1
ATOM 1320 N N . VAL A 1 167 ? 9.117 -14.086 -3.697 1 98.81 167 VAL A N 1
ATOM 1321 C CA . VAL A 1 167 ? 7.746 -14.57 -3.596 1 98.81 167 VAL A CA 1
ATOM 1322 C C . VAL A 1 167 ? 6.789 -13.531 -4.176 1 98.81 167 VAL A C 1
ATOM 1324 O O . VAL A 1 167 ? 6.844 -12.352 -3.807 1 98.81 167 VAL A O 1
ATOM 1327 N N . TRP A 1 168 ? 5.914 -13.922 -5.102 1 98.81 168 TRP A N 1
ATOM 1328 C CA . TRP A 1 168 ? 4.965 -13.031 -5.754 1 98.81 168 TRP A CA 1
ATOM 1329 C C . TRP A 1 168 ? 3.531 -13.367 -5.352 1 98.81 168 TRP A C 1
ATOM 1331 O O . TRP A 1 168 ? 3.146 -14.539 -5.328 1 98.81 168 TRP A O 1
ATOM 1341 N N . TRP A 1 169 ? 2.809 -12.312 -5.035 1 97.44 169 TRP A N 1
ATOM 1342 C CA . TRP A 1 169 ? 1.428 -12.43 -4.578 1 97.44 169 TRP A CA 1
ATOM 1343 C C . TRP A 1 169 ? 0.495 -11.586 -5.441 1 97.44 169 TRP A C 1
ATOM 1345 O O . TRP A 1 169 ? 0.873 -10.508 -5.902 1 97.44 169 TRP A O 1
ATOM 1355 N N . ILE A 1 170 ? -0.687 -12.102 -5.645 1 97.44 170 ILE A N 1
ATOM 1356 C CA . ILE A 1 170 ? -1.834 -11.258 -5.957 1 97.44 170 ILE A CA 1
ATOM 1357 C C . ILE A 1 170 ? -2.893 -11.398 -4.863 1 97.44 170 ILE A C 1
ATOM 1359 O O . ILE A 1 170 ? -3.199 -12.516 -4.43 1 97.44 170 ILE A O 1
ATOM 1363 N N . TYR A 1 171 ? -3.365 -10.336 -4.344 1 95.69 171 TYR A N 1
ATOM 1364 C CA . TYR A 1 171 ? -4.273 -10.359 -3.203 1 95.69 171 TYR A CA 1
ATOM 1365 C C . TYR A 1 171 ? -5.215 -9.164 -3.227 1 95.69 171 TYR A C 1
ATOM 1367 O O . TYR A 1 171 ? -5.066 -8.266 -4.059 1 95.69 171 TYR A O 1
ATOM 1375 N N . SER A 1 172 ? -6.262 -9.289 -2.396 1 95.44 172 SER A N 1
ATOM 1376 C CA . SER A 1 172 ? -7.191 -8.172 -2.271 1 95.44 172 SER A CA 1
ATOM 1377 C C . SER A 1 172 ? -6.492 -6.926 -1.747 1 95.44 172 SER A C 1
ATOM 1379 O O . SER A 1 172 ? -5.816 -6.973 -0.715 1 95.44 172 SER A O 1
ATOM 1381 N N . ALA A 1 173 ? -6.734 -5.816 -2.459 1 97.31 173 ALA A N 1
ATOM 1382 C CA . ALA A 1 173 ? -6.168 -4.547 -2.006 1 97.31 173 ALA A CA 1
ATOM 1383 C C . ALA A 1 173 ? -6.715 -4.164 -0.633 1 97.31 173 ALA A C 1
ATOM 1385 O O . ALA A 1 173 ? -6.035 -3.492 0.147 1 97.31 173 ALA A O 1
ATOM 1386 N N . GLU A 1 174 ? -7.863 -4.629 -0.327 1 96.31 174 GLU A N 1
ATOM 1387 C CA . GLU A 1 174 ? -8.508 -4.32 0.948 1 96.31 174 GLU A CA 1
ATOM 1388 C C . GLU A 1 174 ? -7.719 -4.902 2.117 1 96.31 174 GLU A C 1
ATOM 1390 O O . GLU A 1 174 ? -7.801 -4.398 3.24 1 96.31 174 GLU A O 1
ATOM 1395 N N . ARG A 1 175 ? -6.953 -5.918 1.851 1 96.06 175 ARG A N 1
ATOM 1396 C CA . ARG A 1 175 ? -6.227 -6.613 2.91 1 96.06 175 ARG A CA 1
ATOM 1397 C C . ARG A 1 175 ? -4.738 -6.289 2.855 1 96.06 175 ARG A C 1
ATOM 1399 O O . ARG A 1 175 ? -3.916 -7.039 3.387 1 96.06 175 ARG A O 1
ATOM 1406 N N . LEU A 1 176 ? -4.434 -5.18 2.25 1 97.31 176 LEU A N 1
ATOM 1407 C CA . LEU A 1 176 ? -3.041 -4.781 2.053 1 97.31 176 LEU A CA 1
ATOM 1408 C C . LEU A 1 176 ? -2.289 -4.758 3.379 1 97.31 176 LEU A C 1
ATOM 1410 O O . LEU A 1 176 ? -1.182 -5.289 3.479 1 97.31 176 LEU A O 1
ATOM 1414 N N . VAL A 1 177 ? -2.811 -4.164 4.391 1 97.12 177 VAL A N 1
ATOM 1415 C CA . VAL A 1 177 ? -2.129 -4.012 5.672 1 97.12 177 VAL A CA 1
ATOM 1416 C C . VAL A 1 177 ? -1.842 -5.387 6.27 1 97.12 177 VAL A C 1
ATOM 1418 O O . VAL A 1 177 ? -0.731 -5.645 6.738 1 97.12 177 VAL A O 1
ATOM 1421 N N . ASP A 1 178 ? -2.85 -6.305 6.219 1 96 178 ASP A N 1
ATOM 1422 C CA . ASP A 1 178 ? -2.66 -7.676 6.684 1 96 178 ASP A CA 1
ATOM 1423 C C . ASP A 1 178 ? -1.498 -8.352 5.957 1 96 178 ASP A C 1
ATOM 1425 O O . ASP A 1 178 ? -0.671 -9.016 6.582 1 96 178 ASP A O 1
ATOM 1429 N N . LEU A 1 179 ? -1.502 -8.164 4.691 1 96.88 179 LEU A N 1
ATOM 1430 C CA . LEU A 1 179 ? -0.475 -8.797 3.875 1 96.88 179 LEU A CA 1
ATOM 1431 C C . LEU A 1 179 ? 0.907 -8.25 4.219 1 96.88 179 LEU A C 1
ATOM 1433 O O . LEU A 1 179 ? 1.854 -9.016 4.402 1 96.88 179 LEU A O 1
ATOM 1437 N N . MET A 1 180 ? 1.045 -6.902 4.332 1 97.75 180 MET A N 1
ATOM 1438 C CA . MET A 1 180 ? 2.33 -6.285 4.645 1 97.75 180 MET A CA 1
ATOM 1439 C C . MET A 1 180 ? 2.854 -6.766 5.992 1 97.75 180 MET A C 1
ATOM 1441 O O . MET A 1 180 ? 4.027 -7.117 6.117 1 97.75 180 MET A O 1
ATOM 1445 N N . VAL A 1 181 ? 2.021 -6.82 6.91 1 96.38 181 VAL A N 1
ATOM 1446 C CA . VAL A 1 181 ? 2.402 -7.215 8.266 1 96.38 181 VAL A CA 1
ATOM 1447 C C . VAL A 1 181 ? 2.816 -8.688 8.273 1 96.38 181 VAL A C 1
ATOM 1449 O O . VAL A 1 181 ? 3.836 -9.047 8.867 1 96.38 181 VAL A O 1
ATOM 1452 N N . ALA A 1 182 ? 2.041 -9.539 7.598 1 96.38 182 ALA A N 1
ATOM 1453 C CA . ALA A 1 182 ? 2.344 -10.969 7.535 1 96.38 182 ALA A CA 1
ATOM 1454 C C . ALA A 1 182 ? 3.688 -11.219 6.855 1 96.38 182 ALA A C 1
ATOM 1456 O O . ALA A 1 182 ? 4.484 -12.039 7.316 1 96.38 182 ALA A O 1
ATOM 1457 N N . LEU A 1 183 ? 3.932 -10.5 5.785 1 98.19 183 LEU A N 1
ATOM 1458 C CA . LEU A 1 183 ? 5.164 -10.695 5.027 1 98.19 183 LEU A CA 1
ATOM 1459 C C . LEU A 1 183 ? 6.375 -10.242 5.836 1 98.19 183 LEU A C 1
ATOM 1461 O O . LEU A 1 183 ? 7.387 -10.945 5.891 1 98.19 183 LEU A O 1
ATOM 1465 N N . ARG A 1 184 ? 6.227 -9.086 6.438 1 96.75 184 ARG A N 1
ATOM 1466 C CA . ARG A 1 184 ? 7.312 -8.609 7.281 1 96.75 184 ARG A CA 1
ATOM 1467 C C . ARG A 1 184 ? 7.602 -9.594 8.414 1 96.75 184 ARG A C 1
ATOM 1469 O O . ARG A 1 184 ? 8.766 -9.875 8.711 1 96.75 184 ARG A O 1
ATOM 1476 N N . HIS A 1 185 ? 6.605 -10.086 8.992 1 96.5 185 HIS A N 1
ATOM 1477 C CA . HIS A 1 185 ? 6.75 -11.039 10.086 1 96.5 185 HIS A CA 1
ATOM 1478 C C . HIS A 1 185 ? 7.48 -12.297 9.625 1 96.5 185 HIS A C 1
ATOM 1480 O O . HIS A 1 185 ? 8.281 -12.867 10.375 1 96.5 185 HIS A O 1
ATOM 1486 N N . ALA A 1 186 ? 7.238 -12.727 8.414 1 97.88 186 ALA A N 1
ATOM 1487 C CA . ALA A 1 186 ? 7.832 -13.945 7.871 1 97.88 186 ALA A CA 1
ATOM 1488 C C . ALA A 1 186 ? 9.211 -13.664 7.277 1 97.88 186 ALA A C 1
ATOM 1490 O O . ALA A 1 186 ? 9.844 -14.562 6.711 1 97.88 186 ALA A O 1
ATOM 1491 N N . LYS A 1 187 ? 9.633 -12.367 7.305 1 97.94 187 LYS A N 1
ATOM 1492 C CA . LYS A 1 187 ? 10.914 -11.922 6.766 1 97.94 187 LYS A CA 1
ATOM 1493 C C . LYS A 1 187 ? 10.938 -12.031 5.242 1 97.94 187 LYS A C 1
ATOM 1495 O O . LYS A 1 187 ? 11.969 -12.352 4.652 1 97.94 187 LYS A O 1
ATOM 1500 N N . LEU A 1 188 ? 9.805 -11.969 4.652 1 98.62 188 LEU A N 1
ATOM 1501 C CA . LEU A 1 188 ? 9.625 -11.758 3.221 1 98.62 188 LEU A CA 1
ATOM 1502 C C . LEU A 1 188 ? 9.367 -10.289 2.912 1 98.62 188 LEU A C 1
ATOM 1504 O O . LEU A 1 188 ? 8.219 -9.883 2.73 1 98.62 188 LEU A O 1
ATOM 1508 N N . GLU A 1 189 ? 10.344 -9.531 2.768 1 98.62 189 GLU A N 1
ATOM 1509 C CA . GLU A 1 189 ? 10.211 -8.086 2.686 1 98.62 189 GLU A CA 1
ATOM 1510 C C . GLU A 1 189 ? 9.648 -7.656 1.333 1 98.62 189 GLU A C 1
ATOM 1512 O O . GLU A 1 189 ? 10.234 -7.953 0.289 1 98.62 189 GLU A O 1
ATOM 1517 N N . PRO A 1 190 ? 8.523 -6.949 1.352 1 98.75 190 PRO A N 1
ATOM 1518 C CA . PRO A 1 190 ? 8.016 -6.43 0.078 1 98.75 190 PRO A CA 1
ATOM 1519 C C . PRO A 1 190 ? 8.992 -5.473 -0.6 1 98.75 190 PRO A C 1
ATOM 1521 O O . PRO A 1 190 ? 9.547 -4.586 0.054 1 98.75 190 PRO A O 1
ATOM 1524 N N . LYS A 1 191 ? 9.203 -5.68 -1.893 1 98.69 191 LYS A N 1
ATOM 1525 C CA . LYS A 1 191 ? 10.18 -4.875 -2.627 1 98.69 191 LYS A CA 1
ATOM 1526 C C . LYS A 1 191 ? 9.516 -4.145 -3.793 1 98.69 191 LYS A C 1
ATOM 1528 O O . LYS A 1 191 ? 10.031 -3.129 -4.266 1 98.69 191 LYS A O 1
ATOM 1533 N N . ARG A 1 192 ? 8.469 -4.703 -4.273 1 98.69 192 ARG A N 1
ATOM 1534 C CA . ARG A 1 192 ? 7.758 -4.148 -5.422 1 98.69 192 ARG A CA 1
ATOM 1535 C C . ARG A 1 192 ? 6.254 -4.363 -5.289 1 98.69 192 ARG A C 1
ATOM 1537 O O . ARG A 1 192 ? 5.801 -5.457 -4.949 1 98.69 192 ARG A O 1
ATOM 1544 N N . LEU A 1 193 ? 5.512 -3.256 -5.488 1 98.69 193 LEU A N 1
ATOM 1545 C CA . LEU A 1 193 ? 4.055 -3.293 -5.477 1 98.69 193 LEU A CA 1
ATOM 1546 C C . LEU A 1 193 ? 3.488 -2.756 -6.789 1 98.69 193 LEU A C 1
ATOM 1548 O O . LEU A 1 193 ? 4.051 -1.832 -7.379 1 98.69 193 LEU A O 1
ATOM 1552 N N . ARG A 1 194 ? 2.383 -3.305 -7.191 1 98.69 194 ARG A N 1
ATOM 1553 C CA . ARG A 1 194 ? 1.587 -2.746 -8.281 1 98.69 194 ARG A CA 1
ATOM 1554 C C . ARG A 1 194 ? 0.096 -2.936 -8.023 1 98.69 194 ARG A C 1
ATOM 1556 O O . ARG A 1 194 ? -0.378 -4.066 -7.887 1 98.69 194 ARG A O 1
ATOM 1563 N N . PHE A 1 195 ? -0.603 -1.859 -7.93 1 98.62 195 PHE A N 1
ATOM 1564 C CA . PHE A 1 195 ? -2.033 -1.91 -7.656 1 98.62 195 PHE A CA 1
ATOM 1565 C C . PHE A 1 195 ? -2.824 -2.088 -8.945 1 98.62 195 PHE A C 1
ATOM 1567 O O . PHE A 1 195 ? -2.455 -1.543 -9.992 1 98.62 195 PHE A O 1
ATOM 1574 N N . VAL A 1 196 ? -3.893 -2.84 -8.844 1 98.12 196 VAL A N 1
ATOM 1575 C CA . VAL A 1 196 ? -4.73 -3.164 -9.992 1 98.12 196 VAL A CA 1
ATOM 1576 C C . VAL A 1 196 ? -6.098 -2.494 -9.844 1 98.12 196 VAL A C 1
ATOM 1578 O O . VAL A 1 196 ? -6.812 -2.742 -8.867 1 98.12 196 VAL A O 1
ATOM 1581 N N . HIS A 1 197 ? -6.402 -1.659 -10.789 1 97.69 197 HIS A N 1
ATOM 1582 C CA . HIS A 1 197 ? -7.684 -0.963 -10.867 1 97.69 197 HIS A CA 1
ATOM 1583 C C . HIS A 1 197 ? -8.492 -1.421 -12.078 1 97.69 197 HIS A C 1
ATOM 1585 O O . HIS A 1 197 ? -7.918 -1.74 -13.117 1 97.69 197 HIS A O 1
ATOM 1591 N N . SER A 1 198 ? -9.836 -1.465 -11.914 1 95.94 198 SER A N 1
ATOM 1592 C CA . SER A 1 198 ? -10.656 -1.756 -13.086 1 95.94 198 SER A CA 1
ATOM 1593 C C . SER A 1 198 ? -10.508 -0.668 -14.141 1 95.94 198 SER A C 1
ATOM 1595 O O . SER A 1 198 ? -10.273 -0.965 -15.312 1 95.94 198 SER A O 1
ATOM 1597 N N . PHE A 1 199 ? -10.719 0.578 -13.641 1 94.44 199 PHE A N 1
ATOM 1598 C CA . PHE A 1 199 ? -10.625 1.76 -14.492 1 94.44 199 PHE A CA 1
ATOM 1599 C C . PHE A 1 199 ? -9.734 2.818 -13.852 1 94.44 199 PHE A C 1
ATOM 1601 O O . PHE A 1 199 ? -9.359 2.695 -12.68 1 94.44 199 PHE A O 1
ATOM 1608 N N . LEU A 1 200 ? -9.414 3.846 -14.609 1 90.69 200 LEU A N 1
ATOM 1609 C CA . LEU A 1 200 ? -8.5 4.906 -14.195 1 90.69 200 LEU A CA 1
ATOM 1610 C C . LEU A 1 200 ? -8.992 5.574 -12.914 1 90.69 200 LEU A C 1
ATOM 1612 O O . LEU A 1 200 ? -8.195 5.938 -12.055 1 90.69 200 LEU A O 1
ATOM 1616 N N . ASP A 1 201 ? -10.266 5.656 -12.641 1 92.44 201 ASP A N 1
ATOM 1617 C CA . ASP A 1 201 ? -10.805 6.457 -11.555 1 92.44 201 ASP A CA 1
ATOM 1618 C C . ASP A 1 201 ? -11.398 5.57 -10.461 1 92.44 201 ASP A C 1
ATOM 1620 O O . ASP A 1 201 ? -12.133 6.047 -9.594 1 92.44 201 ASP A O 1
ATOM 1624 N N . THR A 1 202 ? -11.102 4.293 -10.523 1 95.88 202 THR A N 1
ATOM 1625 C CA . THR A 1 202 ? -11.688 3.387 -9.539 1 95.88 202 THR A CA 1
ATOM 1626 C C . THR A 1 202 ? -10.656 2.994 -8.484 1 95.88 202 THR A C 1
ATOM 1628 O O . THR A 1 202 ? -9.453 3.08 -8.727 1 95.88 202 THR A O 1
ATOM 1631 N N . LYS A 1 203 ? -11.117 2.586 -7.359 1 97.69 203 LYS A N 1
ATOM 1632 C CA . LYS A 1 203 ? -10.258 2.059 -6.301 1 97.69 203 LYS A CA 1
ATOM 1633 C C . LYS A 1 203 ? -9.57 0.77 -6.742 1 97.69 203 LYS A C 1
ATOM 1635 O O . LYS A 1 203 ? -10.031 0.1 -7.668 1 97.69 203 LYS A O 1
ATOM 1640 N N . ALA A 1 204 ? -8.484 0.507 -6.094 1 98.25 204 ALA A N 1
ATOM 1641 C CA . ALA A 1 204 ? -7.785 -0.743 -6.387 1 98.25 204 ALA A CA 1
ATOM 1642 C C . ALA A 1 204 ? -8.578 -1.943 -5.875 1 98.25 204 ALA A C 1
ATOM 1644 O O . ALA A 1 204 ? -9.117 -1.912 -4.77 1 98.25 204 ALA A O 1
ATOM 1645 N N . LYS A 1 205 ? -8.664 -2.918 -6.656 1 96.56 205 LYS A N 1
ATOM 1646 C CA . LYS A 1 205 ? -9.305 -4.16 -6.246 1 96.56 205 LYS A CA 1
ATOM 1647 C C . LYS A 1 205 ? -8.281 -5.184 -5.77 1 96.56 205 LYS A C 1
ATOM 1649 O O . LYS A 1 205 ? -8.531 -5.934 -4.824 1 96.56 205 LYS A O 1
ATOM 1654 N N . LEU A 1 206 ? -7.16 -5.156 -6.484 1 97.31 206 LEU A N 1
ATOM 1655 C CA . LEU A 1 206 ? -6.094 -6.113 -6.203 1 97.31 206 LEU A CA 1
ATOM 1656 C C . LEU A 1 206 ? -4.754 -5.406 -6.051 1 97.31 206 LEU A C 1
ATOM 1658 O O . LEU A 1 206 ? -4.613 -4.242 -6.434 1 97.31 206 LEU A O 1
ATOM 1662 N N . VAL A 1 207 ? -3.85 -6.129 -5.473 1 98.5 207 VAL A N 1
ATOM 1663 C CA . VAL A 1 207 ? -2.471 -5.664 -5.387 1 98.5 207 VAL A CA 1
ATOM 1664 C C . VAL A 1 207 ? -1.515 -6.816 -5.684 1 98.5 207 VAL A C 1
ATOM 1666 O O . VAL A 1 207 ? -1.729 -7.941 -5.227 1 98.5 207 VAL A O 1
ATOM 1669 N N . LEU A 1 208 ? -0.554 -6.547 -6.531 1 98.75 208 LEU A N 1
ATOM 1670 C CA . LEU A 1 208 ? 0.577 -7.438 -6.773 1 98.75 208 LEU A CA 1
ATOM 1671 C C . LEU A 1 208 ? 1.746 -7.086 -5.855 1 98.75 208 LEU A C 1
ATOM 1673 O O . LEU A 1 208 ? 2.096 -5.914 -5.711 1 98.75 208 LEU A O 1
ATOM 1677 N N . VAL A 1 209 ? 2.359 -8.117 -5.273 1 98.75 209 VAL A N 1
ATOM 1678 C CA . VAL A 1 209 ? 3.471 -7.887 -4.355 1 98.75 209 VAL A CA 1
ATOM 1679 C C . VAL A 1 209 ? 4.625 -8.828 -4.691 1 98.75 209 VAL A C 1
ATOM 1681 O O . VAL A 1 209 ? 4.422 -10.031 -4.855 1 98.75 209 VAL A O 1
ATOM 1684 N N . GLU A 1 210 ? 5.758 -8.281 -4.883 1 98.88 210 GLU A N 1
ATOM 1685 C CA . GLU A 1 210 ? 7.008 -9.039 -4.918 1 98.88 210 GLU A CA 1
ATOM 1686 C C . GLU A 1 210 ? 7.773 -8.891 -3.605 1 98.88 210 GLU A C 1
ATOM 1688 O O . GLU A 1 210 ? 8.07 -7.773 -3.176 1 98.88 210 GLU A O 1
ATOM 1693 N N . SER A 1 211 ? 8.031 -9.945 -2.984 1 98.81 211 SER A N 1
ATOM 1694 C CA . SER A 1 211 ? 8.781 -9.914 -1.735 1 98.81 211 SER A CA 1
ATOM 1695 C C . SER A 1 211 ? 10.047 -10.758 -1.835 1 98.81 211 SER A C 1
ATOM 1697 O O . SER A 1 211 ? 10.125 -11.68 -2.652 1 98.81 211 SER A O 1
ATOM 1699 N N . THR A 1 212 ? 11.039 -10.438 -1.008 1 98.75 212 THR A N 1
ATOM 1700 C CA . THR A 1 212 ? 12.328 -11.109 -0.989 1 98.75 212 THR A CA 1
ATOM 1701 C C . THR A 1 212 ? 12.664 -11.594 0.419 1 98.75 212 THR A C 1
ATOM 1703 O O . THR A 1 212 ? 12.578 -10.828 1.382 1 98.75 212 THR A O 1
ATOM 1706 N N . LYS A 1 213 ? 12.992 -12.836 0.498 1 98.69 213 LYS A N 1
ATOM 1707 C CA . LYS A 1 213 ? 13.406 -13.359 1.797 1 98.69 213 LYS A CA 1
ATOM 1708 C C . LYS A 1 213 ? 14.703 -12.703 2.266 1 98.69 213 LYS A C 1
ATOM 1710 O O . LYS A 1 213 ? 15.711 -12.734 1.554 1 98.69 213 LYS A O 1
ATOM 1715 N N . GLY A 1 214 ? 14.617 -12.102 3.402 1 97.69 214 GLY A N 1
ATOM 1716 C CA . GLY A 1 214 ? 15.781 -11.445 3.959 1 97.69 214 GLY A CA 1
ATOM 1717 C C . GLY A 1 214 ? 16.062 -10.094 3.322 1 97.69 214 GLY A C 1
ATOM 1718 O O . GLY A 1 214 ? 17.172 -9.562 3.461 1 97.69 214 GLY A O 1
ATOM 1719 N N . GLY A 1 215 ? 15.18 -9.547 2.604 1 96.25 215 GLY A N 1
ATOM 1720 C CA . GLY A 1 215 ? 15.375 -8.258 1.969 1 96.25 215 GLY A CA 1
ATOM 1721 C C . GLY A 1 215 ? 15.406 -7.105 2.957 1 96.25 215 GLY A C 1
ATOM 1722 O O . GLY A 1 215 ? 14.867 -7.211 4.062 1 96.25 215 GLY A O 1
ATOM 1723 N N . GLN A 1 216 ? 15.984 -6.008 2.566 1 95.19 216 GLN A N 1
ATOM 1724 C CA . GLN A 1 216 ? 16 -4.789 3.369 1 95.19 216 GLN A CA 1
ATOM 1725 C C . GLN A 1 216 ? 14.734 -3.965 3.137 1 95.19 216 GLN A C 1
ATOM 1727 O O . GLN A 1 216 ? 14.109 -4.059 2.078 1 95.19 216 GLN A O 1
ATOM 1732 N N . PRO A 1 217 ? 14.453 -3.143 4.098 1 94.44 217 PRO A N 1
ATOM 1733 C CA . PRO A 1 217 ? 13.266 -2.305 3.904 1 94.44 217 PRO A CA 1
ATOM 1734 C C . PRO A 1 217 ? 13.367 -1.402 2.678 1 94.44 217 PRO A C 1
ATOM 1736 O O . PRO A 1 217 ? 14.477 -1.014 2.287 1 94.44 217 PRO A O 1
ATOM 1739 N N . GLY A 1 218 ? 12.242 -1.019 2.191 1 96 218 GLY A N 1
ATOM 1740 C CA . GLY A 1 218 ? 12.141 -0.221 0.979 1 96 218 GLY A CA 1
ATOM 1741 C C . GLY A 1 218 ? 11.336 -0.898 -0.116 1 96 218 GLY A C 1
ATOM 1742 O O . GLY A 1 218 ? 11.602 -2.053 -0.462 1 96 218 GLY A O 1
ATOM 1743 N N . VAL A 1 219 ? 10.336 -0.262 -0.617 1 97.69 219 VAL A N 1
ATOM 1744 C CA . VAL A 1 219 ? 9.477 -0.883 -1.618 1 97.69 219 VAL A CA 1
ATOM 1745 C C . VAL A 1 219 ? 9.211 0.104 -2.752 1 97.69 219 VAL A C 1
ATOM 1747 O O . VAL A 1 219 ? 9.047 1.303 -2.512 1 97.69 219 VAL A O 1
ATOM 1750 N N . ILE A 1 220 ? 9.25 -0.371 -3.9 1 98.06 220 ILE A N 1
ATOM 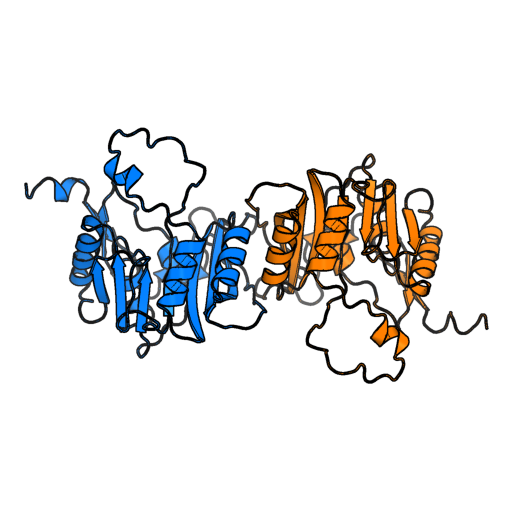1751 C CA . ILE A 1 220 ? 8.867 0.414 -5.07 1 98.06 220 ILE A CA 1
ATOM 1752 C C . ILE A 1 220 ? 7.406 0.154 -5.414 1 98.06 220 ILE A C 1
ATOM 1754 O O . ILE A 1 220 ? 7 -0.996 -5.598 1 98.06 220 ILE A O 1
ATOM 1758 N N . THR A 1 221 ? 6.594 1.193 -5.43 1 98.38 221 THR A N 1
ATOM 1759 C CA . THR A 1 221 ? 5.219 1.093 -5.91 1 98.38 221 THR A CA 1
ATOM 1760 C C . THR A 1 221 ? 5.121 1.539 -7.363 1 98.38 221 THR A C 1
ATOM 1762 O O . THR A 1 221 ? 5.195 2.732 -7.66 1 98.38 221 THR A O 1
ATOM 1765 N N . GLU A 1 222 ? 4.934 0.604 -8.242 1 98.38 222 GLU A N 1
ATOM 1766 C CA . GLU A 1 222 ? 4.906 0.861 -9.68 1 98.38 222 GLU A CA 1
ATOM 1767 C C . GLU A 1 222 ? 3.633 1.601 -10.078 1 98.38 222 GLU A C 1
ATOM 1769 O O . GLU A 1 222 ? 2.688 1.695 -9.297 1 98.38 222 GLU A O 1
ATOM 1774 N N . ALA A 1 223 ? 3.701 2.146 -11.312 1 97.5 223 ALA A N 1
ATOM 1775 C CA . ALA A 1 223 ? 2.469 2.678 -11.891 1 97.5 223 ALA A CA 1
ATOM 1776 C C . ALA A 1 223 ? 1.355 1.636 -11.859 1 97.5 223 ALA A C 1
ATOM 1778 O O . ALA A 1 223 ? 1.604 0.446 -12.07 1 97.5 223 ALA A O 1
ATOM 1779 N N . PRO A 1 224 ? 0.137 2.053 -11.609 1 97.44 224 PRO A N 1
ATOM 1780 C CA . PRO A 1 224 ? -0.971 1.103 -11.492 1 97.44 224 PRO A CA 1
ATOM 1781 C C . PRO A 1 224 ? -1.26 0.37 -12.805 1 97.44 224 PRO A C 1
ATOM 1783 O O . PRO A 1 224 ? -0.876 0.843 -13.875 1 97.44 224 PRO A O 1
ATOM 1786 N N . LEU A 1 225 ? -1.795 -0.785 -12.656 1 97.38 225 LEU A N 1
ATOM 1787 C CA . LEU A 1 225 ? -2.371 -1.522 -13.773 1 97.38 225 LEU A CA 1
ATOM 1788 C C . LEU A 1 225 ? -3.869 -1.266 -13.883 1 97.38 225 LEU A C 1
ATOM 1790 O O . LEU A 1 225 ? -4.594 -1.377 -12.891 1 97.38 225 LEU A O 1
ATOM 1794 N N . TYR A 1 226 ? -4.336 -0.847 -15.008 1 96.81 226 TYR A N 1
ATOM 1795 C CA . TYR A 1 226 ? -5.758 -0.715 -15.305 1 96.81 226 TYR A CA 1
ATOM 1796 C C . TYR A 1 226 ? -6.234 -1.847 -16.203 1 96.81 226 TYR A C 1
ATOM 1798 O O . TYR A 1 226 ? -5.699 -2.045 -17.297 1 96.81 226 TYR A O 1
ATOM 1806 N N . ILE A 1 227 ? -7.195 -2.574 -15.797 1 94.94 227 ILE A N 1
ATOM 1807 C CA . ILE A 1 227 ? -7.648 -3.738 -16.547 1 94.94 227 ILE A CA 1
ATOM 1808 C C . ILE A 1 227 ? -8.383 -3.285 -17.812 1 94.94 227 ILE A C 1
ATOM 1810 O O . ILE A 1 227 ? -8.164 -3.836 -18.891 1 94.94 227 ILE A O 1
ATOM 1814 N N . TYR A 1 228 ? -9.211 -2.197 -17.656 1 94.25 228 TYR A N 1
ATOM 1815 C CA . TYR A 1 228 ? -10.078 -1.795 -18.75 1 94.25 228 TYR A CA 1
ATOM 1816 C C . TYR A 1 228 ? -9.82 -0.345 -19.141 1 94.25 228 TYR A C 1
ATOM 1818 O O . TYR A 1 228 ? -9.602 0.51 -18.281 1 94.25 228 TYR A O 1
ATOM 1826 N N . LYS A 1 229 ? -9.852 -0.084 -20.391 1 92.25 229 LYS A N 1
ATOM 1827 C CA . LYS A 1 229 ? -9.875 1.279 -20.922 1 92.25 229 LYS A CA 1
ATOM 1828 C C . LYS A 1 229 ? -11.289 1.854 -20.906 1 92.25 229 LYS A C 1
ATOM 1830 O O . LYS A 1 229 ? -11.492 3.014 -20.531 1 92.25 229 LYS A O 1
ATOM 1835 N N . GLN A 1 230 ? -12.203 1.062 -21.328 1 91.38 230 GLN A N 1
ATOM 1836 C CA . GLN A 1 230 ? -13.648 1.268 -21.281 1 91.38 230 GLN A CA 1
ATOM 1837 C C . GLN A 1 230 ? -14.375 -0.036 -20.984 1 91.38 230 GLN A C 1
ATOM 1839 O O . GLN A 1 230 ? -13.773 -1.11 -20.984 1 91.38 230 GLN A O 1
ATOM 1844 N N . PRO A 1 231 ? -15.609 0.098 -20.562 1 88.5 231 PRO A N 1
ATOM 1845 C CA . PRO A 1 231 ? -16.312 -1.138 -20.219 1 88.5 231 PRO A CA 1
ATOM 1846 C C . PRO A 1 231 ? -16.172 -2.219 -21.297 1 88.5 231 PRO A C 1
ATOM 1848 O O . PRO A 1 231 ? -16.438 -1.965 -22.469 1 88.5 231 PRO A O 1
ATOM 1851 N N . ASN A 1 232 ? -15.625 -3.34 -20.938 1 88.44 232 ASN A N 1
ATOM 1852 C CA . ASN A 1 232 ? -15.492 -4.547 -21.734 1 88.44 232 ASN A CA 1
ATOM 1853 C C . ASN A 1 232 ? -14.375 -4.41 -22.766 1 88.44 232 ASN A C 1
ATOM 1855 O O . ASN A 1 232 ? -14.336 -5.145 -23.75 1 88.44 232 ASN A O 1
ATOM 1859 N N . VAL A 1 233 ? -13.641 -3.385 -22.625 1 91.31 233 VAL A N 1
ATOM 1860 C CA . VAL A 1 233 ? -12.469 -3.211 -23.469 1 91.31 233 VAL A CA 1
ATOM 1861 C C . VAL A 1 233 ? -11.211 -3.176 -22.609 1 91.31 233 VAL A C 1
ATOM 1863 O O . VAL A 1 233 ? -11 -2.234 -21.844 1 91.31 233 VAL A O 1
ATOM 1866 N N . TYR A 1 234 ? -10.422 -4.219 -22.781 1 91.44 234 TYR A N 1
ATOM 1867 C CA . TYR A 1 234 ? -9.188 -4.305 -22 1 91.44 234 TYR A CA 1
ATOM 1868 C C . TYR A 1 234 ? -8.266 -3.129 -22.312 1 91.44 234 TYR A C 1
ATOM 1870 O O . TYR A 1 234 ? -8.281 -2.59 -23.422 1 91.44 234 TYR A O 1
ATOM 1878 N N . SER A 1 235 ? -7.527 -2.719 -21.359 1 94.19 235 SER A N 1
ATOM 1879 C CA . SER A 1 235 ? -6.465 -1.748 -21.594 1 94.19 235 SER A CA 1
ATOM 1880 C C . SER A 1 235 ? -5.418 -2.303 -22.547 1 94.19 235 SER A C 1
ATOM 1882 O O . SER A 1 235 ? -5.363 -3.51 -22.797 1 94.19 235 SER A O 1
ATOM 1884 N N . GLU A 1 236 ? -4.609 -1.41 -23.094 1 92.44 236 GLU A N 1
ATOM 1885 C CA . GLU A 1 236 ? -3.566 -1.818 -24.031 1 92.44 236 GLU A CA 1
ATOM 1886 C C . GLU A 1 236 ? -2.613 -2.822 -23.391 1 92.44 236 GLU A C 1
ATOM 1888 O O . GLU A 1 236 ? -2.225 -3.807 -24.016 1 92.44 236 GLU A O 1
ATOM 1893 N N . GLU A 1 237 ? -2.258 -2.615 -22.188 1 93.5 237 GLU A N 1
ATOM 1894 C CA . GLU A 1 237 ? -1.341 -3.51 -21.484 1 93.5 237 GLU A CA 1
ATOM 1895 C C . GLU A 1 237 ? -1.943 -4.902 -21.328 1 93.5 237 GLU A C 1
ATOM 1897 O O . GLU A 1 237 ? -1.308 -5.902 -21.672 1 93.5 237 GLU A O 1
ATOM 1902 N N . VAL A 1 238 ? -3.168 -5.012 -20.891 1 92.19 238 VAL A N 1
ATOM 1903 C CA . VAL A 1 238 ? -3.82 -6.297 -20.672 1 92.19 238 VAL A CA 1
ATOM 1904 C C . VAL A 1 238 ? -4.059 -7 -22 1 92.19 238 VAL A C 1
ATOM 1906 O O . VAL A 1 238 ? -3.822 -8.203 -22.125 1 92.19 238 VAL A O 1
ATOM 1909 N N . ARG A 1 239 ? -4.445 -6.234 -22.953 1 90.25 239 ARG A N 1
ATOM 1910 C CA . ARG A 1 239 ? -4.676 -6.789 -24.281 1 90.25 239 ARG A CA 1
ATOM 1911 C C . ARG A 1 239 ? -3.406 -7.418 -24.844 1 90.25 239 ARG A C 1
ATOM 1913 O O . ARG A 1 239 ? -3.463 -8.453 -25.5 1 90.25 239 ARG A O 1
ATOM 1920 N N . SER A 1 240 ? -2.293 -6.801 -24.562 1 91.62 240 SER A N 1
ATOM 1921 C CA . SER A 1 240 ? -1.02 -7.262 -25.109 1 91.62 240 SER A CA 1
ATOM 1922 C C . SER A 1 240 ? -0.648 -8.633 -24.562 1 91.62 240 SER A C 1
ATOM 1924 O O . SER A 1 240 ? 0.128 -9.367 -25.172 1 91.62 240 SER A O 1
ATOM 1926 N N . TRP A 1 241 ? -1.15 -9.008 -23.391 1 89.38 241 TRP A N 1
ATOM 1927 C CA . TRP A 1 241 ? -0.852 -10.297 -22.781 1 89.38 241 TRP A CA 1
ATOM 1928 C C . TRP A 1 241 ? -1.559 -11.43 -23.516 1 89.38 241 TRP A C 1
ATOM 1930 O O . TRP A 1 241 ? -1.103 -12.57 -23.5 1 89.38 241 TRP A O 1
ATOM 1940 N N . TYR A 1 242 ? -2.646 -11.078 -24.188 1 83.62 242 TYR A N 1
ATOM 1941 C CA . TYR A 1 242 ? -3.455 -12.086 -24.859 1 83.62 242 TYR A CA 1
ATOM 1942 C C . TYR A 1 242 ? -3.086 -12.18 -26.328 1 83.62 242 TYR A C 1
ATOM 1944 O O . TYR A 1 242 ? -3.363 -13.188 -26.984 1 83.62 242 TYR A O 1
ATOM 1952 N N . GLU A 1 243 ? -2.658 -11.023 -26.938 1 72.25 243 GLU A N 1
ATOM 1953 C CA . GLU A 1 243 ? -2.354 -11 -28.375 1 72.25 243 GLU A CA 1
ATOM 1954 C C . GLU A 1 243 ? -0.99 -11.617 -28.656 1 72.25 243 GLU A C 1
ATOM 1956 O O . GLU A 1 243 ? -0.663 -11.906 -29.812 1 72.25 243 GLU A O 1
ATOM 1961 N N . ARG A 1 244 ? -0.054 -11.766 -27.781 1 57.53 244 ARG A N 1
ATOM 1962 C CA . ARG A 1 244 ? 1.244 -12.32 -28.141 1 57.53 244 ARG A CA 1
ATOM 1963 C C . ARG A 1 244 ? 1.087 -13.695 -28.781 1 57.53 244 ARG A C 1
ATOM 1965 O O . ARG A 1 244 ? 0.862 -14.688 -28.094 1 57.53 244 ARG A O 1
ATOM 1972 N N . ASN A 1 245 ? 0.076 -13.852 -29.656 1 42.22 245 ASN A N 1
ATOM 1973 C CA . ASN A 1 245 ? 0.12 -14.969 -30.609 1 42.22 245 ASN A CA 1
ATOM 1974 C C . ASN A 1 245 ? 1.299 -14.844 -31.562 1 42.22 245 ASN A C 1
ATOM 1976 O O . ASN A 1 245 ? 1.613 -13.75 -32.031 1 42.22 245 ASN A O 1
ATOM 1980 N N . MET B 1 1 ? 21.5 42.531 17 1 28.97 1 MET B N 1
ATOM 1981 C CA . MET B 1 1 ? 21.062 41.125 17.141 1 28.97 1 MET B CA 1
ATOM 1982 C C . MET B 1 1 ? 19.828 40.875 16.297 1 28.97 1 MET B C 1
ATOM 1984 O O . MET B 1 1 ? 19.234 39.781 16.391 1 28.97 1 MET B O 1
ATOM 1988 N N . LYS B 1 2 ? 18.969 41.844 15.984 1 42.5 2 LYS B N 1
ATOM 1989 C CA . LYS B 1 2 ? 17.719 42.062 15.234 1 42.5 2 LYS B CA 1
ATOM 1990 C C . LYS B 1 2 ? 17.875 41.594 13.789 1 42.5 2 LYS B C 1
ATOM 1992 O O . LYS B 1 2 ? 16.875 41.281 13.133 1 42.5 2 LYS B O 1
ATOM 1997 N N . ASN B 1 3 ? 18.906 41.75 13.102 1 42.72 3 ASN B N 1
ATOM 1998 C CA . ASN B 1 3 ? 19.266 41.844 11.688 1 42.72 3 ASN B CA 1
ATOM 1999 C C . ASN B 1 3 ? 19.469 40.438 11.07 1 42.72 3 ASN B C 1
ATOM 2001 O O . ASN B 1 3 ? 19.609 40.312 9.852 1 42.72 3 ASN B O 1
ATOM 2005 N N . SER B 1 4 ? 20.078 39.562 11.836 1 44.59 4 SER B N 1
ATOM 2006 C CA . SER B 1 4 ? 20.484 38.25 11.359 1 44.59 4 SER B CA 1
ATOM 2007 C C . SER B 1 4 ? 19.266 37.375 11.086 1 44.59 4 SER B C 1
ATOM 2009 O O . SER B 1 4 ? 19.391 36.312 10.477 1 44.59 4 SER B O 1
ATOM 2011 N N . GLU B 1 5 ? 18.219 37.469 11.883 1 50.62 5 GLU B N 1
ATOM 2012 C CA . GLU B 1 5 ? 16.984 36.688 11.789 1 50.62 5 GLU B CA 1
ATOM 2013 C C . GLU B 1 5 ? 16.406 36.75 10.383 1 50.62 5 GLU B C 1
ATOM 2015 O O . GLU B 1 5 ? 15.828 35.781 9.898 1 50.62 5 GLU B O 1
ATOM 2020 N N . THR B 1 6 ? 16.625 37.938 9.719 1 59.62 6 THR B N 1
ATOM 2021 C CA . THR B 1 6 ? 16.016 38.281 8.438 1 59.62 6 THR B CA 1
ATOM 2022 C C . THR B 1 6 ? 16.797 37.656 7.285 1 59.62 6 THR B C 1
ATOM 2024 O O . THR B 1 6 ? 16.281 37.531 6.176 1 59.62 6 THR B O 1
ATOM 2027 N N . LEU B 1 7 ? 18 37.25 7.637 1 61.28 7 LEU B N 1
ATOM 2028 C CA . LEU B 1 7 ? 18.844 36.938 6.496 1 61.28 7 LEU B CA 1
ATOM 2029 C C . LEU B 1 7 ? 18.359 35.656 5.797 1 61.28 7 LEU B C 1
ATOM 2031 O O . LEU B 1 7 ? 18.5 35.531 4.578 1 61.28 7 LEU B O 1
ATOM 2035 N N . TYR B 1 8 ? 17.688 34.875 6.492 1 77.31 8 TYR B N 1
ATOM 2036 C CA . TYR B 1 8 ? 17.328 33.625 5.828 1 77.31 8 TYR B CA 1
ATOM 2037 C C . TYR B 1 8 ? 15.828 33.531 5.586 1 77.31 8 TYR B C 1
ATOM 2039 O O . TYR B 1 8 ? 15.312 32.5 5.191 1 77.31 8 TYR B O 1
ATOM 2047 N N . GLU B 1 9 ? 15.203 34.719 5.84 1 83.31 9 GLU B N 1
ATOM 2048 C CA . GLU B 1 9 ? 13.75 34.625 5.734 1 83.31 9 GLU B CA 1
ATOM 2049 C C . GLU B 1 9 ? 13.273 35.094 4.352 1 83.31 9 GLU B C 1
ATOM 2051 O O . GLU B 1 9 ? 13.812 36.031 3.777 1 83.31 9 GLU B O 1
ATOM 2056 N N . ARG B 1 10 ? 12.43 34.281 3.746 1 83.44 10 ARG B N 1
ATOM 2057 C CA . ARG B 1 10 ? 11.789 34.562 2.465 1 83.44 10 ARG B CA 1
ATOM 2058 C C . ARG B 1 10 ? 10.273 34.469 2.582 1 83.44 10 ARG B C 1
ATOM 2060 O O . ARG B 1 10 ? 9.742 33.594 3.254 1 83.44 10 ARG B O 1
ATOM 2067 N N . LEU B 1 11 ? 9.586 35.5 2.025 1 84.88 11 LEU B N 1
ATOM 2068 C CA . LEU B 1 11 ? 8.133 35.469 1.986 1 84.88 11 LEU B CA 1
ATOM 2069 C C . LEU B 1 11 ? 7.633 34.812 0.705 1 84.88 11 LEU B C 1
ATOM 2071 O O . LEU B 1 11 ? 7.918 35.281 -0.396 1 84.88 11 LEU B O 1
ATOM 2075 N N . ASP B 1 12 ? 6.902 33.688 0.871 1 83.69 12 ASP B N 1
ATOM 2076 C CA . ASP B 1 12 ? 6.375 32.938 -0.272 1 83.69 12 ASP B CA 1
ATOM 2077 C C . ASP B 1 12 ? 4.855 33.062 -0.344 1 83.69 12 ASP B C 1
ATOM 2079 O O . ASP B 1 12 ? 4.188 33.188 0.685 1 83.69 12 ASP B O 1
ATOM 2083 N N . ASP B 1 13 ? 4.34 33.062 -1.621 1 81.75 13 ASP B N 1
ATOM 2084 C CA . ASP B 1 13 ? 2.902 32.969 -1.87 1 81.75 13 ASP B CA 1
ATOM 2085 C C . ASP B 1 13 ? 2.445 31.531 -1.961 1 81.75 13 ASP B C 1
ATOM 2087 O O . ASP B 1 13 ? 2.973 30.75 -2.764 1 81.75 13 ASP B O 1
ATOM 2091 N N . LEU B 1 14 ? 1.502 31.141 -1.119 1 78.31 14 LEU B N 1
ATOM 2092 C CA . LEU B 1 14 ? 0.977 29.781 -1.143 1 78.31 14 LEU B CA 1
ATOM 2093 C C . LEU B 1 14 ? 0.035 29.578 -2.326 1 78.31 14 LEU B C 1
ATOM 2095 O O . LEU B 1 14 ? -0.272 28.453 -2.695 1 78.31 14 LEU B O 1
ATOM 2099 N N . LEU B 1 15 ? -0.369 30.609 -2.943 1 71.38 15 LEU B N 1
ATOM 2100 C CA . LEU B 1 15 ? -1.238 30.641 -4.117 1 71.38 15 LEU B CA 1
ATOM 2101 C C . LEU B 1 15 ? -2.623 30.094 -3.779 1 71.38 15 LEU B C 1
ATOM 2103 O O . LEU B 1 15 ? -3.396 29.766 -4.68 1 71.38 15 LEU B O 1
ATOM 2107 N N . ILE B 1 16 ? -2.842 29.875 -2.506 1 80.81 16 ILE B N 1
ATOM 2108 C CA . ILE B 1 16 ? -4.145 29.406 -2.051 1 80.81 16 ILE B CA 1
ATOM 2109 C C . ILE B 1 16 ? -4.801 30.469 -1.175 1 80.81 16 ILE B C 1
ATOM 2111 O O . ILE B 1 16 ? -4.281 30.797 -0.107 1 80.81 16 ILE B O 1
ATOM 2115 N N . GLU B 1 17 ? -5.836 31.031 -1.596 1 80.25 17 GLU B N 1
ATOM 2116 C CA . GLU B 1 17 ? -6.629 32.031 -0.903 1 80.25 17 GLU B CA 1
ATOM 2117 C C . GLU B 1 17 ? -5.77 33.219 -0.492 1 80.25 17 GLU B C 1
ATOM 2119 O O . GLU B 1 17 ? -5.934 33.781 0.604 1 80.25 17 GLU B O 1
ATOM 2124 N N . GLY B 1 18 ? -4.723 33.5 -1.242 1 80.62 18 GLY B N 1
ATOM 2125 C CA . GLY B 1 18 ? -3.898 34.656 -1.018 1 80.62 18 GLY B CA 1
ATOM 2126 C C . GLY B 1 18 ? -3.012 34.531 0.209 1 80.62 18 GLY B C 1
ATOM 2127 O O . GLY B 1 18 ? -2.494 35.531 0.707 1 80.62 18 GLY B O 1
ATOM 2128 N N . MET B 1 19 ? -2.809 33.438 0.655 1 87.94 19 MET B N 1
ATOM 2129 C CA . MET B 1 19 ? -2.014 33.25 1.865 1 87.94 19 MET B CA 1
ATOM 2130 C C . MET B 1 19 ? -0.525 33.406 1.567 1 87.94 19 MET B C 1
ATOM 2132 O O . MET B 1 19 ? -0.076 33.125 0.458 1 87.94 19 MET B O 1
ATOM 2136 N N . GLN B 1 20 ? 0.121 33.875 2.557 1 89.5 20 GLN B N 1
ATOM 2137 C CA . GLN B 1 20 ? 1.565 34.062 2.475 1 89.5 20 GLN B CA 1
ATOM 2138 C C . GLN B 1 20 ? 2.281 33.344 3.611 1 89.5 20 GLN B C 1
ATOM 2140 O O . GLN B 1 20 ? 1.688 33.094 4.66 1 89.5 20 GLN B O 1
ATOM 2145 N N . LEU B 1 21 ? 3.512 33 3.328 1 90.19 21 LEU B N 1
ATOM 2146 C CA . LEU B 1 21 ? 4.246 32.188 4.301 1 90.19 21 LEU B CA 1
ATOM 2147 C C . LEU B 1 21 ? 5.691 32.656 4.414 1 90.19 21 LEU B C 1
ATOM 2149 O O . LEU B 1 21 ? 6.422 32.688 3.422 1 90.19 21 LEU B O 1
ATOM 2153 N N . TRP B 1 22 ? 6.016 33.094 5.605 1 88.62 22 TRP B N 1
ATOM 2154 C CA . TRP B 1 22 ? 7.434 33.281 5.895 1 88.62 22 TRP B CA 1
ATOM 2155 C C . TRP B 1 22 ? 8.156 31.938 5.973 1 88.62 22 TRP B C 1
ATOM 2157 O O . TRP B 1 22 ? 7.676 31.016 6.617 1 88.62 22 TRP B O 1
ATOM 2167 N N . GLN B 1 23 ? 9.188 31.844 5.227 1 86.06 23 GLN B N 1
ATOM 2168 C CA . GLN B 1 23 ? 10.008 30.625 5.27 1 86.06 23 GLN B CA 1
ATOM 2169 C C . GLN B 1 23 ? 11.469 30.969 5.57 1 86.06 23 GLN B C 1
ATOM 2171 O O . GLN B 1 23 ? 11.891 32.125 5.422 1 86.06 23 GLN B O 1
ATOM 2176 N N . ARG B 1 24 ? 12.086 30.031 6.09 1 77.44 24 ARG B N 1
ATOM 2177 C CA . ARG B 1 24 ? 13.531 30.125 6.266 1 77.44 24 ARG B CA 1
ATOM 2178 C C . ARG B 1 24 ? 14.258 29.203 5.285 1 77.44 24 ARG B C 1
ATOM 2180 O O . ARG B 1 24 ? 14.039 27.984 5.277 1 77.44 24 ARG B O 1
ATOM 2187 N N . THR B 1 25 ? 15.164 29.734 4.559 1 74.75 25 THR B N 1
ATOM 2188 C CA . THR B 1 25 ? 15.828 28.984 3.494 1 74.75 25 THR B CA 1
ATOM 2189 C C . THR B 1 25 ? 16.812 27.984 4.07 1 74.75 25 THR B C 1
ATOM 2191 O O . THR B 1 25 ? 17.266 27.062 3.373 1 74.75 25 THR B O 1
ATOM 2194 N N . ASP B 1 26 ? 17.172 28.156 5.363 1 72.25 26 ASP B N 1
ATOM 2195 C CA . ASP B 1 26 ? 18.109 27.234 6 1 72.25 26 ASP B CA 1
ATOM 2196 C C . ASP B 1 26 ? 17.359 26.094 6.699 1 72.25 26 ASP B C 1
ATOM 2198 O O . ASP B 1 26 ? 17.984 25.266 7.379 1 72.25 26 ASP B O 1
ATOM 2202 N N . GLN B 1 27 ? 16.031 26.219 6.59 1 70.12 27 GLN B N 1
ATOM 2203 C CA . GLN B 1 27 ? 15.172 25.172 7.148 1 70.12 27 GLN B CA 1
ATOM 2204 C C . GLN B 1 27 ? 14.312 24.531 6.066 1 70.12 27 GLN B C 1
ATOM 2206 O O . GLN B 1 27 ? 14.391 24.906 4.895 1 70.12 27 GLN B O 1
ATOM 2211 N N . PHE B 1 28 ? 13.617 23.5 6.414 1 64.25 28 PHE B N 1
ATOM 2212 C CA . PHE B 1 28 ? 12.742 22.828 5.461 1 64.25 28 PHE B CA 1
ATOM 2213 C C . PHE B 1 28 ? 11.633 23.766 4.984 1 64.25 28 PHE B C 1
ATOM 2215 O O . PHE B 1 28 ? 10.938 24.375 5.797 1 64.25 28 PHE B O 1
ATOM 2222 N N . CYS B 1 29 ? 11.633 23.969 3.662 1 71.12 29 CYS B N 1
ATOM 2223 C CA . CYS B 1 29 ? 10.625 24.828 3.047 1 71.12 29 CYS B CA 1
ATOM 2224 C C . CYS B 1 29 ? 9.414 24.031 2.605 1 71.12 29 CYS B C 1
ATOM 2226 O O . CYS B 1 29 ? 9.508 22.812 2.4 1 71.12 29 CYS B O 1
ATOM 2228 N N . PHE B 1 30 ? 8.328 24.75 2.594 1 69 30 PHE B N 1
ATOM 2229 C CA . PHE B 1 30 ? 7.051 24.172 2.193 1 69 30 PHE B CA 1
ATOM 2230 C C . PHE B 1 30 ? 7.145 23.578 0.797 1 69 30 PHE B C 1
ATOM 2232 O O . PHE B 1 30 ? 7.828 24.109 -0.075 1 69 30 PHE B O 1
ATOM 2239 N N . SER B 1 31 ? 6.523 22.422 0.659 1 78.06 31 SER B N 1
ATOM 2240 C CA . SER B 1 31 ? 6.457 21.703 -0.608 1 78.06 31 SER B CA 1
ATOM 2241 C C . SER B 1 31 ? 5.016 21.375 -0.979 1 78.06 31 SER B C 1
ATOM 2243 O O . SER B 1 31 ? 4.094 21.641 -0.203 1 78.06 31 SER B O 1
ATOM 2245 N N . ILE B 1 32 ? 4.801 20.953 -2.102 1 86.44 32 ILE B N 1
ATOM 2246 C CA . ILE B 1 32 ? 3.496 20.547 -2.605 1 86.44 32 ILE B CA 1
ATOM 2247 C C . ILE B 1 32 ? 2.92 19.453 -1.719 1 86.44 32 ILE B C 1
ATOM 2249 O O . ILE B 1 32 ? 1.713 19.188 -1.741 1 86.44 32 ILE B O 1
ATOM 2253 N N . ASP B 1 33 ? 3.748 18.844 -0.872 1 91.5 33 ASP B N 1
ATOM 2254 C CA . ASP B 1 33 ? 3.307 17.766 0.014 1 91.5 33 ASP B CA 1
ATOM 2255 C C . ASP B 1 33 ? 2.232 18.25 0.981 1 91.5 33 ASP B C 1
ATOM 2257 O O . ASP B 1 33 ? 1.239 17.562 1.217 1 91.5 33 ASP B O 1
ATOM 2261 N N . ALA B 1 34 ? 2.469 19.453 1.475 1 92.44 34 ALA B N 1
ATOM 2262 C CA . ALA B 1 34 ? 1.517 20.031 2.422 1 92.44 34 ALA B CA 1
ATOM 2263 C C . ALA B 1 34 ? 0.167 20.281 1.758 1 92.44 34 ALA B C 1
ATOM 2265 O O . ALA B 1 34 ? -0.883 20.031 2.354 1 92.44 34 ALA B O 1
ATOM 2266 N N . VAL B 1 35 ? 0.224 20.75 0.514 1 92.69 35 VAL B N 1
ATOM 2267 C CA . VAL B 1 35 ? -1.002 21.062 -0.22 1 92.69 35 VAL B CA 1
ATOM 2268 C C . VAL B 1 35 ? -1.763 19.766 -0.503 1 92.69 35 VAL B C 1
ATOM 2270 O O . VAL B 1 35 ? -2.975 19.688 -0.287 1 92.69 35 VAL B O 1
ATOM 2273 N N . ILE B 1 36 ? -1.023 18.75 -0.914 1 95.69 36 ILE B N 1
ATOM 2274 C CA . ILE B 1 36 ? -1.612 17.438 -1.212 1 95.69 36 ILE B CA 1
ATOM 2275 C C . ILE B 1 36 ? -2.27 16.875 0.044 1 95.69 36 ILE B C 1
ATOM 2277 O O . ILE B 1 36 ? -3.428 16.453 0.009 1 95.69 36 ILE B O 1
ATOM 2281 N N . LEU B 1 37 ? -1.55 16.922 1.137 1 97.44 37 LEU B N 1
ATOM 2282 C CA . LEU B 1 37 ? -2.041 16.359 2.385 1 97.44 37 LEU B CA 1
ATOM 2283 C C . LEU B 1 37 ? -3.268 17.109 2.885 1 97.44 37 LEU B C 1
ATOM 2285 O O . LEU B 1 37 ? -4.227 16.5 3.363 1 97.44 37 LEU B O 1
ATOM 2289 N N . ALA B 1 38 ? -3.305 18.422 2.771 1 96.38 38 ALA B N 1
ATOM 2290 C CA . ALA B 1 38 ? -4.402 19.25 3.27 1 96.38 38 ALA B CA 1
ATOM 2291 C C . ALA B 1 38 ? -5.699 18.938 2.529 1 96.38 38 ALA B C 1
ATOM 2293 O O . ALA B 1 38 ? -6.789 19.156 3.059 1 96.38 38 ALA B O 1
ATOM 2294 N N . HIS B 1 39 ? -5.645 18.438 1.307 1 96.31 39 HIS B N 1
ATOM 2295 C CA . HIS B 1 39 ? -6.824 18.203 0.481 1 96.31 39 HIS B CA 1
ATOM 2296 C C . HIS B 1 39 ? -7.312 16.766 0.612 1 96.31 39 HIS B C 1
ATOM 2298 O O . HIS B 1 39 ? -8.312 16.391 0.004 1 96.31 39 HIS B O 1
ATOM 2304 N N . PHE B 1 40 ? -6.652 15.984 1.388 1 98 40 PHE B N 1
ATOM 2305 C CA . PHE B 1 40 ? -6.965 14.57 1.535 1 98 40 PHE B CA 1
ATOM 2306 C C . PHE B 1 40 ? -8.062 14.359 2.568 1 98 40 PHE B C 1
ATOM 2308 O O . PHE B 1 40 ? -9.039 13.648 2.309 1 98 40 PHE B O 1
ATOM 2315 N N . PRO B 1 41 ? -8 15.023 3.75 1 98.06 41 PRO B N 1
ATOM 2316 C CA . PRO B 1 41 ? -9.07 14.883 4.742 1 98.06 41 PRO B CA 1
ATOM 2317 C C . PRO B 1 41 ? -10.297 15.727 4.414 1 98.06 41 PRO B C 1
ATOM 2319 O O . PRO B 1 41 ? -10.211 16.672 3.623 1 98.06 41 PRO B O 1
ATOM 2322 N N . LYS B 1 42 ? -11.414 15.312 5.016 1 96.38 42 LYS B N 1
ATOM 2323 C CA . LYS B 1 42 ? -12.586 16.172 5.117 1 96.38 42 LYS B CA 1
ATOM 2324 C C . LYS B 1 42 ? -12.688 16.797 6.508 1 96.38 42 LYS B C 1
ATOM 2326 O O . LYS B 1 42 ? -13.164 16.156 7.445 1 96.38 42 LYS B O 1
ATOM 2331 N N . PHE B 1 43 ? -12.398 18.094 6.555 1 97.44 43 PHE B N 1
ATOM 2332 C CA . PHE B 1 43 ? -12.391 18.766 7.848 1 97.44 43 PHE B CA 1
ATOM 2333 C C . PHE B 1 43 ? -13.781 19.297 8.18 1 97.44 43 PHE B C 1
ATOM 2335 O O . PHE B 1 43 ? -14.562 19.625 7.285 1 97.44 43 PHE B O 1
ATOM 2342 N N . HIS B 1 44 ? -14.031 19.328 9.445 1 96.88 44 HIS B N 1
ATOM 2343 C CA . HIS B 1 44 ? -15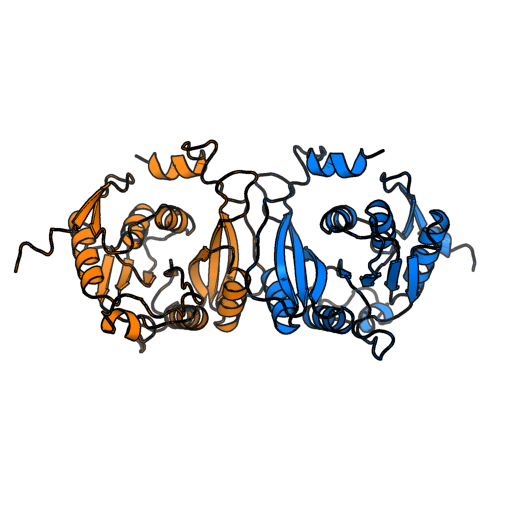.281 19.859 9.969 1 96.88 44 HIS B CA 1
ATOM 2344 C C . HIS B 1 44 ? -15.031 20.984 10.961 1 96.88 44 HIS B C 1
ATOM 2346 O O . HIS B 1 44 ? -14.117 20.906 11.789 1 96.88 44 HIS B O 1
ATOM 2352 N N . GLU B 1 45 ? -15.867 22 10.898 1 96.62 45 GLU B N 1
ATOM 2353 C CA . GLU B 1 45 ? -15.641 23.219 11.672 1 96.62 45 GLU B CA 1
ATOM 2354 C C . GLU B 1 45 ? -15.789 22.969 13.164 1 96.62 45 GLU B C 1
ATOM 2356 O O . GLU B 1 45 ? -15.203 23.672 13.984 1 96.62 45 GLU B O 1
ATOM 2361 N N . LYS B 1 46 ? -16.516 21.891 13.484 1 97.56 46 LYS B N 1
ATOM 2362 C CA . LYS B 1 46 ? -16.828 21.656 14.891 1 97.56 46 LYS B CA 1
ATOM 2363 C C . LYS B 1 46 ? -15.836 20.672 15.516 1 97.56 46 LYS B C 1
ATOM 2365 O O . LYS B 1 46 ? -15.93 20.359 16.703 1 97.56 46 LYS B O 1
ATOM 2370 N N . ARG B 1 47 ? -14.938 20.219 14.734 1 98.31 47 ARG B N 1
ATOM 2371 C CA . ARG B 1 47 ? -13.992 19.219 15.219 1 98.31 47 ARG B CA 1
ATOM 2372 C C . ARG B 1 47 ? -12.648 19.859 15.547 1 98.31 47 ARG B C 1
ATOM 2374 O O . ARG B 1 47 ? -12.32 20.922 15.023 1 98.31 47 ARG B O 1
ATOM 2381 N N . THR B 1 48 ? -11.969 19.156 16.453 1 98.75 48 THR B N 1
ATOM 2382 C CA . THR B 1 48 ? -10.656 19.625 16.875 1 98.75 48 THR B CA 1
ATOM 2383 C C . THR B 1 48 ? -9.555 18.844 16.172 1 98.75 48 THR B C 1
ATOM 2385 O O . THR B 1 48 ? -9.641 17.625 16.016 1 98.75 48 THR B O 1
ATOM 2388 N N . TYR B 1 49 ? -8.531 19.609 15.734 1 98.88 49 TYR B N 1
ATOM 2389 C CA . TYR B 1 49 ? -7.457 18.984 14.969 1 98.88 49 TYR B CA 1
ATOM 2390 C C . TYR B 1 49 ? -6.094 19.359 15.531 1 98.88 49 TYR B C 1
ATOM 2392 O O . TYR B 1 49 ? -5.961 20.391 16.219 1 98.88 49 TYR B O 1
ATOM 2400 N N . ALA B 1 50 ? -5.094 18.547 15.297 1 98.81 50 ALA B N 1
ATOM 2401 C CA . ALA B 1 50 ? -3.699 18.875 15.586 1 98.81 50 ALA B CA 1
ATOM 2402 C C . ALA B 1 50 ? -2.812 18.625 14.367 1 98.81 50 ALA B C 1
ATOM 2404 O O . ALA B 1 50 ? -3.074 17.719 13.578 1 98.81 50 ALA B O 1
ATOM 2405 N N . ASP B 1 51 ? -1.876 19.469 14.188 1 98.56 51 ASP B N 1
ATOM 2406 C CA . ASP B 1 51 ? -0.747 19.281 13.281 1 98.56 51 ASP B CA 1
ATOM 2407 C C . ASP B 1 51 ? 0.538 19 14.055 1 98.56 51 ASP B C 1
ATOM 2409 O O . ASP B 1 51 ? 1.062 19.875 14.742 1 98.56 51 ASP B O 1
ATOM 2413 N N . LEU B 1 52 ? 1.057 17.766 13.93 1 97.25 52 LEU B N 1
ATOM 2414 C CA . LEU B 1 52 ? 2.262 17.391 14.656 1 97.25 52 LEU B CA 1
ATOM 2415 C C . LEU B 1 52 ? 3.512 17.703 13.844 1 97.25 52 LEU B C 1
ATOM 2417 O O . LEU B 1 52 ? 3.701 17.156 12.75 1 97.25 52 LEU B O 1
ATOM 2421 N N . GLY B 1 53 ? 4.387 18.484 14.375 1 94.31 53 GLY B N 1
ATOM 2422 C CA . GLY B 1 53 ? 5.52 18.984 13.609 1 94.31 53 GLY B CA 1
ATOM 2423 C C . GLY B 1 53 ? 5.125 19.984 12.547 1 94.31 53 GLY B C 1
ATOM 2424 O O . GLY B 1 53 ? 5.395 19.781 11.359 1 94.31 53 GLY B O 1
ATOM 2425 N N . THR B 1 54 ? 4.629 21.141 13.047 1 95.25 54 THR B N 1
ATOM 2426 C CA . THR B 1 54 ? 3.943 22.031 12.125 1 95.25 54 THR B CA 1
ATOM 2427 C C . THR B 1 54 ? 4.953 22.828 11.297 1 95.25 54 THR B C 1
ATOM 2429 O O . THR B 1 54 ? 4.609 23.375 10.242 1 95.25 54 THR B O 1
ATOM 2432 N N . GLY B 1 55 ? 6.23 22.922 11.758 1 91.44 55 GLY B N 1
ATOM 2433 C CA . GLY B 1 55 ? 7.215 23.734 11.047 1 91.44 55 GLY B CA 1
ATOM 2434 C C . GLY B 1 55 ? 6.82 25.188 10.922 1 91.44 55 GLY B C 1
ATOM 2435 O O . GLY B 1 55 ? 6.602 25.859 11.922 1 91.44 55 GLY B O 1
ATOM 2436 N N . THR B 1 56 ? 6.57 25.641 9.727 1 91.5 56 THR B N 1
ATOM 2437 C CA . THR B 1 56 ? 6.242 27.031 9.469 1 91.5 56 THR B CA 1
ATOM 2438 C C . THR B 1 56 ? 4.762 27.297 9.711 1 91.5 56 THR B C 1
ATOM 2440 O O . THR B 1 56 ? 4.312 28.453 9.664 1 91.5 56 THR B O 1
ATOM 2443 N N . GLY B 1 57 ? 3.955 26.297 9.914 1 95.12 57 GLY B N 1
ATOM 2444 C CA . GLY B 1 57 ? 2.523 26.453 10.117 1 95.12 57 GLY B CA 1
ATOM 2445 C C . GLY B 1 57 ? 1.727 26.375 8.828 1 95.12 57 GLY B C 1
ATOM 2446 O O . GLY B 1 57 ? 0.558 26.766 8.797 1 95.12 57 GLY B O 1
ATOM 2447 N N . VAL B 1 58 ? 2.359 25.844 7.801 1 93.56 58 VAL B N 1
ATOM 2448 C CA . VAL B 1 58 ? 1.719 25.844 6.492 1 93.56 58 VAL B CA 1
ATOM 2449 C C . VAL B 1 58 ? 0.491 24.938 6.508 1 93.56 58 VAL B C 1
ATOM 2451 O O . VAL B 1 58 ? -0.562 25.312 5.977 1 93.56 58 VAL B O 1
ATOM 2454 N N . LEU B 1 59 ? 0.558 23.812 7.145 1 96.31 59 LEU B N 1
ATOM 2455 C CA . LEU B 1 59 ? -0.542 22.844 7.094 1 96.31 59 LEU B CA 1
ATOM 2456 C C . LEU B 1 59 ? -1.755 23.375 7.855 1 96.31 59 LEU B C 1
ATOM 2458 O O . LEU B 1 59 ? -2.869 23.375 7.332 1 96.31 59 LEU B O 1
ATOM 2462 N N . PRO B 1 60 ? -1.584 23.859 9.062 1 97.81 60 PRO B N 1
ATOM 2463 C CA . PRO B 1 60 ? -2.727 24.469 9.75 1 97.81 60 PRO B CA 1
ATOM 2464 C C . PRO B 1 60 ? -3.385 25.578 8.93 1 97.81 60 PRO B C 1
ATOM 2466 O O . PRO B 1 60 ? -4.613 25.672 8.883 1 97.81 60 PRO B O 1
ATOM 2469 N N . LEU B 1 61 ? -2.564 26.406 8.312 1 96.25 61 LEU B N 1
ATOM 2470 C CA . LEU B 1 61 ? -3.113 27.469 7.48 1 96.25 61 LEU B CA 1
ATOM 2471 C C . LEU B 1 61 ? -3.957 26.906 6.344 1 96.25 61 LEU B C 1
ATOM 2473 O O . LEU B 1 61 ? -5.074 27.359 6.102 1 96.25 61 LEU B O 1
ATOM 2477 N N . LEU B 1 62 ? -3.465 25.891 5.684 1 94.88 62 LEU B N 1
ATOM 2478 C CA . LEU B 1 62 ? -4.199 25.266 4.598 1 94.88 62 LEU B CA 1
ATOM 2479 C C . LEU B 1 62 ? -5.473 24.594 5.117 1 94.88 62 LEU B C 1
ATOM 2481 O O . LEU B 1 62 ? -6.512 24.641 4.453 1 94.88 62 LEU B O 1
ATOM 2485 N N . MET B 1 63 ? -5.375 24.031 6.301 1 97.56 63 MET B N 1
ATOM 2486 C CA . MET B 1 63 ? -6.523 23.375 6.91 1 97.56 63 MET B CA 1
ATOM 2487 C C . MET B 1 63 ? -7.68 24.359 7.098 1 97.56 63 MET B C 1
ATOM 2489 O O . MET B 1 63 ? -8.844 23.984 6.918 1 97.56 63 MET B O 1
ATOM 2493 N N . THR B 1 64 ? -7.359 25.547 7.43 1 96.94 64 THR B N 1
ATOM 2494 C CA . THR B 1 64 ? -8.406 26.547 7.641 1 96.94 64 THR B CA 1
ATOM 2495 C C . THR B 1 64 ? -9.164 26.812 6.34 1 96.94 64 THR B C 1
ATOM 2497 O O . THR B 1 64 ? -10.359 27.094 6.359 1 96.94 64 THR B O 1
ATOM 2500 N N . THR B 1 65 ? -8.469 26.734 5.207 1 93.5 65 THR B N 1
ATOM 2501 C CA . THR B 1 65 ? -9.109 26.953 3.914 1 93.5 65 THR B CA 1
ATOM 2502 C C . THR B 1 65 ? -10 25.781 3.537 1 93.5 65 THR B C 1
ATOM 2504 O O . THR B 1 65 ? -10.82 25.875 2.627 1 93.5 65 THR B O 1
ATOM 2507 N N . ARG B 1 66 ? -9.836 24.719 4.301 1 95.31 66 ARG B N 1
ATOM 2508 C CA . ARG B 1 66 ? -10.562 23.484 4.008 1 95.31 66 ARG B CA 1
ATOM 2509 C C . ARG B 1 66 ? -11.688 23.266 5.02 1 95.31 66 ARG B C 1
ATOM 2511 O O . ARG B 1 66 ? -12.328 22.219 5.02 1 95.31 66 ARG B O 1
ATOM 2518 N N . GLY B 1 67 ? -11.812 24.188 6.008 1 95.88 67 GLY B N 1
ATOM 2519 C CA . GLY B 1 67 ? -13 24.125 6.855 1 95.88 67 GLY B CA 1
ATOM 2520 C C . GLY B 1 67 ? -12.672 23.906 8.32 1 95.88 67 GLY B C 1
ATOM 2521 O O . GLY B 1 67 ? -13.547 24.016 9.18 1 95.88 67 GLY B O 1
ATOM 2522 N N . ALA B 1 68 ? -11.461 23.656 8.656 1 98 68 ALA B N 1
ATOM 2523 C CA . ALA B 1 68 ? -11.086 23.484 10.055 1 98 68 ALA B CA 1
ATOM 2524 C C . ALA B 1 68 ? -11.078 24.812 10.797 1 98 68 ALA B C 1
ATOM 2526 O O . ALA B 1 68 ? -10.625 25.828 10.258 1 98 68 ALA B O 1
ATOM 2527 N N . LYS B 1 69 ? -11.5 24.75 12.078 1 98.31 69 LYS B N 1
ATOM 2528 C CA . LYS B 1 69 ? -11.586 26.016 12.805 1 98.31 69 LYS B CA 1
ATOM 2529 C C . LYS B 1 69 ? -10.93 25.906 14.18 1 98.31 69 LYS B C 1
ATOM 2531 O O . LYS B 1 69 ? -10.789 26.906 14.883 1 98.31 69 LYS B O 1
ATOM 2536 N N . GLN B 1 70 ? -10.625 24.719 14.539 1 98.69 70 GLN B N 1
ATOM 2537 C CA . GLN B 1 70 ? -9.953 24.469 15.812 1 98.69 70 GLN B CA 1
ATOM 2538 C C . GLN B 1 70 ? -8.703 23.625 15.625 1 98.69 70 GLN B C 1
ATOM 2540 O O . GLN B 1 70 ? -8.781 22.391 15.625 1 98.69 70 GLN B O 1
ATOM 2545 N N . ILE B 1 71 ? -7.598 24.328 15.516 1 98.88 71 ILE B N 1
ATOM 2546 C CA . ILE B 1 71 ? -6.371 23.625 15.156 1 98.88 71 ILE B CA 1
ATOM 2547 C C . ILE B 1 71 ? -5.277 23.922 16.172 1 98.88 71 ILE B C 1
ATOM 2549 O O . ILE B 1 71 ? -5.035 25.078 16.5 1 98.88 71 ILE B O 1
ATOM 2553 N N . THR B 1 72 ? -4.695 22.906 16.734 1 98.88 72 THR B N 1
ATOM 2554 C CA . THR B 1 72 ? -3.48 23.031 17.531 1 98.88 72 THR B CA 1
ATOM 2555 C C . THR B 1 72 ? -2.258 22.609 16.719 1 98.88 72 THR B C 1
ATOM 2557 O O . THR B 1 72 ? -2.17 21.469 16.266 1 98.88 72 THR B O 1
ATOM 2560 N N . ALA B 1 73 ? -1.379 23.562 16.531 1 98.69 73 ALA B N 1
ATOM 2561 C CA . ALA B 1 73 ? -0.145 23.312 15.789 1 98.69 73 ALA B CA 1
ATOM 2562 C C . ALA B 1 73 ? 1.035 23.125 16.734 1 98.69 73 ALA B C 1
ATOM 2564 O O . ALA B 1 73 ? 1.437 24.062 17.438 1 98.69 73 ALA B O 1
ATOM 2565 N N . ILE B 1 74 ? 1.662 21.969 16.688 1 97.94 74 ILE B N 1
ATOM 2566 C CA . ILE B 1 74 ? 2.684 21.641 17.688 1 97.94 74 ILE B CA 1
ATOM 2567 C C . ILE B 1 74 ? 4.055 21.594 17.016 1 97.94 74 ILE B C 1
ATOM 2569 O O . ILE B 1 74 ? 4.227 20.938 15.984 1 97.94 74 ILE B O 1
ATOM 2573 N N . GLU B 1 75 ? 4.984 22.266 17.578 1 95.31 75 GLU B N 1
ATOM 2574 C CA . GLU B 1 75 ? 6.34 22.344 17.031 1 95.31 75 GLU B CA 1
ATOM 2575 C C . GLU B 1 75 ? 7.379 22.375 18.156 1 95.31 75 GLU B C 1
ATOM 2577 O O . GLU B 1 75 ? 7.273 23.188 19.078 1 95.31 75 GLU B O 1
ATOM 2582 N N . VAL B 1 76 ? 8.328 21.469 17.984 1 93.69 76 VAL B N 1
ATOM 2583 C CA . VAL B 1 76 ? 9.305 21.297 19.062 1 93.69 76 VAL B CA 1
ATOM 2584 C C . VAL B 1 76 ? 10.398 22.359 18.922 1 93.69 76 VAL B C 1
ATOM 2586 O O . VAL B 1 76 ? 10.961 22.812 19.922 1 93.69 76 VAL B O 1
ATOM 2589 N N . ASN B 1 77 ? 10.812 22.719 17.703 1 90.12 77 ASN B N 1
ATOM 2590 C CA . ASN B 1 77 ? 11.844 23.719 17.453 1 90.12 77 ASN B CA 1
ATOM 2591 C C . ASN B 1 77 ? 11.328 25.125 17.734 1 90.12 77 ASN B C 1
ATOM 2593 O O . ASN B 1 77 ? 10.414 25.609 17.062 1 90.12 77 ASN B O 1
ATOM 2597 N N . PRO B 1 78 ? 11.938 25.797 18.656 1 94 78 PRO B N 1
ATOM 2598 C CA . PRO B 1 78 ? 11.422 27.109 19.047 1 94 78 PRO B CA 1
ATOM 2599 C C . PRO B 1 78 ? 11.469 28.125 17.906 1 94 78 PRO B C 1
ATOM 2601 O O . PRO B 1 78 ? 10.578 28.969 17.797 1 94 78 PRO B O 1
ATOM 2604 N N . LEU B 1 79 ? 12.516 28 17.156 1 89.5 79 LEU B N 1
ATOM 2605 C CA . LEU B 1 79 ? 12.633 28.922 16.031 1 89.5 79 LEU B CA 1
ATOM 2606 C C . LEU B 1 79 ? 11.492 28.719 15.047 1 89.5 79 LEU B C 1
ATOM 2608 O O . LEU B 1 79 ? 10.891 29.688 14.586 1 89.5 79 LEU B O 1
ATOM 2612 N N . MET B 1 80 ? 11.148 27.531 14.797 1 91 80 MET B N 1
ATOM 2613 C CA . MET B 1 80 ? 10.078 27.219 13.859 1 91 80 MET B CA 1
ATOM 2614 C C . MET B 1 80 ? 8.711 27.516 14.469 1 91 80 MET B C 1
ATOM 2616 O O . MET B 1 80 ? 7.801 27.953 13.773 1 91 80 MET B O 1
ATOM 2620 N N . ALA B 1 81 ? 8.586 27.25 15.727 1 95.5 81 ALA B N 1
ATOM 2621 C CA . ALA B 1 81 ? 7.34 27.578 16.422 1 95.5 81 ALA B CA 1
ATOM 2622 C C . ALA B 1 81 ? 7.039 29.078 16.328 1 95.5 81 ALA B C 1
ATOM 2624 O O . ALA B 1 81 ? 5.902 29.469 16.062 1 95.5 81 ALA B O 1
ATOM 2625 N N . GLU B 1 82 ? 8.062 29.828 16.578 1 95.62 82 GLU B N 1
ATOM 2626 C CA . GLU B 1 82 ? 7.895 31.281 16.484 1 95.62 82 GLU B CA 1
ATOM 2627 C C . GLU B 1 82 ? 7.512 31.703 15.078 1 95.62 82 GLU B C 1
ATOM 2629 O O . GLU B 1 82 ? 6.648 32.562 14.891 1 95.62 82 GLU B O 1
ATOM 2634 N N . LEU B 1 83 ? 8.211 31.109 14.125 1 93.31 83 LEU B N 1
ATOM 2635 C CA . LEU B 1 83 ? 7.895 31.391 12.727 1 93.31 83 LEU B CA 1
ATOM 2636 C C . LEU B 1 83 ? 6.449 31.016 12.414 1 93.31 83 LEU B C 1
ATOM 2638 O O . LEU B 1 83 ? 5.758 31.75 11.695 1 93.31 83 LEU B O 1
ATOM 2642 N N . ALA B 1 84 ? 5.973 29.938 12.938 1 96.12 84 ALA B N 1
ATOM 2643 C CA . ALA B 1 84 ? 4.59 29.516 12.742 1 96.12 84 ALA B CA 1
ATOM 2644 C C . ALA B 1 84 ? 3.615 30.531 13.328 1 96.12 84 ALA B C 1
ATOM 2646 O O . ALA B 1 84 ? 2.604 30.859 12.703 1 96.12 84 ALA B O 1
ATOM 2647 N N . VAL B 1 85 ? 3.938 31.047 14.484 1 98 85 VAL B N 1
ATOM 2648 C CA . VAL B 1 85 ? 3.102 32.062 15.109 1 98 85 VAL B CA 1
ATOM 2649 C C . VAL B 1 85 ? 3.02 33.281 14.203 1 98 85 VAL B C 1
ATOM 2651 O O . VAL B 1 85 ? 1.933 33.812 13.977 1 98 85 VAL B O 1
ATOM 2654 N N . ARG B 1 86 ? 4.137 33.688 13.688 1 96.81 86 ARG B N 1
ATOM 2655 C CA . ARG B 1 86 ? 4.188 34.844 12.805 1 96.81 86 ARG B CA 1
ATOM 2656 C C . ARG B 1 86 ? 3.354 34.625 11.547 1 96.81 86 ARG B C 1
ATOM 2658 O O . ARG B 1 86 ? 2.648 35.531 11.086 1 96.81 86 ARG B O 1
ATOM 2665 N N . ASN B 1 87 ? 3.455 33.438 11.016 1 95.38 87 ASN B N 1
ATOM 2666 C CA . ASN B 1 87 ? 2.707 33.125 9.805 1 95.38 87 ASN B CA 1
ATOM 2667 C C . ASN B 1 87 ? 1.204 33.062 10.07 1 95.38 87 ASN B C 1
ATOM 2669 O O . ASN B 1 87 ? 0.415 33.531 9.242 1 95.38 87 ASN B O 1
ATOM 2673 N N . VAL B 1 88 ? 0.817 32.531 11.219 1 97.81 88 VAL B N 1
ATOM 2674 C CA . VAL B 1 88 ? -0.591 32.531 11.594 1 97.81 88 VAL B CA 1
ATOM 2675 C C . VAL B 1 88 ? -1.122 33.938 11.711 1 97.81 88 VAL B C 1
ATOM 2677 O O . VAL B 1 88 ? -2.205 34.25 11.211 1 97.81 88 VAL B O 1
ATOM 2680 N N . LYS B 1 89 ? -0.354 34.781 12.328 1 97.81 89 LYS B N 1
ATOM 2681 C CA . LYS B 1 89 ? -0.728 36.188 12.492 1 97.81 89 LYS B CA 1
ATOM 2682 C C . LYS B 1 89 ? -0.785 36.906 11.148 1 97.81 89 LYS B C 1
ATOM 2684 O O . LYS B 1 89 ? -1.731 37.656 10.875 1 97.81 89 LYS B O 1
ATOM 2689 N N . LEU B 1 90 ? 0.258 36.656 10.344 1 95.31 90 LEU B N 1
ATOM 2690 C CA . LEU B 1 90 ? 0.359 37.281 9.023 1 95.31 90 LEU B CA 1
ATOM 2691 C C . LEU B 1 90 ? -0.905 37 8.211 1 95.31 90 LEU B C 1
ATOM 2693 O O . LEU B 1 90 ? -1.332 37.875 7.434 1 95.31 90 LEU B O 1
ATOM 2697 N N . ASN B 1 91 ? -1.528 35.906 8.438 1 96.31 91 ASN B N 1
ATOM 2698 C CA . ASN B 1 91 ? -2.693 35.5 7.656 1 96.31 91 ASN B CA 1
ATOM 2699 C C . ASN B 1 91 ? -3.988 35.688 8.445 1 96.31 91 ASN B C 1
ATOM 2701 O O . ASN B 1 91 ? -5.043 35.219 8.031 1 96.31 91 ASN B O 1
ATOM 2705 N N . GLN B 1 92 ? -3.91 36.281 9.664 1 96.81 92 GLN B N 1
ATOM 2706 C CA . GLN B 1 92 ? -5.047 36.625 10.508 1 96.81 92 GLN B CA 1
ATOM 2707 C C . GLN B 1 92 ? -5.848 35.375 10.898 1 96.81 92 GLN B C 1
ATOM 2709 O O . GLN B 1 92 ? -7.074 35.375 10.789 1 96.81 92 GLN B O 1
ATOM 2714 N N . LYS B 1 93 ? -5.148 34.312 11.289 1 97.88 93 LYS B N 1
ATOM 2715 C CA . LYS B 1 93 ? -5.801 33.062 11.648 1 97.88 93 LYS B CA 1
ATOM 2716 C C . LYS B 1 93 ? -5.562 32.719 13.117 1 97.88 93 LYS B C 1
ATOM 2718 O O . LYS B 1 93 ? -5.637 31.547 13.508 1 97.88 93 LYS B O 1
ATOM 2723 N N . GLU B 1 94 ? -5.348 33.719 13.977 1 97.81 94 GLU B N 1
ATOM 2724 C CA . GLU B 1 94 ? -5.016 33.5 15.383 1 97.81 94 GLU B CA 1
ATOM 2725 C C . GLU B 1 94 ? -6.199 32.938 16.156 1 97.81 94 GLU B C 1
ATOM 2727 O O . GLU B 1 94 ? -6.016 32.25 17.172 1 97.81 94 GLU B O 1
ATOM 2732 N N . SER B 1 95 ? -7.375 33.188 15.672 1 98.19 95 SER B N 1
ATOM 2733 C CA . SER B 1 95 ? -8.562 32.688 16.359 1 98.19 95 SER B CA 1
ATOM 2734 C C . SER B 1 95 ? -8.789 31.203 16.047 1 98.19 95 SER B C 1
ATOM 2736 O O . SER B 1 95 ? -9.547 30.531 16.734 1 98.19 95 SER B O 1
ATOM 2738 N N . LEU B 1 96 ? -8.164 30.672 15.008 1 98.5 96 LEU B N 1
ATOM 2739 C CA . LEU B 1 96 ? -8.43 29.328 14.531 1 98.5 96 LEU B CA 1
ATOM 2740 C C . LEU B 1 96 ? -7.262 28.391 14.844 1 98.5 96 LEU B C 1
ATOM 2742 O O . LEU B 1 96 ? -7.441 27.188 14.977 1 98.5 96 LEU B O 1
ATOM 2746 N N . ILE B 1 97 ? -6.07 28.922 14.945 1 98.75 97 ILE B N 1
ATOM 2747 C CA . ILE B 1 97 ? -4.859 28.125 15.078 1 98.75 97 ILE B CA 1
ATOM 2748 C C . ILE B 1 97 ? -4.117 28.516 16.344 1 98.75 97 ILE B C 1
ATOM 2750 O O . ILE B 1 97 ? -3.771 29.688 16.531 1 98.75 97 ILE B O 1
ATOM 2754 N N . ASP B 1 98 ? -3.883 27.609 17.188 1 98.75 98 ASP B N 1
ATOM 2755 C CA . ASP B 1 98 ? -3.033 27.781 18.359 1 98.75 98 ASP B CA 1
ATOM 2756 C C . ASP B 1 98 ? -1.691 27.078 18.172 1 98.75 98 ASP B C 1
ATOM 2758 O O . ASP B 1 98 ? -1.646 25.859 18 1 98.75 98 ASP B O 1
ATOM 2762 N N . VAL B 1 99 ? -0.622 27.812 18.203 1 98.75 99 VAL B N 1
ATOM 2763 C CA . VAL B 1 99 ? 0.707 27.219 18.062 1 98.75 99 VAL B CA 1
ATOM 2764 C C . VAL B 1 99 ? 1.267 26.891 19.453 1 98.75 99 VAL B C 1
ATOM 2766 O O . VAL B 1 99 ? 1.272 27.75 20.344 1 98.75 99 VAL B O 1
ATOM 2769 N N . VAL B 1 100 ? 1.705 25.688 19.594 1 98.31 100 VAL B N 1
ATOM 2770 C CA . VAL B 1 100 ? 2.248 25.234 20.875 1 98.31 100 VAL B CA 1
ATOM 2771 C C . VAL B 1 100 ? 3.678 24.734 20.672 1 98.31 100 VAL B C 1
ATOM 2773 O O . VAL B 1 100 ? 3.922 23.828 19.859 1 98.31 100 VAL B O 1
ATOM 2776 N N . GLU B 1 101 ? 4.637 25.344 21.359 1 97.69 101 GLU B N 1
ATOM 2777 C CA . GLU B 1 101 ? 6.008 24.844 21.375 1 97.69 101 GLU B CA 1
ATOM 2778 C C . GLU B 1 101 ? 6.152 23.656 22.328 1 97.69 101 GLU B C 1
ATOM 2780 O O . GLU B 1 101 ? 6.16 23.828 23.547 1 97.69 101 GLU B O 1
ATOM 2785 N N . ALA B 1 102 ? 6.227 22.453 21.75 1 96.69 102 ALA B N 1
ATOM 2786 C CA . ALA B 1 102 ? 6.316 21.25 22.562 1 96.69 102 ALA B CA 1
ATOM 2787 C C . ALA B 1 102 ? 6.805 20.062 21.734 1 96.69 102 ALA B C 1
ATOM 2789 O O . ALA B 1 102 ? 6.758 20.109 20.5 1 96.69 102 ALA B O 1
ATOM 2790 N N . ASP B 1 103 ? 7.312 19.109 22.406 1 95.5 103 ASP B N 1
ATOM 2791 C CA . ASP B 1 103 ? 7.59 17.797 21.828 1 95.5 103 ASP B CA 1
ATOM 2792 C C . ASP B 1 103 ? 6.363 16.891 21.922 1 95.5 103 ASP B C 1
ATOM 2794 O O . ASP B 1 103 ? 6.047 16.359 22.984 1 95.5 103 ASP B O 1
ATOM 2798 N N . TYR B 1 104 ? 5.742 16.719 20.75 1 95.38 104 TYR B N 1
ATOM 2799 C CA . TYR B 1 104 ? 4.48 16 20.781 1 95.38 104 TYR B CA 1
ATOM 2800 C C . TYR B 1 104 ? 4.688 14.555 21.234 1 95.38 104 TYR B C 1
ATOM 2802 O O . TYR B 1 104 ? 3.736 13.883 21.625 1 95.38 104 TYR B O 1
ATOM 2810 N N . CYS B 1 105 ? 5.859 13.977 21.125 1 94.19 105 CYS B N 1
ATOM 2811 C CA . CYS B 1 105 ? 6.113 12.602 21.547 1 94.19 105 CYS B CA 1
ATOM 2812 C C . CYS B 1 105 ? 6.09 12.492 23.078 1 94.19 105 CYS B C 1
ATOM 2814 O O . CYS B 1 105 ? 5.965 11.391 23.609 1 94.19 105 CYS B O 1
ATOM 2816 N N . THR B 1 106 ? 6.191 13.586 23.734 1 94.38 106 THR B N 1
ATOM 2817 C CA . THR B 1 106 ? 6.277 13.555 25.188 1 94.38 106 THR B CA 1
ATOM 2818 C C . THR B 1 106 ? 4.992 14.086 25.828 1 94.38 106 THR B C 1
ATOM 2820 O O . THR B 1 106 ? 4.828 14.039 27.047 1 94.38 106 THR B O 1
ATOM 2823 N N . LEU B 1 107 ? 4.129 14.609 25.016 1 95 107 LEU B N 1
ATOM 2824 C CA . LEU B 1 107 ? 2.885 15.156 25.547 1 95 107 LEU B CA 1
ATOM 2825 C C . LEU B 1 107 ? 2.039 14.055 26.172 1 95 107 LEU B C 1
ATOM 2827 O O . LEU B 1 107 ? 1.775 13.031 25.547 1 95 107 LEU B O 1
ATOM 2831 N N . ARG B 1 108 ? 1.679 14.344 27.359 1 93.38 108 ARG B N 1
ATOM 2832 C CA . ARG B 1 108 ? 0.881 13.406 28.141 1 93.38 108 ARG B CA 1
ATOM 2833 C C . ARG B 1 108 ? -0.086 14.148 29.062 1 93.38 108 ARG B C 1
ATOM 2835 O O . ARG B 1 108 ? -0.031 15.375 29.156 1 93.38 108 ARG B O 1
ATOM 2842 N N . GLY B 1 109 ? -0.928 13.305 29.703 1 92.38 109 GLY B N 1
ATOM 2843 C CA . GLY B 1 109 ? -1.851 13.883 30.672 1 92.38 109 GLY B CA 1
ATOM 2844 C C . GLY B 1 109 ? -3.236 14.117 30.109 1 92.38 109 GLY B C 1
ATOM 2845 O O . GLY B 1 109 ? -3.461 13.945 28.906 1 92.38 109 GLY B O 1
ATOM 2846 N N . SER B 1 110 ? -4.152 14.555 30.906 1 92.81 110 SER B N 1
ATOM 2847 C CA . SER B 1 110 ? -5.57 14.664 30.578 1 92.81 110 SER B CA 1
ATOM 2848 C C . SER B 1 110 ? -5.809 15.758 29.531 1 92.81 110 SER B C 1
ATOM 2850 O O . SER B 1 110 ? -6.77 15.695 28.766 1 92.81 110 SER B O 1
ATOM 2852 N N . ASP B 1 111 ? -4.863 16.703 29.484 1 94.44 111 ASP B N 1
ATOM 2853 C CA . ASP B 1 111 ? -5.043 17.828 28.578 1 94.44 111 ASP B CA 1
ATOM 2854 C C . ASP B 1 111 ? -4.719 17.438 27.141 1 94.44 111 ASP B C 1
ATOM 2856 O O . ASP B 1 111 ? -5.102 18.141 26.203 1 94.44 111 ASP B O 1
ATOM 2860 N N . TRP B 1 112 ? -4.008 16.312 27.047 1 97.38 112 TRP B N 1
ATOM 2861 C CA . TRP B 1 112 ? -3.486 16.016 25.719 1 97.38 112 TRP B CA 1
ATOM 2862 C C . TRP B 1 112 ? -4.008 14.664 25.219 1 97.38 112 TRP B C 1
ATOM 2864 O O . TRP B 1 112 ? -4.254 14.492 24.031 1 97.38 112 TRP B O 1
ATOM 2874 N N . THR B 1 113 ? -4.18 13.734 26.125 1 97.38 113 THR B N 1
ATOM 2875 C CA . THR B 1 113 ? -4.555 12.367 25.75 1 97.38 113 THR B CA 1
ATOM 2876 C C . THR B 1 113 ? -5.977 12.336 25.203 1 97.38 113 THR B C 1
ATOM 2878 O O . THR B 1 113 ? -6.918 12.781 25.859 1 97.38 113 THR B O 1
ATOM 2881 N N . GLY B 1 114 ? -6.078 11.828 24.031 1 98 114 GLY B N 1
ATOM 2882 C CA . GLY B 1 114 ? -7.391 11.734 23.406 1 98 114 GLY B CA 1
ATOM 2883 C C . GLY B 1 114 ? -8.062 13.078 23.203 1 98 114 GLY B C 1
ATOM 2884 O O . GLY B 1 114 ? -9.273 13.211 23.391 1 98 114 GLY B O 1
ATOM 2885 N N . ARG B 1 115 ? -7.367 14.039 22.859 1 97.94 115 ARG B N 1
ATOM 2886 C CA . ARG B 1 115 ? -7.871 15.406 22.812 1 97.94 115 ARG B CA 1
ATOM 2887 C C . ARG B 1 115 ? -8.445 15.719 21.422 1 97.94 115 ARG B C 1
ATOM 2889 O O . ARG B 1 115 ? -9.422 16.453 21.312 1 97.94 115 ARG B O 1
ATOM 2896 N N . PHE B 1 116 ? -7.902 15.188 20.422 1 98.81 116 PHE B N 1
ATOM 2897 C CA . PHE B 1 116 ? -8.18 15.688 19.078 1 98.81 116 PHE B CA 1
ATOM 2898 C C . PHE B 1 116 ? -9.078 14.711 18.312 1 98.81 116 PHE B C 1
ATOM 2900 O O . PHE B 1 116 ? -8.922 13.5 18.422 1 98.81 116 PHE B O 1
ATOM 2907 N N . ASP B 1 117 ? -10 15.242 17.531 1 98.81 117 ASP B N 1
ATOM 2908 C CA . ASP B 1 117 ? -10.805 14.438 16.609 1 98.81 117 ASP B CA 1
ATOM 2909 C C . ASP B 1 117 ? -9.961 13.922 15.445 1 98.81 117 ASP B C 1
ATOM 2911 O O . ASP B 1 117 ? -10.227 12.844 14.906 1 98.81 117 ASP B O 1
ATOM 2915 N N . GLY B 1 118 ? -9 14.695 15.07 1 98.81 118 GLY B N 1
ATOM 2916 C CA . GLY B 1 118 ? -8.125 14.336 13.961 1 98.81 118 GLY B CA 1
ATOM 2917 C C . GLY B 1 118 ? -6.73 14.906 14.094 1 98.81 118 GLY B C 1
ATOM 2918 O O . GLY B 1 118 ? -6.543 15.969 14.688 1 98.81 118 GLY B O 1
ATOM 2919 N N . ILE B 1 119 ? -5.762 14.211 13.539 1 98.88 119 ILE B N 1
ATOM 2920 C CA . ILE B 1 119 ? -4.363 14.633 13.555 1 98.88 119 ILE B CA 1
ATOM 2921 C C . ILE B 1 119 ? -3.773 14.508 12.148 1 98.88 119 ILE B C 1
ATOM 2923 O O . ILE B 1 119 ? -4.035 13.539 11.438 1 98.88 119 ILE B O 1
ATOM 2927 N N . ILE B 1 120 ? -3.051 15.484 11.734 1 98.56 120 ILE B N 1
ATOM 2928 C CA . ILE B 1 120 ? -2.381 15.477 10.438 1 98.56 120 ILE B CA 1
ATOM 2929 C C . ILE B 1 120 ? -0.867 15.492 10.641 1 98.56 120 ILE B C 1
ATOM 2931 O O . ILE B 1 120 ? -0.357 16.203 11.508 1 98.56 120 ILE B O 1
ATOM 2935 N N . ILE B 1 121 ? -0.176 14.633 9.891 1 96.69 121 ILE B N 1
ATOM 2936 C CA . ILE B 1 121 ? 1.26 14.469 10.094 1 96.69 121 ILE B CA 1
ATOM 2937 C C . ILE B 1 121 ? 1.975 14.461 8.742 1 96.69 121 ILE B C 1
ATOM 2939 O O . ILE B 1 121 ? 1.606 13.695 7.844 1 96.69 121 ILE B O 1
ATOM 2943 N N . ASN B 1 122 ? 2.914 15.25 8.516 1 92.94 122 ASN B N 1
ATOM 2944 C CA . ASN B 1 122 ? 3.926 15.234 7.465 1 92.94 122 ASN B CA 1
ATOM 2945 C C . ASN B 1 122 ? 5.336 15.125 8.047 1 92.94 122 ASN B C 1
ATOM 2947 O O . ASN B 1 122 ? 6.043 16.125 8.164 1 92.94 122 ASN B O 1
ATOM 2951 N N . PRO B 1 123 ? 5.676 13.891 8.422 1 82.88 123 PRO B N 1
ATOM 2952 C CA . PRO B 1 123 ? 6.934 13.719 9.156 1 82.88 123 PRO B CA 1
ATOM 2953 C C . PRO B 1 123 ? 8.156 14.102 8.32 1 82.88 123 PRO B C 1
ATOM 2955 O O . PRO B 1 123 ? 8.102 14.055 7.09 1 82.88 123 PRO B O 1
ATOM 2958 N N . PRO B 1 124 ? 9.133 14.555 9.047 1 68.31 124 PRO B N 1
ATOM 2959 C CA . PRO B 1 124 ? 10.367 14.836 8.312 1 68.31 124 PRO B CA 1
ATOM 2960 C C . PRO B 1 124 ? 10.992 13.578 7.707 1 68.31 124 PRO B C 1
ATOM 2962 O O . PRO B 1 124 ? 10.773 12.469 8.211 1 68.31 124 PRO B O 1
ATOM 2965 N N . TYR B 1 125 ? 11.281 13.453 6.457 1 56.31 125 TYR B N 1
ATOM 2966 C CA . TYR B 1 125 ? 11.852 12.273 5.82 1 56.31 125 TYR B CA 1
ATOM 2967 C C . TYR B 1 125 ? 13.07 11.781 6.59 1 56.31 125 TYR B C 1
ATOM 2969 O O . TYR B 1 125 ? 14.016 12.547 6.824 1 56.31 125 TYR B O 1
ATOM 2977 N N . PHE B 1 126 ? 12.828 10.898 7.555 1 47.56 126 PHE B N 1
ATOM 2978 C CA . PHE B 1 126 ? 13.891 10.32 8.367 1 47.56 126 PHE B CA 1
ATOM 2979 C C . PHE B 1 126 ? 14.914 9.609 7.496 1 47.56 126 PHE B C 1
ATOM 2981 O O . PHE B 1 126 ? 14.555 8.812 6.629 1 47.56 126 PHE B O 1
ATOM 2988 N N . ASN B 1 127 ? 15.883 10.133 6.863 1 41.38 127 ASN B N 1
ATOM 2989 C CA . ASN B 1 127 ? 16.938 9.312 6.289 1 41.38 127 ASN B CA 1
ATOM 2990 C C . ASN B 1 127 ? 17.531 8.352 7.324 1 41.38 127 ASN B C 1
ATOM 2992 O O . ASN B 1 127 ? 18.188 8.773 8.273 1 41.38 127 ASN B O 1
ATOM 2996 N N . GLU B 1 128 ? 16.875 7.418 7.766 1 39.78 128 GLU B N 1
ATOM 2997 C CA . GLU B 1 128 ? 17.562 6.504 8.664 1 39.78 128 GLU B CA 1
ATOM 2998 C C . GLU B 1 128 ? 19 6.25 8.195 1 39.78 128 GLU B C 1
ATOM 3000 O O . GLU B 1 128 ? 19.875 5.961 9 1 39.78 128 GLU B O 1
ATOM 3005 N N . GLN B 1 129 ? 19.188 5.93 6.898 1 36.66 129 GLN B N 1
ATOM 3006 C CA . GLN B 1 129 ? 20.578 5.605 6.539 1 36.66 129 GLN B CA 1
ATOM 3007 C C . GLN B 1 129 ? 21.5 6.801 6.762 1 36.66 129 GLN B C 1
ATOM 3009 O O . GLN B 1 129 ? 22.703 6.707 6.531 1 36.66 129 GLN B O 1
ATOM 3014 N N . GLN B 1 130 ? 21 7.957 6.707 1 35.22 130 GLN B N 1
ATOM 3015 C CA . GLN B 1 130 ? 22.031 8.93 7.02 1 35.22 130 GLN B CA 1
ATOM 3016 C C . GLN B 1 130 ? 22.484 8.812 8.469 1 35.22 130 GLN B C 1
ATOM 3018 O O . GLN B 1 130 ? 21.906 9.445 9.359 1 35.22 130 GLN B O 1
ATOM 3023 N N . GLY B 1 131 ? 22.578 7.758 9.008 1 33.19 131 GLY B N 1
ATOM 3024 C CA . GLY B 1 131 ? 23.516 7.574 10.102 1 33.19 131 GLY B CA 1
ATOM 3025 C C . GLY B 1 131 ? 24.812 8.344 9.914 1 33.19 131 GLY B C 1
ATOM 3026 O O . GLY B 1 131 ? 25.781 8.117 10.641 1 33.19 131 GLY B O 1
ATOM 3027 N N . LYS B 1 132 ? 25.219 8.562 8.688 1 33.56 132 LYS B N 1
ATOM 3028 C CA . LYS B 1 132 ? 26.5 9.266 8.789 1 33.56 132 LYS B CA 1
ATOM 3029 C C . LYS B 1 132 ? 26.375 10.531 9.633 1 33.56 132 LYS B C 1
ATOM 3031 O O . LYS B 1 132 ? 25.312 11.164 9.648 1 33.56 132 LYS B O 1
ATOM 3036 N N . GLN B 1 133 ? 27.328 10.773 10.453 1 31.77 133 GLN B N 1
ATOM 3037 C CA . GLN B 1 133 ? 27.594 11.922 11.312 1 31.77 133 GLN B CA 1
ATOM 3038 C C . GLN B 1 133 ? 27.172 13.219 10.648 1 31.77 133 GLN B C 1
ATOM 3040 O O . GLN B 1 133 ? 27.484 13.461 9.484 1 31.77 133 GLN B O 1
ATOM 3045 N N . PRO B 1 134 ? 26.125 13.828 10.977 1 33.03 134 PRO B N 1
ATOM 3046 C CA . PRO B 1 134 ? 26.062 15.195 10.445 1 33.03 134 PRO B CA 1
ATOM 3047 C C . PRO B 1 134 ? 27.438 15.812 10.234 1 33.03 134 PRO B C 1
ATOM 3049 O O . PRO B 1 134 ? 28.312 15.695 11.102 1 33.03 134 PRO B O 1
ATOM 3052 N N . LYS B 1 135 ? 27.938 15.797 9.062 1 35.34 135 LYS B N 1
ATOM 3053 C CA . LYS B 1 135 ? 29.188 16.516 8.898 1 35.34 135 LYS B CA 1
ATOM 3054 C C . LYS B 1 135 ? 29.219 17.781 9.742 1 35.34 135 LYS B C 1
ATOM 3056 O O . LYS B 1 135 ? 30.234 18.484 9.766 1 35.34 135 LYS B O 1
ATOM 3061 N N . THR B 1 136 ? 28.094 18.594 9.688 1 32.59 136 THR B N 1
ATOM 3062 C CA . THR B 1 136 ? 28.359 19.828 10.414 1 32.59 136 THR B CA 1
ATOM 3063 C C . THR B 1 136 ? 28.484 19.562 11.914 1 32.59 136 THR B C 1
ATOM 3065 O O . THR B 1 136 ? 27.875 18.625 12.43 1 32.59 136 THR B O 1
ATOM 3068 N N . ASP B 1 137 ? 29.469 20.078 12.562 1 35.56 137 ASP B N 1
ATOM 3069 C CA . ASP B 1 137 ? 29.859 20.266 13.953 1 35.56 137 ASP B CA 1
ATOM 3070 C C . ASP B 1 137 ? 28.656 20.578 14.836 1 35.56 137 ASP B C 1
ATOM 3072 O O . ASP B 1 137 ? 28.797 20.781 16.047 1 35.56 137 ASP B O 1
ATOM 3076 N N . ASP B 1 138 ? 27.609 21.266 14.289 1 33.06 138 ASP B N 1
ATOM 3077 C CA . ASP B 1 138 ? 26.641 21.625 15.32 1 33.06 138 ASP B CA 1
ATOM 3078 C C . ASP B 1 138 ? 25.938 20.406 15.875 1 33.06 138 ASP B C 1
ATOM 3080 O O . ASP B 1 138 ? 25.062 19.828 15.219 1 33.06 138 ASP B O 1
ATOM 3084 N N . VAL B 1 139 ? 26.5 19.625 16.703 1 37.28 139 VAL B N 1
ATOM 3085 C CA . VAL B 1 139 ? 26.203 18.531 17.641 1 37.28 139 VAL B CA 1
ATOM 3086 C C . VAL B 1 139 ? 24.781 18.688 18.188 1 37.28 139 VAL B C 1
ATOM 3088 O O . VAL B 1 139 ? 24.141 17.703 18.547 1 37.28 139 VAL B O 1
ATOM 3091 N N . SER B 1 140 ? 24.375 19.938 18.594 1 35.22 140 SER B N 1
ATOM 3092 C CA . SER B 1 140 ? 23.109 20.188 19.266 1 35.22 140 SER B CA 1
ATOM 3093 C C . SER B 1 140 ? 21.938 19.719 18.422 1 35.22 140 SER B C 1
ATOM 3095 O O . SER B 1 140 ? 20.969 19.156 18.953 1 35.22 140 SER B O 1
ATOM 3097 N N . LEU B 1 141 ? 21.859 20.203 17.172 1 36.44 141 LEU B N 1
ATOM 3098 C CA . LEU B 1 141 ? 20.75 19.797 16.312 1 36.44 141 LEU B CA 1
ATOM 3099 C C . LEU B 1 141 ? 20.828 18.328 15.969 1 36.44 141 LEU B C 1
ATOM 3101 O O . LEU B 1 141 ? 19.812 17.688 15.703 1 36.44 141 LEU B O 1
ATOM 3105 N N . ALA B 1 142 ? 22.062 17.75 15.828 1 38.41 142 ALA B N 1
ATOM 3106 C CA . ALA B 1 142 ? 22.359 16.344 15.57 1 38.41 142 ALA B CA 1
ATOM 3107 C C . ALA B 1 142 ? 21.875 15.461 16.719 1 38.41 142 ALA B C 1
ATOM 3109 O O . ALA B 1 142 ? 21.359 14.367 16.484 1 38.41 142 ALA B O 1
ATOM 3110 N N . ARG B 1 143 ? 22.328 15.812 17.953 1 37.44 143 ARG B N 1
ATOM 3111 C CA . ARG B 1 143 ? 22 15.117 19.188 1 37.44 143 ARG B CA 1
ATOM 3112 C C . ARG B 1 143 ? 20.5 15.125 19.438 1 37.44 143 ARG B C 1
ATOM 3114 O O . ARG B 1 143 ? 19.953 14.164 20 1 37.44 143 ARG B O 1
ATOM 3121 N N . HIS B 1 144 ? 19.875 16.453 19.5 1 37.09 144 HIS B N 1
ATOM 3122 C CA . HIS B 1 144 ? 18.438 16.547 19.797 1 37.09 144 HIS B CA 1
ATOM 3123 C C . HIS B 1 144 ? 17.609 15.992 18.641 1 37.09 144 HIS B C 1
ATOM 3125 O O . HIS B 1 144 ? 16.391 16.172 18.609 1 37.09 144 HIS B O 1
ATOM 3131 N N . GLU B 1 145 ? 18.047 16.062 17.562 1 42.66 145 GLU B N 1
ATOM 3132 C CA . GLU B 1 145 ? 17.219 15.492 16.5 1 42.66 145 GLU B CA 1
ATOM 3133 C C . GLU B 1 145 ? 16.547 14.203 16.969 1 42.66 145 GLU B C 1
ATOM 3135 O O . GLU B 1 145 ? 17.188 13.164 17.078 1 42.66 145 GLU B O 1
ATOM 3140 N N . MET B 1 146 ? 15.914 14.398 18.125 1 47.69 146 MET B N 1
ATOM 3141 C CA . MET B 1 146 ? 15.102 13.328 18.703 1 47.69 146 MET B CA 1
ATOM 3142 C C . MET B 1 146 ? 14.625 12.375 17.609 1 47.69 146 MET B C 1
ATOM 3144 O O . MET B 1 146 ? 13.992 12.789 16.641 1 47.69 146 MET B O 1
ATOM 3148 N N . CYS B 1 147 ? 15.5 11.422 17.203 1 61.44 147 CYS B N 1
ATOM 3149 C CA . CYS B 1 147 ? 15.367 10.398 16.172 1 61.44 147 CYS B CA 1
ATOM 3150 C C . CYS B 1 147 ? 14.125 9.547 16.406 1 61.44 147 CYS B C 1
ATOM 3152 O O . CYS B 1 147 ? 14.211 8.461 16.984 1 61.44 147 CYS B O 1
ATOM 3154 N N . TYR B 1 148 ? 13 10.25 16.562 1 80.56 148 TYR B N 1
ATOM 3155 C CA . TYR B 1 148 ? 11.789 9.438 16.656 1 80.56 148 TYR B CA 1
ATOM 3156 C C . TYR B 1 148 ? 11.633 8.555 15.414 1 80.56 148 TYR B C 1
ATOM 3158 O O . TYR B 1 148 ? 11.945 8.984 14.305 1 80.56 148 TYR B O 1
ATOM 3166 N N . THR B 1 149 ? 11.359 7.375 15.758 1 87.75 149 THR B N 1
ATOM 3167 C CA . THR B 1 149 ? 11.031 6.441 14.695 1 87.75 149 THR B CA 1
ATOM 3168 C C . THR B 1 149 ? 9.578 6.617 14.25 1 87.75 149 THR B C 1
ATOM 3170 O O . THR B 1 149 ? 8.812 7.344 14.883 1 87.75 149 THR B O 1
ATOM 3173 N N . LEU B 1 150 ? 9.312 6.047 13.195 1 92.19 150 LEU B N 1
ATOM 3174 C CA . LEU B 1 150 ? 7.926 6.027 12.742 1 92.19 150 LEU B CA 1
ATOM 3175 C C . LEU B 1 150 ? 7.008 5.441 13.805 1 92.19 150 LEU B C 1
ATOM 3177 O O . LEU B 1 150 ? 5.883 5.906 13.992 1 92.19 150 LEU B O 1
ATOM 3181 N N . THR B 1 151 ? 7.52 4.508 14.539 1 93.19 1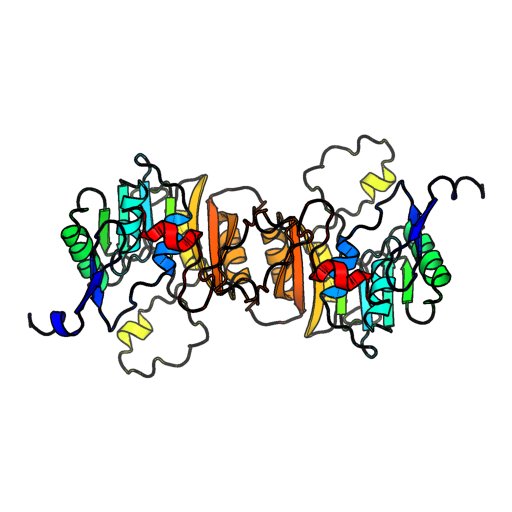51 THR B N 1
ATOM 3182 C CA . THR B 1 151 ? 6.758 3.863 15.602 1 93.19 151 THR B CA 1
ATOM 3183 C C . THR B 1 151 ? 6.469 4.844 16.734 1 93.19 151 THR B C 1
ATOM 3185 O O . THR B 1 151 ? 5.359 4.875 17.266 1 93.19 151 THR B O 1
ATOM 3188 N N . ASP B 1 152 ? 7.445 5.645 17.047 1 94.12 152 ASP B N 1
ATOM 3189 C CA . ASP B 1 152 ? 7.27 6.645 18.094 1 94.12 152 ASP B CA 1
ATOM 3190 C C . ASP B 1 152 ? 6.211 7.672 17.703 1 94.12 152 ASP B C 1
ATOM 3192 O O . ASP B 1 152 ? 5.363 8.039 18.516 1 94.12 152 ASP B O 1
ATOM 3196 N N . ILE B 1 153 ? 6.32 8.094 16.5 1 95.44 153 ILE B N 1
ATOM 3197 C CA . ILE B 1 153 ? 5.395 9.109 16 1 95.44 153 ILE B CA 1
ATOM 3198 C C . ILE B 1 153 ? 3.977 8.547 15.977 1 95.44 153 ILE B C 1
ATOM 3200 O O . ILE B 1 153 ? 3.031 9.203 16.406 1 95.44 153 ILE B O 1
ATOM 3204 N N . ALA B 1 154 ? 3.854 7.328 15.5 1 97.25 154 ALA B N 1
ATOM 3205 C CA . ALA B 1 154 ? 2.551 6.668 15.461 1 97.25 154 ALA B CA 1
ATOM 3206 C C . ALA B 1 154 ? 1.976 6.512 16.859 1 97.25 154 ALA B C 1
ATOM 3208 O O . ALA B 1 154 ? 0.783 6.734 17.078 1 97.25 154 ALA B O 1
ATOM 3209 N N . ALA B 1 155 ? 2.793 6.191 17.797 1 97.38 155 ALA B N 1
ATOM 3210 C CA . ALA B 1 155 ? 2.355 6.031 19.172 1 97.38 155 ALA B CA 1
ATOM 3211 C C . ALA B 1 155 ? 1.887 7.359 19.766 1 97.38 155 ALA B C 1
ATOM 3213 O O . ALA B 1 155 ? 0.879 7.41 20.469 1 97.38 155 ALA B O 1
ATOM 3214 N N . ALA B 1 156 ? 2.65 8.367 19.469 1 97.38 156 ALA B N 1
ATOM 3215 C CA . ALA B 1 156 ? 2.268 9.695 19.938 1 97.38 156 ALA B CA 1
ATOM 3216 C C . ALA B 1 156 ? 0.919 10.117 19.375 1 97.38 156 ALA B C 1
ATOM 3218 O O . ALA B 1 156 ? 0.05 10.602 20.094 1 97.38 156 ALA B O 1
ATOM 3219 N N . ALA B 1 157 ? 0.753 9.914 18.062 1 98.31 157 ALA B N 1
ATOM 3220 C CA . ALA B 1 157 ? -0.512 10.25 17.406 1 98.31 157 ALA B CA 1
ATOM 3221 C C . ALA B 1 157 ? -1.669 9.477 18.031 1 98.31 157 ALA B C 1
ATOM 3223 O O . ALA B 1 157 ? -2.732 10.039 18.297 1 98.31 157 ALA B O 1
ATOM 3224 N N . ALA B 1 158 ? -1.411 8.211 18.281 1 98.62 158 ALA B N 1
ATOM 3225 C CA . ALA B 1 158 ? -2.436 7.359 18.891 1 98.62 158 ALA B CA 1
ATOM 3226 C C . ALA B 1 158 ? -2.814 7.859 20.281 1 98.62 158 ALA B C 1
ATOM 3228 O O . ALA B 1 158 ? -3.984 7.805 20.672 1 98.62 158 ALA B O 1
ATOM 3229 N N . ARG B 1 159 ? -1.876 8.297 21.016 1 98.31 159 ARG B N 1
ATOM 3230 C CA . ARG B 1 159 ? -2.119 8.805 22.359 1 98.31 159 ARG B CA 1
ATOM 3231 C C . ARG B 1 159 ? -2.953 10.078 22.328 1 98.31 159 ARG B C 1
ATOM 3233 O O . ARG B 1 159 ? -3.84 10.273 23.156 1 98.31 159 ARG B O 1
ATOM 3240 N N . LEU B 1 160 ? -2.74 10.914 21.359 1 98.69 160 LEU B N 1
ATOM 3241 C CA . LEU B 1 160 ? -3.289 12.266 21.344 1 98.69 160 LEU B CA 1
ATOM 3242 C C . LEU B 1 160 ? -4.668 12.281 20.688 1 98.69 160 LEU B C 1
ATOM 3244 O O . LEU B 1 160 ? -5.488 13.156 20.984 1 98.69 160 LEU B O 1
ATOM 3248 N N . VAL B 1 161 ? -4.91 11.312 19.781 1 98.81 161 VAL B N 1
ATOM 3249 C CA . VAL B 1 161 ? -6.168 11.32 19.047 1 98.81 161 VAL B CA 1
ATOM 3250 C C . VAL B 1 161 ? -7.246 10.594 19.844 1 98.81 161 VAL B C 1
ATOM 3252 O O . VAL B 1 161 ? -6.949 9.656 20.594 1 98.81 161 VAL B O 1
ATOM 3255 N N . LYS B 1 162 ? -8.508 10.992 19.688 1 98.5 162 LYS B N 1
ATOM 3256 C CA . LYS B 1 162 ? -9.648 10.328 20.312 1 98.5 162 LYS B CA 1
ATOM 3257 C C . LYS B 1 162 ? -9.828 8.914 19.781 1 98.5 162 LYS B C 1
ATOM 3259 O O . LYS B 1 162 ? -9.398 8.609 18.672 1 98.5 162 LYS B O 1
ATOM 3264 N N . PHE B 1 163 ? -10.461 8.133 20.625 1 97.94 163 PHE B N 1
ATOM 3265 C CA . PHE B 1 163 ? -10.898 6.848 20.094 1 97.94 163 PHE B CA 1
ATOM 3266 C C . PHE B 1 163 ? -11.797 7.047 18.891 1 97.94 163 PHE B C 1
ATOM 3268 O O . PHE B 1 163 ? -12.664 7.922 18.891 1 97.94 163 PHE B O 1
ATOM 3275 N N . ARG B 1 164 ? -11.523 6.336 17.844 1 98 164 ARG B N 1
ATOM 3276 C CA . ARG B 1 164 ? -12.219 6.406 16.562 1 98 164 ARG B CA 1
ATOM 3277 C C . ARG B 1 164 ? -11.852 7.684 15.805 1 98 164 ARG B C 1
ATOM 3279 O O . ARG B 1 164 ? -12.438 7.988 14.766 1 98 164 ARG B O 1
ATOM 3286 N N . GLY B 1 165 ? -10.938 8.445 16.422 1 98.69 165 GLY B N 1
ATOM 3287 C CA . GLY B 1 165 ? -10.422 9.594 15.711 1 98.69 165 GLY B CA 1
ATOM 3288 C C . GLY B 1 165 ? -9.562 9.211 14.516 1 98.69 165 GLY B C 1
ATOM 3289 O O . GLY B 1 165 ? -9.211 8.039 14.344 1 98.69 165 GLY B O 1
ATOM 3290 N N . GLN B 1 166 ? -9.25 10.195 13.688 1 98.75 166 GLN B N 1
ATOM 3291 C CA . GLN B 1 166 ? -8.539 9.93 12.445 1 98.75 166 GLN B CA 1
ATOM 3292 C C . GLN B 1 166 ? -7.156 10.578 12.453 1 98.75 166 GLN B C 1
ATOM 3294 O O . GLN B 1 166 ? -6.973 11.648 13.023 1 98.75 166 GLN B O 1
ATOM 3299 N N . VAL B 1 167 ? -6.246 9.898 11.836 1 98.81 167 VAL B N 1
ATOM 3300 C CA . VAL B 1 167 ? -4.898 10.43 11.641 1 98.81 167 VAL B CA 1
ATOM 3301 C C . VAL B 1 167 ? -4.523 10.344 10.164 1 98.81 167 VAL B C 1
ATOM 3303 O O . VAL B 1 167 ? -4.652 9.289 9.539 1 98.81 167 VAL B O 1
ATOM 3306 N N . TRP B 1 168 ? -4.082 11.445 9.562 1 98.81 168 TRP B N 1
ATOM 3307 C CA . TRP B 1 168 ? -3.713 11.516 8.156 1 98.81 168 TRP B CA 1
ATOM 3308 C C . TRP B 1 168 ? -2.213 11.742 7.992 1 98.81 168 TRP B C 1
ATOM 3310 O O . TRP B 1 168 ? -1.628 12.578 8.68 1 98.81 168 TRP B O 1
ATOM 3320 N N . TRP B 1 169 ? -1.647 10.969 7.098 1 97.44 169 TRP B N 1
ATOM 3321 C CA . TRP B 1 169 ? -0.213 11 6.828 1 97.44 169 TRP B CA 1
ATOM 3322 C C . TRP B 1 169 ? 0.057 11.25 5.348 1 97.44 169 TRP B C 1
ATOM 3324 O O . TRP B 1 169 ? -0.695 10.789 4.484 1 97.44 169 TRP B O 1
ATOM 3334 N N . ILE B 1 170 ? 1.106 11.977 5.09 1 97.38 170 ILE B N 1
ATOM 3335 C CA . ILE B 1 170 ? 1.804 11.875 3.814 1 97.38 170 ILE B CA 1
ATOM 3336 C C . ILE B 1 170 ? 3.236 11.398 4.047 1 97.38 170 ILE B C 1
ATOM 3338 O O . ILE B 1 170 ? 3.922 11.883 4.945 1 97.38 170 ILE B O 1
ATOM 3342 N N . TYR B 1 171 ? 3.664 10.414 3.354 1 95.69 171 TYR B N 1
ATOM 3343 C CA . TYR B 1 171 ? 4.961 9.789 3.594 1 95.69 171 TYR B CA 1
ATOM 3344 C C . TYR B 1 171 ? 5.535 9.203 2.311 1 95.69 171 TYR B C 1
ATOM 3346 O O . TYR B 1 171 ? 4.859 9.172 1.279 1 95.69 171 TYR B O 1
ATOM 3354 N N . SER B 1 172 ? 6.84 8.898 2.395 1 95.44 172 SER B N 1
ATOM 3355 C CA . SER B 1 172 ? 7.484 8.258 1.254 1 95.44 172 SER B CA 1
ATOM 3356 C C . SER B 1 172 ? 6.844 6.91 0.944 1 95.44 172 SER B C 1
ATOM 3358 O O . SER B 1 172 ? 6.711 6.062 1.828 1 95.44 172 SER B O 1
ATOM 3360 N N . ALA B 1 173 ? 6.523 6.734 -0.346 1 97.31 173 ALA B N 1
ATOM 3361 C CA . ALA B 1 173 ? 5.969 5.453 -0.77 1 97.31 173 ALA B CA 1
ATOM 3362 C C . ALA B 1 173 ? 6.965 4.32 -0.541 1 97.31 173 ALA B C 1
ATOM 3364 O O . ALA B 1 173 ? 6.57 3.176 -0.304 1 97.31 173 ALA B O 1
ATOM 3365 N N . GLU B 1 174 ? 8.195 4.648 -0.538 1 96.31 174 GLU B N 1
ATOM 3366 C CA . GLU B 1 174 ? 9.25 3.656 -0.349 1 96.31 174 GLU B CA 1
ATOM 3367 C C . GLU B 1 174 ? 9.188 3.037 1.045 1 96.31 174 GLU B C 1
ATOM 3369 O O . GLU B 1 174 ? 9.641 1.91 1.252 1 96.31 174 GLU B O 1
ATOM 3374 N N . ARG B 1 175 ? 8.602 3.752 1.968 1 96.12 175 ARG B N 1
ATOM 3375 C CA . ARG B 1 175 ? 8.57 3.303 3.355 1 96.12 175 ARG B CA 1
ATOM 3376 C C . ARG B 1 175 ? 7.176 2.824 3.742 1 96.12 175 ARG B C 1
ATOM 3378 O O . ARG B 1 175 ? 6.84 2.77 4.926 1 96.12 175 ARG B O 1
ATOM 3385 N N . LEU B 1 176 ? 6.422 2.455 2.744 1 97.31 176 LEU B N 1
ATOM 3386 C CA . LEU B 1 176 ? 5.035 2.051 2.957 1 97.31 176 LEU B CA 1
ATOM 3387 C C . LEU B 1 176 ? 4.949 0.928 3.984 1 97.31 176 LEU B C 1
ATOM 3389 O O . LEU B 1 176 ? 4.125 0.984 4.902 1 97.31 176 LEU B O 1
ATOM 3393 N N . VAL B 1 177 ? 5.719 -0.082 3.883 1 97.12 177 VAL B N 1
ATOM 3394 C CA . VAL B 1 177 ? 5.648 -1.244 4.762 1 97.12 177 VAL B CA 1
ATOM 3395 C C . VAL B 1 177 ? 5.938 -0.823 6.203 1 97.12 177 VAL B C 1
ATOM 3397 O O . VAL B 1 177 ? 5.223 -1.218 7.125 1 97.12 177 VAL B O 1
ATOM 3400 N N . ASP B 1 178 ? 6.988 0.032 6.398 1 96.06 178 ASP B N 1
ATOM 3401 C CA . ASP B 1 178 ? 7.305 0.566 7.719 1 96.06 178 ASP B CA 1
ATOM 3402 C C . ASP B 1 178 ? 6.105 1.298 8.32 1 96.06 178 ASP B C 1
ATOM 3404 O O . ASP B 1 178 ? 5.789 1.121 9.5 1 96.06 178 ASP B O 1
ATOM 3408 N N . LEU B 1 179 ? 5.52 2.082 7.492 1 96.81 179 LEU B N 1
ATOM 3409 C CA . LEU B 1 179 ? 4.395 2.883 7.961 1 96.81 179 LEU B CA 1
ATOM 3410 C C . LEU B 1 179 ? 3.221 1.992 8.352 1 96.81 179 LEU B C 1
ATOM 3412 O O . LEU B 1 179 ? 2.627 2.176 9.414 1 96.81 179 LEU B O 1
ATOM 3416 N N . MET B 1 180 ? 2.875 0.991 7.504 1 97.75 180 MET B N 1
ATOM 3417 C CA . MET B 1 180 ? 1.759 0.093 7.785 1 97.75 180 MET B CA 1
ATOM 3418 C C . MET B 1 180 ? 1.982 -0.664 9.086 1 97.75 180 MET B C 1
ATOM 3420 O O . MET B 1 180 ? 1.077 -0.759 9.922 1 97.75 180 MET B O 1
ATOM 3424 N N . VAL B 1 181 ? 3.123 -1.121 9.266 1 96.38 181 VAL B N 1
ATOM 3425 C CA . VAL B 1 181 ? 3.457 -1.909 10.445 1 96.38 181 VAL B CA 1
ATOM 3426 C C . VAL B 1 181 ? 3.398 -1.026 11.688 1 96.38 181 VAL B C 1
ATOM 3428 O O . VAL B 1 181 ? 2.836 -1.422 12.711 1 96.38 181 VAL B O 1
ATOM 3431 N N . ALA B 1 182 ? 3.959 0.185 11.602 1 96.38 182 ALA B N 1
ATOM 3432 C CA . ALA B 1 182 ? 3.957 1.113 12.734 1 96.38 182 ALA B CA 1
ATOM 3433 C C . ALA B 1 182 ? 2.533 1.495 13.125 1 96.38 182 ALA B C 1
ATOM 3435 O O . ALA B 1 182 ? 2.205 1.546 14.312 1 96.38 182 ALA B O 1
ATOM 3436 N N . LEU B 1 183 ? 1.709 1.74 12.141 1 98.19 183 LEU B N 1
ATOM 3437 C CA . LEU B 1 183 ? 0.338 2.162 12.406 1 98.19 183 LEU B CA 1
ATOM 3438 C C . LEU B 1 183 ? -0.466 1.033 13.039 1 98.19 183 LEU B C 1
ATOM 3440 O O . LEU B 1 183 ? -1.189 1.253 14.016 1 98.19 183 LEU B O 1
ATOM 3444 N N . ARG B 1 184 ? -0.304 -0.131 12.477 1 96.75 184 ARG B N 1
ATOM 3445 C CA . ARG B 1 184 ? -0.988 -1.279 13.062 1 96.75 184 ARG B CA 1
ATOM 3446 C C . ARG B 1 184 ? -0.552 -1.498 14.508 1 96.75 184 ARG B C 1
ATOM 3448 O O . ARG B 1 184 ? -1.383 -1.764 15.375 1 96.75 184 ARG B O 1
ATOM 3455 N N . HIS B 1 185 ? 0.673 -1.385 14.742 1 96.56 185 HIS B N 1
ATOM 3456 C CA . HIS B 1 185 ? 1.217 -1.567 16.078 1 96.56 185 HIS B CA 1
ATOM 3457 C C . HIS B 1 185 ? 0.634 -0.549 17.047 1 96.56 185 HIS B C 1
ATOM 3459 O O . HIS B 1 185 ? 0.367 -0.874 18.219 1 96.56 185 HIS B O 1
ATOM 3465 N N . ALA B 1 186 ? 0.406 0.657 16.594 1 97.88 186 ALA B N 1
ATOM 3466 C CA . ALA B 1 186 ? -0.106 1.738 17.438 1 97.88 186 ALA B CA 1
ATOM 3467 C C . ALA B 1 186 ? -1.629 1.696 17.516 1 97.88 186 ALA B C 1
ATOM 3469 O O . ALA B 1 186 ? -2.25 2.57 18.125 1 97.88 186 ALA B O 1
ATOM 3470 N N . LYS B 1 187 ? -2.25 0.734 16.781 1 97.94 187 LYS B N 1
ATOM 3471 C CA . LYS B 1 187 ? -3.699 0.568 16.719 1 97.94 187 LYS B CA 1
ATOM 3472 C C . LYS B 1 187 ? -4.359 1.731 15.984 1 97.94 187 LYS B C 1
ATOM 3474 O O . LYS B 1 187 ? -5.461 2.156 16.344 1 97.94 187 LYS B O 1
ATOM 3479 N N . LEU B 1 188 ? -3.631 2.344 15.125 1 98.62 188 LEU B N 1
ATOM 3480 C CA . LEU B 1 188 ? -4.141 3.275 14.125 1 98.62 188 LEU B CA 1
ATOM 3481 C C . LEU B 1 188 ? -4.348 2.574 12.789 1 98.62 188 LEU B C 1
ATOM 3483 O O . LEU B 1 188 ? -3.508 2.674 11.891 1 98.62 188 LEU B O 1
ATOM 3487 N N . GLU B 1 189 ? -5.418 1.974 12.602 1 98.56 189 GLU B N 1
ATOM 3488 C CA . GLU B 1 189 ? -5.633 1.098 11.453 1 98.56 189 GLU B CA 1
ATOM 3489 C C . GLU B 1 189 ? -5.812 1.902 10.172 1 98.56 189 GLU B C 1
ATOM 3491 O O . GLU B 1 189 ? -6.715 2.734 10.078 1 98.56 189 GLU B O 1
ATOM 3496 N N . PRO B 1 190 ? -4.961 1.643 9.18 1 98.75 190 PRO B N 1
ATOM 3497 C CA . PRO B 1 190 ? -5.18 2.318 7.895 1 98.75 190 PRO B CA 1
ATOM 3498 C C . PRO B 1 190 ? -6.527 1.975 7.27 1 98.75 190 PRO B C 1
ATOM 3500 O O . PRO B 1 190 ? -6.914 0.803 7.227 1 98.75 190 PRO B O 1
ATOM 3503 N N . LYS B 1 191 ? -7.23 2.996 6.805 1 98.69 191 LYS B N 1
ATOM 3504 C CA . LYS B 1 191 ? -8.57 2.795 6.254 1 98.69 191 LYS B CA 1
ATOM 3505 C C . LYS B 1 191 ? -8.648 3.283 4.809 1 98.69 191 LYS B C 1
ATOM 3507 O O . LYS B 1 191 ? -9.508 2.844 4.047 1 98.69 191 LYS B O 1
ATOM 3512 N N . ARG B 1 192 ? -7.82 4.203 4.492 1 98.69 192 ARG B N 1
ATOM 3513 C CA . ARG B 1 192 ? -7.809 4.805 3.162 1 98.69 192 ARG B CA 1
ATOM 3514 C C . ARG B 1 192 ? -6.387 5.16 2.732 1 98.69 192 ARG B C 1
ATOM 3516 O O . ARG B 1 192 ? -5.621 5.734 3.51 1 98.69 192 ARG B O 1
ATOM 3523 N N . LEU B 1 193 ? -6.051 4.727 1.502 1 98.69 193 LEU B N 1
ATOM 3524 C CA . LEU B 1 193 ? -4.758 5.043 0.899 1 98.69 193 LEU B CA 1
ATOM 3525 C C . LEU B 1 193 ? -4.941 5.742 -0.442 1 98.69 193 LEU B C 1
ATOM 3527 O O . LEU B 1 193 ? -5.879 5.441 -1.184 1 98.69 193 LEU B O 1
ATOM 3531 N N . ARG B 1 194 ? -4.043 6.625 -0.739 1 98.69 194 ARG B N 1
ATOM 3532 C CA . ARG B 1 194 ? -3.93 7.203 -2.076 1 98.69 194 ARG B CA 1
ATOM 3533 C C . ARG B 1 194 ? -2.471 7.441 -2.447 1 98.69 194 ARG B C 1
ATOM 3535 O O . ARG B 1 194 ? -1.766 8.188 -1.765 1 98.69 194 ARG B O 1
ATOM 3542 N N . PHE B 1 195 ? -2.037 6.801 -3.479 1 98.62 195 PHE B N 1
ATOM 3543 C CA . PHE B 1 195 ? -0.652 6.93 -3.918 1 98.62 195 PHE B CA 1
ATOM 3544 C C . PHE B 1 195 ? -0.487 8.141 -4.832 1 98.62 195 PHE B C 1
ATOM 3546 O O . PHE B 1 195 ? -1.379 8.453 -5.621 1 98.62 195 PHE B O 1
ATOM 3553 N N . VAL B 1 196 ? 0.65 8.781 -4.699 1 98.12 196 VAL B N 1
ATOM 3554 C CA . VAL B 1 196 ? 0.952 9.992 -5.457 1 98.12 196 VAL B CA 1
ATOM 3555 C C . VAL B 1 196 ? 2.078 9.719 -6.449 1 98.12 196 VAL B C 1
ATOM 3557 O O . VAL B 1 196 ? 3.178 9.32 -6.055 1 98.12 196 VAL B O 1
ATOM 3560 N N . HIS B 1 197 ? 1.773 9.906 -7.699 1 97.69 197 HIS B N 1
ATOM 3561 C CA . HIS B 1 197 ? 2.723 9.758 -8.797 1 97.69 197 HIS B CA 1
ATOM 3562 C C . HIS B 1 197 ? 2.992 11.094 -9.477 1 97.69 197 HIS B C 1
ATOM 3564 O O . HIS B 1 197 ? 2.102 11.945 -9.562 1 97.69 197 HIS B O 1
ATOM 3570 N N . SER B 1 198 ? 4.246 11.281 -9.938 1 95.94 198 SER B N 1
ATOM 3571 C CA . SER B 1 198 ? 4.508 12.484 -10.719 1 95.94 198 SER B CA 1
ATOM 3572 C C . SER B 1 198 ? 3.699 12.492 -12.016 1 95.94 198 SER B C 1
ATOM 3574 O O . SER B 1 198 ? 3.039 13.484 -12.328 1 95.94 198 SER B O 1
ATOM 3576 N N . PHE B 1 199 ? 3.844 11.352 -12.719 1 94.5 199 PHE B N 1
ATOM 3577 C CA . PHE B 1 199 ? 3.152 11.156 -13.992 1 94.5 199 PHE B CA 1
ATOM 3578 C C . PHE B 1 199 ? 2.434 9.812 -14.016 1 94.5 199 PHE B C 1
ATOM 3580 O O . PHE B 1 199 ? 2.637 8.977 -13.133 1 94.5 199 PHE B O 1
ATOM 3587 N N . LEU B 1 200 ? 1.605 9.609 -15.031 1 90.75 200 LEU B N 1
ATOM 3588 C CA . LEU B 1 200 ? 0.771 8.422 -15.164 1 90.75 200 LEU B CA 1
ATOM 3589 C C . LEU B 1 200 ? 1.624 7.16 -15.172 1 90.75 200 LEU B C 1
ATOM 3591 O O . LEU B 1 200 ? 1.221 6.133 -14.625 1 90.75 200 LEU B O 1
ATOM 3595 N N . ASP B 1 201 ? 2.84 7.168 -15.633 1 92.44 201 ASP B N 1
ATOM 3596 C CA . ASP B 1 201 ? 3.631 5.961 -15.859 1 92.44 201 ASP B CA 1
ATOM 3597 C C . ASP B 1 201 ? 4.809 5.887 -14.891 1 92.44 201 ASP B C 1
ATOM 3599 O O . ASP B 1 201 ? 5.73 5.094 -15.086 1 92.44 201 ASP B O 1
ATOM 3603 N N . THR B 1 202 ? 4.781 6.719 -13.891 1 95.88 202 THR B N 1
ATOM 3604 C CA . THR B 1 202 ? 5.906 6.73 -12.961 1 95.88 202 THR B CA 1
ATOM 3605 C C . THR B 1 202 ? 5.543 6.02 -11.656 1 95.88 202 THR B C 1
ATOM 3607 O O . THR B 1 202 ? 4.363 5.891 -11.32 1 95.88 202 THR B O 1
ATOM 3610 N N . LYS B 1 203 ? 6.527 5.574 -10.961 1 97.75 203 LYS B N 1
ATOM 3611 C CA . LYS B 1 203 ? 6.348 4.988 -9.633 1 97.75 203 LYS B CA 1
ATOM 3612 C C . LYS B 1 203 ? 5.812 6.02 -8.648 1 97.75 203 LYS B C 1
ATOM 3614 O O . LYS B 1 203 ? 5.945 7.227 -8.867 1 97.75 203 LYS B O 1
ATOM 3619 N N . ALA B 1 204 ? 5.188 5.504 -7.629 1 98.25 204 ALA B N 1
ATOM 3620 C CA . ALA B 1 204 ? 4.703 6.402 -6.586 1 98.25 204 ALA B CA 1
ATOM 3621 C C . ALA B 1 204 ? 5.867 6.996 -5.793 1 98.25 204 ALA B C 1
ATOM 3623 O O . ALA B 1 204 ? 6.82 6.293 -5.457 1 98.25 204 ALA B O 1
ATOM 3624 N N . LYS B 1 205 ? 5.797 8.234 -5.543 1 96.62 205 LYS B N 1
ATOM 3625 C CA . LYS B 1 205 ? 6.797 8.891 -4.711 1 96.62 205 LYS B CA 1
ATOM 3626 C C . LYS B 1 205 ? 6.316 9.016 -3.268 1 96.62 205 LYS B C 1
ATOM 3628 O O . LYS B 1 205 ? 7.105 8.883 -2.33 1 96.62 205 LYS B O 1
ATOM 3633 N N . LEU B 1 206 ? 5.004 9.273 -3.186 1 97.25 206 LEU B N 1
ATOM 3634 C CA . LEU B 1 206 ? 4.395 9.492 -1.877 1 97.25 206 LEU B CA 1
ATOM 3635 C C . LEU B 1 206 ? 3.141 8.641 -1.716 1 97.25 206 LEU B C 1
ATOM 3637 O O . LEU B 1 206 ? 2.611 8.109 -2.697 1 97.25 206 LEU B O 1
ATOM 3641 N N . VAL B 1 207 ? 2.744 8.523 -0.492 1 98.44 207 VAL B N 1
ATOM 3642 C CA . VAL B 1 207 ? 1.478 7.875 -0.179 1 98.44 207 VAL B CA 1
ATOM 3643 C C . VAL B 1 207 ? 0.745 8.656 0.906 1 98.44 207 VAL B C 1
ATOM 3645 O O . VAL B 1 207 ? 1.361 9.125 1.868 1 98.44 207 VAL B O 1
ATOM 3648 N N . LEU B 1 208 ? -0.522 8.898 0.672 1 98.75 208 LEU B N 1
ATOM 3649 C CA . LEU B 1 208 ? -1.437 9.43 1.676 1 98.75 208 LEU B CA 1
ATOM 3650 C C . LEU B 1 208 ? -2.135 8.305 2.428 1 98.75 208 LEU B C 1
ATOM 3652 O O . LEU B 1 208 ? -2.615 7.348 1.815 1 98.75 208 LEU B O 1
ATOM 3656 N N . VAL B 1 209 ? -2.211 8.445 3.756 1 98.75 209 VAL B N 1
ATOM 3657 C CA . VAL B 1 209 ? -2.834 7.402 4.566 1 98.75 209 VAL B CA 1
ATOM 3658 C C . VAL B 1 209 ? -3.801 8.031 5.566 1 98.75 209 VAL B C 1
ATOM 3660 O O . VAL B 1 209 ? -3.451 8.992 6.254 1 98.75 209 VAL B O 1
ATOM 3663 N N . GLU B 1 210 ? -4.98 7.578 5.562 1 98.88 210 GLU B N 1
ATOM 3664 C CA . GLU B 1 210 ? -5.941 7.848 6.629 1 98.88 210 GLU B CA 1
ATOM 3665 C C . GLU B 1 210 ? -6.074 6.652 7.566 1 98.88 210 GLU B C 1
ATOM 3667 O O . GLU B 1 210 ? -6.371 5.539 7.125 1 98.88 210 GLU B O 1
ATOM 3672 N N . SER B 1 211 ? -5.816 6.855 8.766 1 98.81 211 SER B N 1
ATOM 3673 C CA . SER B 1 211 ? -5.941 5.785 9.75 1 98.81 211 SER B CA 1
ATOM 3674 C C . SER B 1 211 ? -6.926 6.156 10.852 1 98.81 211 SER B C 1
ATOM 3676 O O . SER B 1 211 ? -7.16 7.336 11.109 1 98.81 211 SER B O 1
ATOM 3678 N N . THR B 1 212 ? -7.492 5.148 11.5 1 98.75 212 THR B N 1
ATOM 3679 C CA . THR B 1 212 ? -8.477 5.324 12.562 1 98.75 212 THR B CA 1
ATOM 3680 C C . THR B 1 212 ? -8.062 4.562 13.82 1 98.75 212 THR B C 1
ATOM 3682 O O . THR B 1 212 ? -7.719 3.383 13.75 1 98.75 212 THR B O 1
ATOM 3685 N N . LYS B 1 213 ? -8.07 5.258 14.898 1 98.69 213 LYS B N 1
ATOM 3686 C CA . LYS B 1 213 ? -7.762 4.59 16.156 1 98.69 213 LYS B CA 1
ATOM 3687 C C . LYS B 1 213 ? -8.828 3.551 16.5 1 98.69 213 LYS B C 1
ATOM 3689 O O . LYS B 1 213 ? -10.016 3.873 16.578 1 98.69 213 LYS B O 1
ATOM 3694 N N . GLY B 1 214 ? -8.375 2.359 16.641 1 97.69 214 GLY B N 1
ATOM 3695 C CA . GLY B 1 214 ? -9.289 1.281 16.984 1 97.69 214 GLY B CA 1
ATOM 3696 C C . GLY B 1 214 ? -10.094 0.788 15.789 1 97.69 214 GLY B C 1
ATOM 3697 O O . GLY B 1 214 ? -11.109 0.109 15.961 1 97.69 214 GLY B O 1
ATOM 3698 N N . GLY B 1 215 ? -9.727 1.115 14.617 1 96.25 215 GLY B N 1
ATOM 3699 C CA . GLY B 1 215 ? -10.438 0.672 13.43 1 96.25 215 GLY B CA 1
ATOM 3700 C C . GLY B 1 215 ? -10.266 -0.81 13.156 1 96.25 215 GLY B C 1
ATOM 3701 O O . GLY B 1 215 ? -9.297 -1.424 13.594 1 96.25 215 GLY B O 1
ATOM 3702 N N . GLN B 1 216 ? -11.172 -1.366 12.406 1 95.25 216 GLN B N 1
ATOM 3703 C CA . GLN B 1 216 ? -11.086 -2.756 11.969 1 95.25 216 GLN B CA 1
ATOM 3704 C C . GLN B 1 216 ? -10.242 -2.881 10.703 1 95.25 216 GLN B C 1
ATOM 3706 O O . GLN B 1 216 ? -10.133 -1.927 9.93 1 95.25 216 GLN B O 1
ATOM 3711 N N . PRO B 1 217 ? -9.742 -4.066 10.508 1 94.31 217 PRO B N 1
ATOM 3712 C CA . PRO B 1 217 ? -8.945 -4.246 9.289 1 94.31 217 PRO B CA 1
ATOM 3713 C C . PRO B 1 217 ? -9.758 -3.982 8.023 1 94.31 217 PRO B C 1
ATOM 3715 O O . PRO B 1 217 ? -10.977 -4.18 8.008 1 94.31 217 PRO B O 1
ATOM 3718 N N . GLY B 1 218 ? -9.055 -3.66 7.004 1 95.94 218 GLY B N 1
ATOM 3719 C CA . GLY B 1 218 ? -9.648 -3.297 5.73 1 95.94 218 GLY B CA 1
ATOM 3720 C C . GLY B 1 218 ? -9.281 -1.896 5.277 1 95.94 218 GLY B C 1
ATOM 3721 O O . GLY B 1 218 ? -9.422 -0.937 6.039 1 95.94 218 GLY B O 1
ATOM 3722 N N . VAL B 1 219 ? -8.766 -1.753 4.102 1 97.69 219 VAL B N 1
ATOM 3723 C CA . VAL B 1 219 ? -8.32 -0.446 3.631 1 97.69 219 VAL B CA 1
ATOM 3724 C C . VAL B 1 219 ? -8.773 -0.235 2.189 1 97.69 219 VAL B C 1
ATOM 3726 O O . VAL B 1 219 ? -8.773 -1.171 1.386 1 97.69 219 VAL B O 1
ATOM 3729 N N . ILE B 1 220 ? -9.211 0.901 1.924 1 98.06 220 ILE B N 1
ATOM 3730 C CA . ILE B 1 220 ? -9.555 1.293 0.56 1 98.06 220 ILE B CA 1
ATOM 3731 C C . ILE B 1 220 ? -8.367 2.016 -0.08 1 98.06 220 ILE B C 1
ATOM 3733 O O . ILE B 1 220 ? -7.863 2.998 0.468 1 98.06 220 ILE B O 1
ATOM 3737 N N . THR B 1 221 ? -7.875 1.503 -1.187 1 98.38 221 THR B N 1
ATOM 3738 C CA . THR B 1 221 ? -6.859 2.193 -1.974 1 98.38 221 THR B CA 1
ATOM 3739 C C . THR B 1 221 ? -7.5 2.963 -3.127 1 98.38 221 THR B C 1
ATOM 3741 O O . THR B 1 221 ? -7.938 2.365 -4.109 1 98.38 221 THR B O 1
ATOM 3744 N N . GLU B 1 222 ? -7.523 4.254 -3.006 1 98.38 222 GLU B N 1
ATOM 3745 C CA . GLU B 1 222 ? -8.18 5.125 -3.979 1 98.38 222 GLU B CA 1
ATOM 3746 C C . GLU B 1 222 ? -7.391 5.184 -5.285 1 98.38 222 GLU B C 1
ATOM 3748 O O . GLU B 1 222 ? -6.238 4.75 -5.34 1 98.38 222 GLU B O 1
ATOM 3753 N N . ALA B 1 223 ? -8.094 5.691 -6.312 1 97.56 223 ALA B N 1
ATOM 3754 C CA . ALA B 1 223 ? -7.375 6.008 -7.547 1 97.56 223 ALA B CA 1
ATOM 3755 C C . ALA B 1 223 ? -6.172 6.906 -7.266 1 97.56 223 ALA B C 1
ATOM 3757 O O . ALA B 1 223 ? -6.242 7.793 -6.414 1 97.56 223 ALA B O 1
ATOM 3758 N N . PRO B 1 224 ? -5.078 6.691 -7.953 1 97.38 224 PRO B N 1
ATOM 3759 C CA . PRO B 1 224 ? -3.865 7.465 -7.691 1 97.38 224 PRO B CA 1
ATOM 3760 C C . PRO B 1 224 ? -4.035 8.953 -8 1 97.38 224 PRO B C 1
ATOM 3762 O O . PRO B 1 224 ? -4.934 9.328 -8.75 1 97.38 224 PRO B O 1
ATOM 3765 N N . LEU B 1 225 ? -3.264 9.734 -7.324 1 97.38 225 LEU B N 1
ATOM 3766 C CA . LEU B 1 225 ? -3.1 11.141 -7.652 1 97.38 225 LEU B CA 1
ATOM 3767 C C . LEU B 1 225 ? -1.883 11.359 -8.547 1 97.38 225 LEU B C 1
ATOM 3769 O O . LEU B 1 225 ? -0.791 10.867 -8.242 1 97.38 225 LEU B O 1
ATOM 3773 N N . TYR B 1 226 ? -2.049 11.984 -9.656 1 96.81 226 TYR B N 1
ATOM 3774 C CA . TYR B 1 226 ? -0.957 12.398 -10.531 1 96.81 226 TYR B CA 1
ATOM 3775 C C . TYR B 1 226 ? -0.705 13.891 -10.414 1 96.81 226 TYR B C 1
ATOM 3777 O O . TYR B 1 226 ? -1.611 14.703 -10.641 1 96.81 226 TYR B O 1
ATOM 3785 N N . ILE B 1 227 ? 0.461 14.281 -10.086 1 95 227 ILE B N 1
ATOM 3786 C CA . ILE B 1 227 ? 0.768 15.688 -9.852 1 95 227 ILE B CA 1
ATOM 3787 C C . ILE B 1 227 ? 0.767 16.438 -11.18 1 95 227 ILE B C 1
ATOM 3789 O O . ILE B 1 227 ? 0.221 17.547 -11.266 1 95 227 ILE B O 1
ATOM 3793 N N . TYR B 1 228 ? 1.338 15.766 -12.25 1 94.19 228 TYR B N 1
ATOM 3794 C CA . TYR B 1 228 ? 1.534 16.469 -13.508 1 94.19 228 TYR B CA 1
ATOM 3795 C C . TYR B 1 228 ? 0.842 15.742 -14.656 1 94.19 228 TYR B C 1
ATOM 3797 O O . TYR B 1 228 ? 0.851 14.508 -14.711 1 94.19 228 TYR B O 1
ATOM 3805 N N . LYS B 1 229 ? 0.28 16.484 -15.531 1 92.19 229 LYS B N 1
ATOM 3806 C CA . LYS B 1 229 ? -0.205 15.953 -16.812 1 92.19 229 LYS B CA 1
ATOM 3807 C C . LYS B 1 229 ? 0.926 15.859 -17.828 1 92.19 229 LYS B C 1
ATOM 3809 O O . LYS B 1 229 ? 1.022 14.875 -18.562 1 92.19 229 LYS B O 1
ATOM 3814 N N . GLN B 1 230 ? 1.687 16.875 -17.875 1 91.38 230 GLN B N 1
ATOM 3815 C CA . GLN B 1 230 ? 2.928 17.016 -18.625 1 91.38 230 GLN B CA 1
ATOM 3816 C C . GLN B 1 230 ? 3.969 17.812 -17.844 1 91.38 230 GLN B C 1
ATOM 3818 O O . GLN B 1 230 ? 3.652 18.391 -16.812 1 91.38 230 GLN B O 1
ATOM 3823 N N . PRO B 1 231 ? 5.207 17.672 -18.25 1 88.56 231 PRO B N 1
ATOM 3824 C CA . PRO B 1 231 ? 6.227 18.391 -17.484 1 88.56 231 PRO B CA 1
ATOM 3825 C C . PRO B 1 231 ? 5.855 19.844 -17.219 1 88.56 231 PRO B C 1
ATOM 3827 O O . PRO B 1 231 ? 5.531 20.578 -18.141 1 88.56 231 PRO B O 1
ATOM 3830 N N . ASN B 1 232 ? 5.766 20.203 -15.977 1 88.44 232 ASN B N 1
ATOM 3831 C CA . ASN B 1 232 ? 5.543 21.562 -15.484 1 88.44 232 ASN B CA 1
ATOM 3832 C C . ASN B 1 232 ? 4.086 21.984 -15.641 1 88.44 232 ASN B C 1
ATOM 3834 O O . ASN B 1 232 ? 3.773 23.172 -15.633 1 88.44 232 ASN B O 1
ATOM 3838 N N . VAL B 1 233 ? 3.295 21.047 -16 1 91.38 233 VAL B N 1
ATOM 3839 C CA . VAL B 1 233 ? 1.859 21.297 -16.062 1 91.38 233 VAL B CA 1
ATOM 3840 C C . VAL B 1 233 ? 1.125 20.406 -15.078 1 91.38 233 VAL B C 1
ATOM 3842 O O . VAL B 1 233 ? 1.087 19.172 -15.25 1 91.38 233 VAL B O 1
ATOM 3845 N N . TYR B 1 234 ? 0.574 21.047 -14.086 1 91.31 234 TYR B N 1
ATOM 3846 C CA . TYR B 1 234 ? -0.152 20.297 -13.062 1 91.31 234 TYR B CA 1
ATOM 3847 C C . TYR B 1 234 ? -1.327 19.547 -13.68 1 91.31 234 TYR B C 1
ATOM 3849 O O . TYR B 1 234 ? -1.901 19.984 -14.68 1 91.31 234 TYR B O 1
ATOM 3857 N N . SER B 1 235 ? -1.628 18.438 -13.125 1 94.19 235 SER B N 1
ATOM 3858 C CA . SER B 1 235 ? -2.859 17.75 -13.5 1 94.19 235 SER B CA 1
ATOM 3859 C C . SER B 1 235 ? -4.086 18.594 -13.164 1 94.19 235 SER B C 1
ATOM 3861 O O . SER B 1 235 ? -3.996 19.562 -12.398 1 94.19 235 SER B O 1
ATOM 3863 N N . GLU B 1 236 ? -5.219 18.219 -13.758 1 92.31 236 GLU B N 1
ATOM 3864 C CA . GLU B 1 236 ? -6.461 18.953 -13.516 1 92.31 236 GLU B CA 1
ATOM 3865 C C . GLU B 1 236 ? -6.816 18.969 -12.039 1 92.31 236 GLU B C 1
ATOM 3867 O O . GLU B 1 236 ? -7.238 19.984 -11.5 1 92.31 236 GLU B O 1
ATOM 3872 N N . GLU B 1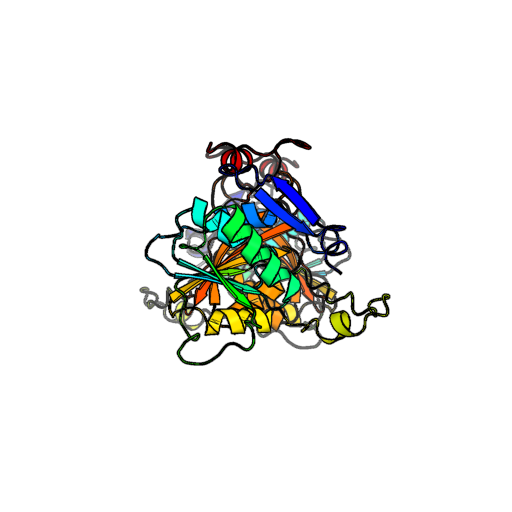 237 ? -6.645 17.891 -11.383 1 93.44 237 GLU B N 1
ATOM 3873 C CA . GLU B 1 237 ? -6.961 17.781 -9.961 1 93.44 237 GLU B CA 1
ATOM 3874 C C . GLU B 1 237 ? -6.082 18.719 -9.133 1 93.44 237 GLU B C 1
ATOM 3876 O O . GLU B 1 237 ? -6.586 19.484 -8.312 1 93.44 237 GLU B O 1
ATOM 3881 N N . VAL B 1 238 ? -4.801 18.734 -9.344 1 92.12 238 VAL B N 1
ATOM 3882 C CA . VAL B 1 238 ? -3.867 19.562 -8.578 1 92.12 238 VAL B CA 1
ATOM 3883 C C . VAL B 1 238 ? -4.098 21.031 -8.891 1 92.12 238 VAL B C 1
ATOM 3885 O O . VAL B 1 238 ? -4.117 21.875 -7.988 1 92.12 238 VAL B O 1
ATOM 3888 N N . ARG B 1 239 ? -4.332 21.297 -10.125 1 90.25 239 ARG B N 1
ATOM 3889 C CA . ARG B 1 239 ? -4.594 22.672 -10.539 1 90.25 239 ARG B CA 1
ATOM 3890 C C . ARG B 1 239 ? -5.828 23.219 -9.836 1 90.25 239 ARG B C 1
ATOM 3892 O O . ARG B 1 239 ? -5.855 24.406 -9.469 1 90.25 239 ARG B O 1
ATOM 3899 N N . SER B 1 240 ? -6.805 22.391 -9.656 1 91.62 240 SER B N 1
ATOM 3900 C CA . SER B 1 240 ? -8.062 22.812 -9.062 1 91.62 240 SER B CA 1
ATOM 3901 C C . SER B 1 240 ? -7.871 23.25 -7.613 1 91.62 240 SER B C 1
ATOM 3903 O O . SER B 1 240 ? -8.672 24.016 -7.078 1 91.62 240 SER B O 1
ATOM 3905 N N . TRP B 1 241 ? -6.84 22.766 -6.938 1 89.31 241 TRP B N 1
ATOM 3906 C CA . TRP B 1 241 ? -6.574 23.125 -5.551 1 89.31 241 TRP B CA 1
ATOM 3907 C C . TRP B 1 241 ? -6.051 24.562 -5.445 1 89.31 241 TRP B C 1
ATOM 3909 O O . TRP B 1 241 ? -6.211 25.203 -4.41 1 89.31 241 TRP B O 1
ATOM 3919 N N . TYR B 1 242 ? -5.465 25.016 -6.531 1 83.56 242 TYR B N 1
ATOM 3920 C CA . TYR B 1 242 ? -4.848 26.344 -6.523 1 83.56 242 TYR B CA 1
ATOM 3921 C C . TYR B 1 242 ? -5.801 27.391 -7.094 1 83.56 242 TYR B C 1
ATOM 3923 O O . TYR B 1 242 ? -5.637 28.594 -6.844 1 83.56 242 TYR B O 1
ATOM 3931 N N . GLU B 1 243 ? -6.668 26.969 -8.062 1 72.12 243 GLU B N 1
ATOM 3932 C CA . GLU B 1 243 ? -7.566 27.906 -8.734 1 72.12 243 GLU B CA 1
ATOM 3933 C C . GLU B 1 243 ? -8.758 28.25 -7.844 1 72.12 243 GLU B C 1
ATOM 3935 O O . GLU B 1 243 ? -9.5 29.203 -8.133 1 72.12 243 GLU B O 1
ATOM 3940 N N . ARG B 1 244 ? -9.156 27.547 -6.852 1 57.66 244 ARG B N 1
ATOM 3941 C CA . ARG B 1 244 ? -10.344 27.922 -6.086 1 57.66 244 ARG B CA 1
ATOM 3942 C C . ARG B 1 244 ? -10.211 29.344 -5.543 1 57.66 244 ARG B C 1
ATOM 3944 O O . ARG B 1 244 ? -9.508 29.562 -4.559 1 57.66 244 ARG B O 1
ATOM 3951 N N . ASN B 1 245 ? -9.711 30.266 -6.367 1 41.88 245 ASN B N 1
ATOM 3952 C CA . ASN B 1 245 ? -9.945 31.688 -6.086 1 41.88 245 ASN B CA 1
ATOM 3953 C C . ASN B 1 245 ? -11.43 32.031 -6.152 1 41.88 245 ASN B C 1
ATOM 3955 O O . ASN B 1 245 ? -12.148 31.547 -7.023 1 41.88 245 ASN B O 1
#

Secondary structure (DSSP, 8-state):
--SSSSTTEEEEE--STT-EEEEETTSPPP-HHHHHHHTSS---TTSEEEEET-TTTHHHHHHHHTT--EEEEEES-HHHHHHHHHHHHHTT-TTTEEEEES-TTT--STTTTT-EEEEEE------SS--S--SSS-HHHHHSS----HHHHHHHHHHHEEEEEEEEEEEEGGGHHHHHHHHHHTTEEEEEEEEEESSTTS-EEEEEEEEEETPPS--EEPPPEESEEETTEE-HHHHHHHH--/--SSSSTTEEEEE--STT-EEEEETTSPPP-HHHHHHHTSS---TTSEEEEES-TTTHHHHHHHHTT--EEEEEES-HHHHHHHHHHHHHTT-TTTEEEEES-TTT--STTTTT-EEEEEE------SS--S--SSS-HHHHHSS----HHHHHHHHHHHEEEEEEEEEEEEGGGHHHHHHHHHHTTEEEEEEEEEESSTTSPEEEEEEEEEETPPS--EEPPPEESEEETTEE-HHHHHHHH--

Organism: NCBI:txid103891

Foldseek 3Di:
DVPPLCPQWDWDAPLFPRAIFIDGNVDDDDDCLLLVQLVPDQAAQPFAEEEAQCQQVPNVVSVVVRHYQHYEYEHQDPSRLVNNVVRCVSRPNCRRYHGYHDHLLPDDDPCFFQPGLEYEYEDDQLPVVVVPDPVDPPCVCVVPVVSDDLLSVLLSRLRRHHAQGKYKYKDFPVCVVVNCVSNVVSQFEWAEKEFEAQEPPGDGGIMMTMTTRNDDHYYYYDYYHHQAHDVPHGDPVSVVSSPPD/DVPPLPPQWDWDAPLFPRAIFIDGNVDDDDDCLLLVQLVPDQAAQPFAEEEAQCQQVSNVVSVVVRHYQHYEYEHQDPSRLVNNVVSCVSRPNCRRYHGYHDHLLPDDDPCFFQPGLEYEYEDDQLPVVVVPDPVDPPVVCVVPVVSDDLLSVLLSRLRRHHAQGKYKYKDFPVCVVVNCVSNVVSQFEWAEKEFEAQEPPGDGGIMMTMTTRNDDHYYYYDYYHHQAHDVVHGDPVSVVSSPPD

Sequence (490 aa):
MKNSETLYERLDDLLIEGMQLWQRTDQFCFSIDAVILAHFPKFHEKRTYADLGTGTGVLPLLMTTRGAKQITAIEVNPLMAELAVRNVKLNQKESLIDVVEADYCTLRGSDWTGRFDGIIINPPYFNEQQGKQPKTDDVSLARHEMCYTLTDIAAAAARLVKFRGQVWWIYSAERLVDLMVALRHAKLEPKRLRFVHSFLDTKAKLVLVESTKGGQPGVITEAPLYIYKQPNVYSEEVRSWYERNMKNSETLYERLDDLLIEGMQLWQRTDQFCFSIDAVILAHFPKFHEKRTYADLGTGTGVLPLLMTTRGAKQITAIEVNPLMAELAVRNVKLNQKESLIDVVEADYCTLRGSDWTGRFDGIIINPPYFNEQQGKQPKTDDVSLARHEMCYTLTDIAAAAARLVKFRGQVWWIYSAERLVDLMVALRHAKLEPKRLRFVHSFLDTKAKLVLVESTKGGQPGVITEAPLYIYKQPNVYSEEVRSWYERN

InterPro domains:
  IPR002052 DNA methylase, N-6 adenine-specific, conserved site [PS00092] (119-125)
  IPR007848 Methyltransferase small domain [PF05175] (35-130)
  IPR029063 S-adenosyl-L-methionine-dependent methyltransferase superfamily [G3DSA:3.40.50.150] (9-245)
  IPR029063 S-adenosyl-L-methionine-dependent methyltransferase superfamily [SSF53335] (28-213)
  IPR050210 tRNA (adenine-N(6)-)-methyltransferase [PTHR47739] (9-241)